Protein 9BVP (pdb70)

InterPro domains:
  IPR007782 Vitamin K-dependent gamma-carboxylase [PTHR12639] (6-714)
  IPR011020 HTTM-like [SM00752] (56-315)
  IPR011051 RmlC-like cupin domain superfamily [SSF51182] (526-607)
  IPR014710 RmlC-like jelly roll fold [G3DSA:2.60.120.10] (540-606)
  IPR053934 HTTM domain [PF05090] (56-315)
  IPR053935 Vitamin K-dependent gamma-carboxylase, lumenal domain [PF22777] (361-506)

GO terms:
  GO:0005789 endoplasmic reticulum membrane (C, IDA)
  GO:0042373 vitamin K metabolic process (P, IDA)
  GO:0008488 gamma-glutamyl carboxylase activity (F, IDA)
  GO:0046929 negative regulation of neurotransmitter secretion (P, IDA)
  GO:0036211 protein modification process (P, TAS)
  GO:0016020 membrane (C, TAS)
  GO:0008488 gamma-glutamyl carboxylase activity (F, TAS)
  GO:0007596 blood coagulation (P, TAS)
  GO:0005789 endoplasmic reticulum membrane (C, TAS)
  GO:0017187 peptidyl-glutamic acid carboxylation (P, TAS)

Solvent-accessible surface area: 38958 Å² total; per-residue (Å²): 176,64,202,72,7,157,94,62,42,53,58,164,82,24,84,77,58,120,133,123,31,1,17,21,22,2,98,47,20,27,2,0,1,1,0,24,4,2,58,66,2,1,89,23,1,18,53,2,0,8,42,26,37,14,14,10,19,1,26,140,62,15,89,83,88,87,26,13,5,67,5,11,60,93,115,79,53,175,37,85,70,27,20,125,1,3,52,24,3,26,55,0,70,100,1,1,60,10,2,27,79,0,71,72,5,102,115,9,1,60,69,1,21,105,18,5,61,54,21,17,51,3,18,12,16,55,16,11,0,0,0,22,0,0,0,12,0,1,68,0,0,16,92,0,6,2,11,5,7,120,15,49,28,2,129,126,51,77,149,82,100,11,0,32,0,4,38,19,0,1,30,0,1,53,17,0,4,66,9,5,10,75,6,7,0,54,44,15,111,55,53,7,6,54,99,11,68,1,20,79,115,33,2,170,60,185,32,10,57,72,65,78,151,150,55,58,86,133,80,0,13,52,68,38,12,0,110,27,11,20,121,27,7,50,38,2,2,104,47,0,90,71,102,133,31,47,76,98,0,52,139,99,1,40,108,49,8,64,25,38,26,121,29,35,63,10,34,27,18,3,102,2,6,50,13,1,4,42,3,14,28,52,35,86,53,13,22,95,91,15,46,173,43,86,158,205,85,33,143,153,73,31,80,86,65,86,24,74,101,26,119,7,1,5,58,157,246,90,76,170,14,40,126,116,10,71,108,5,0,36,45,4,78,122,17,41,126,75,2,87,98,46,3,100,12,15,128,94,38,54,0,29,35,24,37,21,82,1,14,23,2,36,3,1,23,24,20,4,53,8,4,32,43,43,35,13,45,1,15,23,86,15,54,184,91,46,115,89,14,30,3,42,47,33,0,6,27,84,34,133,23,3,34,0,4,1,3,3,0,40,36,0,0,72,10,0,32,169,22,0,74,118,24,138,12,34,151,12,69,0,43,2,16,0,2,0,7,9,9,83,25,8,20,6,5,0,1,23,30,158,45,25,1,27,145,18,82,82,42,47,138,126,189,14,109,11,32,25,85,42,36,110,126,24,20,99,50,22,71,117,7,106,122,46,99,83,90,52,104,155,85,34,45,16,16,19,0,2,1,18,59,61,10,83,10,50,1,36,2,32,144,72,8,14,98,2,15,1,59,2,37,67,20,67,1,18,0,28,17,47,64,92,131,118,96,88,79,7,146,125,62,74,149,30,106,10,36,51,23,68,64,2,47,2,60,6,73,14,142,56,35,0,1,1,6,0,29,6,19,29,67,76,74,58,49,70,76,111,66,11,58,137,21,77,86,36,28,84,83,41,117,110,51,52,108,136,38,130,52,72,98,93,8,75,24,15,84,118,40,98,74,152,95,47,117,154,23,52,106,56,6,72,42,11,44,147,130,71,129,165,112,104,117,63,101,198,195,184,116,32,61,143,123,74,138,116,134,151,91,83,51,106,62,101,38,22,64,56,12,4,136,41,20,16,52,25,5,46,56,20,52,136,142,34,152,41,80,144,133,81,28,58,113,39,60,92,126,1,63,106,98,37,195,73,101,104,91,146,90,0,49,58,21,71,46,99,8,6,39,4,8,53,39,134,155,160,90,65,28,35,21,1,42,79,136,167,94,49

Nearest PDB structures (foldseek):
  3ht1-assembly1_A-2  TM=7.987E-01  e=7.157E-04  Streptomyces resistomycificus
  5hk2-assembly1_B  TM=6.242E-01  e=1.320E-02  Homo sapiens
  7w2g-assembly4_K  TM=6.462E-01  e=1.598E-02  Xenopus laevis
  7w2b-assembly4_J  TM=5.846E-01  e=4.157E-02  Xenopus laevis
  4mlo-assembly1_A  TM=3.627E-01  e=3.148E-03  Vibrio cholerae

Secondary structure (DSSP, 8-state):
--HHHHHHSS-GGGGSSHHHHHHHHT-EE--HHHHHHHHHHHHHHHHHIIIII-STTGGGTS-TT-------SSTT--PPPHHHHHHHHHHHHHHHHHHHHTSSHHHHHHHHHHHHHHHHHH-GGG--HHHHHHHHHHHHHTTS-TTSSS-HHHHH-GGGSSB-EETHHHHHHHHHHHHHHHHHHHHT-SHHHHTT-TTTTGGGSGGGTGGGGTS-HHHIIIIIIIIHHHHHHHHHHHHTTSSTTHHHHHHHHHHHHHHHHHHS---SHHHHHHHHGGGGS-TTHHHHHHHSS-HHHHTTSPP-SPPBP-SSS---------SHHHHHHHHHHHHHHHHHHGGG-TTT--TT--SSSSSTTSS--TT---EEEEEEEEEEE-TTT--EEEE-TTTT-S-S-TTS-HHHHHHHHHHHHHHGGGGT--S-EEEEEEEEEESS--BEESB-TTS-SSS----TTS--SSBPPP-GGGSTHHHHHHHHHTSS-SS-EEEEEEE-SS-EEEEE--SS--S-EEEEEES-EEEEETTTTEEEEE-TT-EEE--SSSEEEEEE-SSS-EEEEEEE--HHHHHHHHHHHHHHHHHHHHHTT---SPPPGGGHHHHH-S--SSPPPPHHHHHHHHHHHHHHHHHHHHS--HHHHHHHHHHHHHHHHHHHHHHHHHHHHHHHH----HHHHHHHHHHHT----/--TTTSS-B-HHHHS---------SB-S-S-----

Foldseek 3Di:
DDPCCVFVVHDPVCPPDPQSLLQQQFAWAFQALLLLLLQLLLVQVLLVLLPQLQLLPLCPPQPPPDQFFADAPDPVDDDDHSLVLLVLSVLLNQLSVCSNQVPPPLVSLVSNQPSLVSSPRRHLQSFAQLSVLSNVVSVLSNLWLNQLDRHPVCVVPVQSHRATTGNLSLVLLLLSLLLLLQLQLVLLPDPCQQVQLQPVPLLPDCVVVVVCVPDPSNVCSHVCVRVVSNVLSNCLSPQCQGPVRNVVNLVSLLVVLVVVVVSDPPGCSSVSVNSSSCSSPGSCVVLVVLVPDDPVSVVPDIDNDHGDYHDSGADVVHDRDDPNSSVSSVCSVVVSVCLNCVLVPQLQQQLFCFLHTHRHHSNSNPRRKDKDWDDKWKWKAAPPPGDIDTDDRAPSHDHDPCLTTLVSVLSVLVSCQVPCVVVVGHRMFMFMWIWMDISQFAIETQFDRPDRSPPADGDRGDHGPGGDHDPCVRVVCSVVVVVVVVPDDPFKDKHKHKYFAPDKDKDFAAQQWAFKKKAWADAKKWKAFPVVGDIDIDDHGDMDGDDHGGMMMMHGHGNGITMMMMMIGGNVVVVLVVVLVVLVVVVVCVVVPHPVDDDDPLNVCVVVVDPDPDDDHDPSSVVNSVVVVVVVVVVVVVPDDDVVVVVVVVQVSVLSVQLSVLVSVQSVCCVPVNDDDPVVVVVSNVVSNDRPD/DDPVPVVDDDVVVVPPPDDDDCVPDDDVPDDDDDD

Structure (mmCIF, N/CA/C/O backbone):
data_9BVP
#
_entry.id   9BVP
#
_cell.length_a   1.00
_cell.length_b   1.00
_cell.length_c   1.00
_cell.angle_alpha   90.00
_cell.angle_beta   90.00
_cell.angle_gamma   90.00
#
_symmetry.space_group_name_H-M   'P 1'
#
loop_
_entity.id
_entity.type
_entity.pdbx_description
1 polymer 'Vitamin K-dependent gamma-carboxylase'
2 polymer 'Transmembrane gamma-carboxyglutamic acid protein 2'
3 branched 2-acetamido-2-deoxy-beta-D-glucopyranose-(1-4)-2-acetamido-2-deoxy-beta-D-glucopyranose
4 non-polymer 'vitamin K1 hydroquinone'
5 non-polymer '(4S,7R)-4-HYDROXY-N,N,N-TRIMETHYL-9-OXO-7-[(PALMITOYLOXY)METHYL]-3,5,8-TRIOXA-4-PHOSPHAHEXACOSAN-1-AMINIUM 4-OXIDE'
6 non-polymer 2-acetamido-2-deoxy-beta-D-glucopyranose
#
loop_
_atom_site.group_PDB
_atom_site.id
_atom_site.type_symbol
_atom_site.label_atom_id
_atom_site.label_alt_id
_atom_site.label_comp_id
_atom_site.label_asym_id
_atom_site.label_entity_id
_atom_site.label_seq_id
_atom_site.pdbx_PDB_ins_code
_atom_site.Cartn_x
_atom_site.Cartn_y
_atom_site.Cartn_z
_atom_site.occupancy
_atom_site.B_iso_or_equiv
_atom_site.auth_seq_id
_atom_site.auth_comp_id
_atom_site.auth_asym_id
_atom_site.auth_atom_id
_atom_site.pdbx_PDB_model_num
ATOM 1 N N . ASP A 1 6 ? 146.212 171.695 157.807 1.00 112.50 31 ASP A N 1
ATOM 2 C CA . ASP A 1 6 ? 145.783 173.023 157.389 1.00 118.91 31 ASP A CA 1
ATOM 3 C C . ASP A 1 6 ? 146.141 173.271 155.928 1.00 111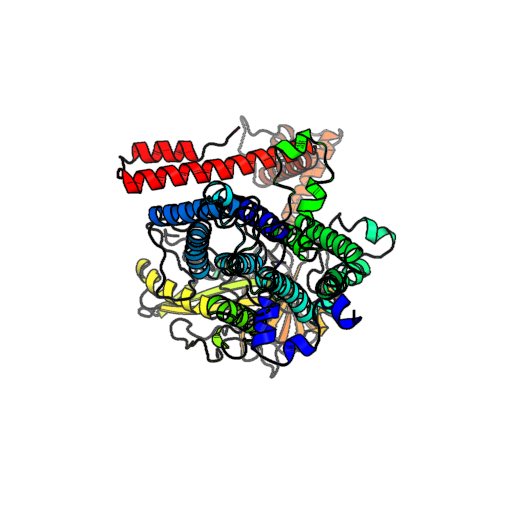.80 31 ASP A C 1
ATOM 4 O O . ASP A 1 6 ? 145.340 173.813 155.168 1.00 111.85 31 ASP A O 1
ATOM 9 N N . SER A 1 7 ? 147.351 172.875 155.545 1.00 108.87 32 SER A N 1
ATOM 10 C CA . SER A 1 7 ? 147.783 173.024 154.163 1.00 105.86 32 SER A CA 1
ATOM 11 C C . SER A 1 7 ? 146.911 172.180 153.242 1.00 102.33 32 SER A C 1
ATOM 12 O O . SER A 1 7 ? 146.449 171.096 153.607 1.00 104.25 32 SER A O 1
ATOM 15 N N . ARG A 1 8 ? 146.677 172.698 152.034 1.00 102.27 33 ARG A N 1
ATOM 16 C CA . ARG A 1 8 ? 145.825 171.993 151.082 1.00 105.73 33 ARG A CA 1
ATOM 17 C C . ARG A 1 8 ? 146.424 170.648 150.694 1.00 103.73 33 ARG A C 1
ATOM 18 O O . ARG A 1 8 ? 145.696 169.660 150.532 1.00 102.64 33 ARG A O 1
ATOM 26 N N . ILE A 1 9 ? 147.747 170.589 150.532 1.00 102.45 34 ILE A N 1
ATOM 27 C CA . ILE A 1 9 ? 148.397 169.317 150.230 1.00 99.39 34 ILE A CA 1
ATOM 28 C C . ILE A 1 9 ? 148.194 168.344 151.382 1.00 94.24 34 ILE A C 1
ATOM 29 O O . ILE A 1 9 ? 147.963 167.148 151.170 1.00 95.43 34 ILE A O 1
ATOM 34 N N . GLY A 1 10 ? 148.291 168.835 152.616 1.00 91.01 35 GLY A N 1
ATOM 35 C CA . GLY A 1 10 ? 148.048 167.976 153.762 1.00 92.88 35 GLY A CA 1
ATOM 36 C C . GLY A 1 10 ? 146.638 167.422 153.787 1.00 90.79 35 GLY A C 1
ATOM 37 O O . GLY A 1 10 ? 146.429 166.242 154.078 1.00 92.41 35 GLY A O 1
ATOM 38 N N . LYS A 1 11 ? 145.650 168.266 153.489 1.00 88.21 36 LYS A N 1
ATOM 39 C CA . LYS A 1 11 ? 144.268 167.804 153.474 1.00 86.36 36 LYS A CA 1
ATOM 40 C C . LYS A 1 11 ? 144.037 166.786 152.365 1.00 89.02 36 LYS A C 1
ATOM 41 O O . LYS A 1 11 ? 143.394 165.753 152.588 1.00 90.91 36 LYS A O 1
ATOM 47 N N . LEU A 1 12 ? 144.545 167.059 151.162 1.00 89.67 37 LEU A N 1
ATOM 48 C CA . LEU A 1 12 ? 144.304 166.156 150.041 1.00 87.97 37 LEU A CA 1
ATOM 49 C C . LEU A 1 12 ? 145.020 164.825 150.234 1.00 82.37 37 LEU A C 1
ATOM 50 O O . LEU A 1 12 ? 144.407 163.759 150.110 1.00 84.00 37 LEU A O 1
ATOM 55 N N . LEU A 1 13 ? 146.315 164.863 150.532 1.00 76.75 38 LEU A N 1
ATOM 56 C CA . LEU A 1 13 ? 147.117 163.654 150.646 1.00 78.33 38 LEU A CA 1
ATOM 57 C C . LEU A 1 13 ? 147.098 163.043 152.041 1.00 80.94 38 LEU A C 1
ATOM 58 O O . LEU A 1 13 ? 147.526 161.895 152.200 1.00 84.22 38 LEU A O 1
ATOM 63 N N . GLY A 1 14 ? 146.624 163.769 153.050 1.00 81.93 39 GLY A N 1
ATOM 64 C CA . GLY A 1 14 ? 146.543 163.247 154.396 1.00 78.43 39 GLY A CA 1
ATOM 65 C C . GLY A 1 14 ? 147.813 163.338 155.213 1.00 77.41 39 GLY A C 1
ATOM 66 O O . GLY A 1 14 ? 147.803 162.919 156.377 1.00 80.22 39 GLY A O 1
ATOM 67 N N . PHE A 1 15 ? 148.904 163.857 154.653 1.00 79.51 40 PHE A N 1
ATOM 68 C CA . PHE A 1 15 ? 150.142 164.023 155.401 1.00 82.54 40 PHE A CA 1
ATOM 69 C C . PHE A 1 15 ? 150.851 165.280 154.924 1.00 91.63 40 PHE A C 1
ATOM 70 O O . PHE A 1 15 ? 150.676 165.723 153.785 1.00 93.96 40 PHE A O 1
ATOM 78 N N . GLU A 1 16 ? 151.669 165.840 155.807 1.00 91.79 41 GLU A N 1
ATOM 79 C CA . GLU A 1 16 ? 152.451 167.027 155.501 1.00 92.14 41 GLU A CA 1
ATOM 80 C C . GLU A 1 16 ? 153.815 166.632 154.944 1.00 94.21 41 GLU A C 1
ATOM 81 O O . GLU A 1 16 ? 154.297 165.515 155.143 1.00 96.61 41 GLU A O 1
ATOM 87 N N . TRP A 1 17 ? 154.435 167.573 154.229 1.00 94.15 42 TRP A N 1
ATOM 88 C CA . TRP A 1 17 ? 155.760 167.322 153.671 1.00 95.27 42 TRP A CA 1
ATOM 89 C C . TRP A 1 17 ? 156.787 167.096 154.770 1.00 95.19 42 TRP A C 1
ATOM 90 O O . TRP A 1 17 ? 157.636 166.202 154.664 1.00 98.85 42 TRP A O 1
ATOM 101 N N . THR A 1 18 ? 156.713 167.885 155.845 1.00 92.18 43 THR A N 1
ATOM 102 C CA . THR A 1 18 ? 157.677 167.763 156.934 1.00 97.74 43 THR A CA 1
ATOM 103 C C . THR A 1 18 ? 157.643 166.390 157.592 1.00 97.01 43 THR A C 1
ATOM 104 O O . THR A 1 18 ? 158.623 166.002 158.237 1.00 96.46 43 THR A O 1
ATOM 108 N N . ASP A 1 19 ? 156.544 165.647 157.450 1.00 94.40 44 ASP A N 1
ATOM 109 C CA . ASP A 1 19 ? 156.486 164.294 157.987 1.00 91.07 44 ASP A CA 1
ATOM 110 C C . ASP A 1 19 ? 157.491 163.360 157.326 1.00 91.78 44 ASP A C 1
ATOM 111 O O . ASP A 1 19 ? 157.848 162.340 157.925 1.00 94.32 44 ASP A O 1
ATOM 116 N N . LEU A 1 20 ? 157.959 163.681 156.118 1.00 91.26 45 LEU A N 1
ATOM 117 C CA . LEU A 1 20 ? 158.910 162.847 155.395 1.00 89.13 45 LEU A CA 1
ATOM 118 C C . LEU A 1 20 ? 160.344 163.357 155.490 1.00 89.35 45 LEU A C 1
ATOM 119 O O . LEU A 1 20 ? 161.212 162.861 154.766 1.00 90.26 45 LEU A O 1
ATOM 124 N N . SER A 1 21 ? 160.615 164.334 156.359 1.00 91.19 46 SER A N 1
ATOM 125 C CA . SER A 1 21 ? 161.967 164.877 156.452 1.00 91.18 46 SER A CA 1
ATOM 126 C C . SER A 1 21 ? 162.952 163.839 156.976 1.00 89.23 46 SER A C 1
ATOM 127 O O . SER A 1 21 ? 164.084 163.752 156.487 1.00 92.04 46 SER A O 1
ATOM 130 N N . SER A 1 22 ? 162.544 163.048 157.968 1.00 87.72 47 SER A N 1
ATOM 131 C CA . SER A 1 22 ? 163.419 162.088 158.627 1.00 88.41 47 SER A CA 1
ATOM 132 C C . SER A 1 22 ? 162.725 160.738 158.743 1.00 90.35 47 SER A C 1
ATOM 133 O O . SER A 1 22 ? 161.508 160.619 158.580 1.00 93.18 47 SER A O 1
ATOM 136 N N . TRP A 1 23 ? 163.533 159.713 159.026 1.00 84.41 48 TRP A N 1
ATOM 137 C CA . TRP A 1 23 ? 163.020 158.349 159.103 1.00 83.30 48 TRP A CA 1
ATOM 138 C C . TRP A 1 23 ? 162.046 158.179 160.262 1.00 87.66 48 TRP A C 1
ATOM 139 O O . TRP A 1 23 ? 161.023 157.495 160.127 1.00 89.52 48 TRP A O 1
ATOM 150 N N . ARG A 1 24 ? 162.356 158.778 161.413 1.00 85.85 49 ARG A N 1
ATOM 151 C CA . ARG A 1 24 ? 161.505 158.618 162.587 1.00 83.04 49 ARG A CA 1
ATOM 152 C C . ARG A 1 24 ? 160.116 159.189 162.337 1.00 83.37 49 ARG A C 1
ATOM 153 O O . ARG A 1 24 ? 159.105 158.589 162.726 1.00 87.50 49 ARG A O 1
ATOM 161 N N . ARG A 1 25 ? 160.047 160.345 161.679 1.00 79.83 50 ARG A N 1
ATOM 162 C CA . ARG A 1 25 ? 158.752 160.929 161.356 1.00 82.73 50 ARG A CA 1
ATOM 163 C C . ARG A 1 25 ? 157.988 160.056 160.370 1.00 82.21 50 ARG A C 1
ATOM 164 O O . ARG A 1 25 ? 156.760 159.956 160.447 1.00 86.93 50 ARG A O 1
ATOM 172 N N . LEU A 1 26 ? 158.695 159.408 159.441 1.00 77.48 51 LEU A N 1
ATOM 173 C CA . LEU A 1 26 ? 158.027 158.496 158.518 1.00 76.71 51 LEU A CA 1
ATOM 174 C C . LEU A 1 26 ? 157.443 157.299 159.255 1.00 77.29 51 LEU A C 1
ATOM 175 O O . LEU A 1 26 ? 156.320 156.867 158.962 1.00 81.31 51 LEU A O 1
ATOM 180 N N . VAL A 1 27 ? 158.192 156.741 160.209 1.00 74.53 52 VAL A N 1
ATOM 181 C CA . VAL A 1 27 ? 157.674 155.623 160.994 1.00 73.73 52 VAL A CA 1
ATOM 182 C C . VAL A 1 27 ? 156.451 156.059 161.789 1.00 78.59 52 VAL A C 1
ATOM 183 O O . VAL A 1 27 ? 155.446 155.338 161.864 1.00 81.49 52 VAL A O 1
ATOM 187 N N . THR A 1 28 ? 156.513 157.251 162.389 1.00 78.07 53 THR A N 1
ATOM 188 C CA . THR A 1 28 ? 155.372 157.758 163.145 1.00 72.63 53 THR A CA 1
ATOM 189 C C . THR A 1 28 ? 154.156 157.955 162.248 1.00 69.42 53 THR A C 1
ATOM 190 O O . THR A 1 28 ? 153.027 157.647 162.645 1.00 76.66 53 THR A O 1
ATOM 194 N N . LEU A 1 29 ? 154.364 158.473 161.037 1.00 67.82 54 LEU A N 1
ATOM 195 C CA . LEU A 1 29 ? 153.258 158.641 160.101 1.00 69.48 54 LEU A CA 1
ATOM 196 C C . LEU A 1 29 ? 152.651 157.300 159.716 1.00 71.88 54 LEU A C 1
ATOM 197 O O . LEU A 1 29 ? 151.424 157.152 159.687 1.00 73.84 54 LEU A O 1
ATOM 202 N N . LEU A 1 30 ? 153.488 156.308 159.418 1.00 70.10 55 LEU A N 1
ATOM 203 C CA . LEU A 1 30 ? 152.981 155.013 158.987 1.00 67.44 55 LEU A CA 1
ATOM 204 C C . LEU A 1 30 ? 152.440 154.167 160.132 1.00 70.65 55 LEU A C 1
ATOM 205 O O . LEU A 1 30 ? 151.837 153.122 159.861 1.00 76.48 55 LEU A O 1
ATOM 210 N N . ASN A 1 31 ? 152.642 154.577 161.389 1.00 68.14 56 ASN A N 1
ATOM 211 C CA . ASN A 1 31 ? 152.100 153.869 162.545 1.00 65.51 56 ASN A CA 1
ATOM 212 C C . ASN A 1 31 ? 151.150 154.734 163.371 1.00 70.08 56 ASN A C 1
ATOM 213 O O . ASN A 1 31 ? 150.947 154.464 164.558 1.00 76.94 56 ASN A O 1
ATOM 218 N N . ARG A 1 32 ? 150.556 155.762 162.772 1.00 66.09 57 ARG A N 1
ATOM 219 C CA . ARG A 1 32 ? 149.616 156.600 163.498 1.00 61.53 57 ARG A CA 1
ATOM 220 C C . ARG A 1 32 ? 148.308 155.843 163.749 1.00 63.06 57 ARG A C 1
ATOM 221 O O . ARG A 1 32 ? 147.997 154.882 163.041 1.00 67.64 57 ARG A O 1
ATOM 229 N N . PRO A 1 33 ? 147.527 156.246 164.755 1.00 57.70 58 PRO A N 1
ATOM 230 C CA . PRO A 1 33 ? 146.247 155.569 164.997 1.00 60.00 58 PRO A CA 1
ATOM 231 C C . PRO A 1 33 ? 145.262 155.757 163.854 1.00 65.88 58 PRO A C 1
ATOM 232 O O . PRO A 1 33 ? 145.269 156.772 163.153 1.00 73.40 58 PRO A O 1
ATOM 236 N N . THR A 1 34 ? 144.403 154.756 163.676 1.00 60.98 59 THR A N 1
ATOM 237 C CA . THR A 1 34 ? 143.323 154.811 162.700 1.00 58.00 59 THR A CA 1
ATOM 238 C C . THR A 1 34 ? 142.227 153.856 163.156 1.00 62.56 59 THR A C 1
ATOM 239 O O . THR A 1 34 ? 142.482 152.912 163.908 1.00 68.57 59 THR A O 1
ATOM 243 N N . ASP A 1 35 ? 141.004 154.110 162.697 1.00 61.72 60 ASP A N 1
ATOM 244 C CA . ASP A 1 35 ? 139.889 153.256 163.073 1.00 62.25 60 ASP A CA 1
ATOM 245 C C . ASP A 1 35 ? 140.009 151.891 162.388 1.00 64.45 60 ASP A C 1
ATOM 246 O O . ASP A 1 35 ? 140.506 151.801 161.262 1.00 69.50 60 ASP A O 1
ATOM 251 N N . PRO A 1 36 ? 139.562 150.812 163.037 1.00 58.21 61 PRO A N 1
ATOM 252 C CA . PRO A 1 36 ? 139.726 149.464 162.462 1.00 59.14 61 PRO A CA 1
ATOM 253 C C . PRO A 1 36 ? 138.540 148.918 161.670 1.00 61.06 61 PRO A C 1
ATOM 254 O O . PRO A 1 36 ? 138.620 147.772 161.218 1.00 68.01 61 PRO A O 1
ATOM 258 N N . ALA A 1 37 ? 137.462 149.682 161.494 1.00 60.76 62 ALA A N 1
ATOM 259 C CA . ALA A 1 37 ? 136.192 149.086 161.086 1.00 62.28 62 ALA A CA 1
ATOM 260 C C . ALA A 1 37 ? 136.217 148.600 159.638 1.00 65.33 62 ALA A C 1
ATOM 261 O O . ALA A 1 37 ? 135.802 147.468 159.345 1.00 72.24 62 ALA A O 1
ATOM 263 N N . SER A 1 38 ? 136.682 149.446 158.715 1.00 59.99 63 SER A N 1
ATOM 264 C CA . SER A 1 38 ? 136.675 149.079 157.301 1.00 64.83 63 SER A CA 1
ATOM 265 C C . SER A 1 38 ? 137.542 147.854 157.046 1.00 65.95 63 SER A C 1
ATOM 266 O O . SER A 1 38 ? 137.187 146.981 156.240 1.00 70.23 63 SER A O 1
ATOM 269 N N . LEU A 1 39 ? 138.685 147.774 157.728 1.00 62.02 64 LEU A N 1
ATOM 270 C CA . LEU A 1 39 ? 139.549 146.609 157.605 1.00 61.07 64 LEU A CA 1
ATOM 271 C C . LEU A 1 39 ? 138.826 145.348 158.056 1.00 61.13 64 LEU A C 1
ATOM 272 O O . LEU A 1 39 ? 138.948 144.292 157.424 1.00 66.53 64 LEU A O 1
ATOM 277 N N . ALA A 1 40 ? 138.054 145.441 159.140 1.00 60.12 65 ALA A N 1
ATOM 278 C CA . ALA A 1 40 ? 137.307 144.284 159.621 1.00 62.70 65 ALA A CA 1
ATOM 279 C C . ALA A 1 40 ? 136.250 143.848 158.615 1.00 59.49 65 ALA A C 1
ATOM 280 O O . ALA A 1 40 ? 136.063 142.645 158.380 1.00 65.20 65 ALA A O 1
ATOM 282 N N . VAL A 1 41 ? 135.536 144.806 158.024 1.00 52.41 66 VAL A N 1
ATOM 283 C CA . VAL A 1 41 ? 134.515 144.452 157.040 1.00 54.71 66 VAL A CA 1
ATOM 284 C C . VAL A 1 41 ? 135.152 143.771 155.835 1.00 62.39 66 VAL A C 1
ATOM 285 O O . VAL A 1 41 ? 134.629 142.771 155.318 1.00 66.44 66 VAL A O 1
ATOM 289 N N . PHE A 1 42 ? 136.285 144.299 155.364 1.00 63.16 67 PHE A N 1
ATOM 290 C CA . PHE A 1 42 ? 136.958 143.672 154.231 1.00 59.22 67 PHE A CA 1
ATOM 291 C C . PHE A 1 42 ? 137.449 142.276 154.586 1.00 61.55 67 PHE A C 1
ATOM 292 O O . PHE A 1 42 ? 137.390 141.364 153.754 1.00 67.43 67 PHE A O 1
ATOM 300 N N . ARG A 1 43 ? 137.954 142.096 155.810 1.00 59.42 68 ARG A N 1
ATOM 301 C CA . ARG A 1 43 ? 138.343 140.768 156.271 1.00 57.76 68 ARG A CA 1
ATOM 302 C C . ARG A 1 43 ? 137.173 139.801 156.185 1.00 58.20 68 ARG A C 1
ATOM 303 O O . ARG A 1 43 ? 137.315 138.686 155.665 1.00 64.71 68 ARG A O 1
ATOM 311 N N . PHE A 1 44 ? 136.014 140.209 156.703 1.00 56.22 69 PHE A N 1
ATOM 312 C CA . PHE A 1 44 ? 134.851 139.329 156.704 1.00 56.28 69 PHE A CA 1
ATOM 313 C C . PHE A 1 44 ? 134.449 138.955 155.285 1.00 61.47 69 PHE A C 1
ATOM 314 O O . PHE A 1 44 ? 134.207 137.778 154.982 1.00 65.35 69 PHE A O 1
ATOM 322 N N . LEU A 1 45 ? 134.380 139.945 154.393 1.00 62.84 70 LEU A N 1
ATOM 323 C CA . LEU A 1 45 ? 133.940 139.658 153.031 1.00 58.94 70 LEU A CA 1
ATOM 324 C C . LEU A 1 45 ? 134.946 138.784 152.292 1.00 61.43 70 LEU A C 1
ATOM 325 O O . LEU A 1 45 ? 134.554 137.858 151.572 1.00 69.05 70 LEU A O 1
ATOM 330 N N . PHE A 1 46 ? 136.244 139.048 152.461 1.00 58.99 71 PHE A N 1
ATOM 331 C CA . PHE A 1 46 ? 137.256 138.224 151.810 1.00 58.23 71 PHE A CA 1
ATOM 332 C C . PHE A 1 46 ? 137.195 136.788 152.307 1.00 59.77 71 PHE A C 1
ATOM 333 O O . PHE A 1 46 ? 137.272 135.843 151.510 1.00 67.44 71 PHE A O 1
ATOM 341 N N . GLY A 1 47 ? 137.046 136.601 153.619 1.00 57.20 72 GLY A N 1
ATOM 342 C CA . GLY A 1 47 ? 136.925 135.256 154.150 1.00 59.32 72 GLY A CA 1
ATOM 343 C C . GLY A 1 47 ? 135.711 134.526 153.612 1.00 59.56 72 GLY A C 1
ATOM 344 O O . GLY A 1 47 ? 135.802 133.362 153.216 1.00 64.59 72 GLY A O 1
ATOM 345 N N . PHE A 1 48 ? 134.562 135.204 153.577 1.00 59.45 73 PHE A N 1
ATOM 346 C CA . PHE A 1 48 ? 133.347 134.573 153.073 1.00 62.30 73 PHE A CA 1
ATOM 347 C C . PHE A 1 48 ? 133.494 134.190 151.606 1.00 62.34 73 PHE A C 1
ATOM 348 O O . PHE A 1 48 ? 133.101 133.087 151.195 1.00 66.83 73 PHE A O 1
ATOM 356 N N . LEU A 1 49 ? 134.079 135.079 150.803 1.00 60.54 74 LEU A N 1
ATOM 357 C CA . LEU A 1 49 ? 134.231 134.793 149.383 1.00 60.25 74 LEU A CA 1
ATOM 358 C C . LEU A 1 49 ? 135.192 133.635 149.150 1.00 62.67 74 LEU A C 1
ATOM 359 O O . LEU A 1 49 ? 134.937 132.781 148.296 1.00 67.56 74 LEU A O 1
ATOM 364 N N . MET A 1 50 ? 136.299 133.574 149.894 1.00 61.57 75 MET A N 1
ATOM 365 C CA . MET A 1 50 ? 137.212 132.447 149.722 1.00 59.96 75 MET A CA 1
ATOM 366 C C . MET A 1 50 ? 136.585 131.143 150.204 1.00 60.86 75 MET A C 1
ATOM 367 O O . MET A 1 50 ? 136.840 130.077 149.625 1.00 67.74 75 MET A O 1
ATOM 372 N N . VAL A 1 51 ? 135.767 131.200 151.259 1.00 59.82 76 VAL A N 1
ATOM 373 C CA . VAL A 1 51 ? 135.038 130.013 151.696 1.00 58.31 76 VAL A CA 1
ATOM 374 C C . VAL A 1 51 ? 134.143 129.504 150.576 1.00 60.76 76 VAL A C 1
ATOM 375 O O . VAL A 1 51 ? 134.092 128.300 150.301 1.00 63.45 76 VAL A O 1
ATOM 379 N N . LEU A 1 52 ? 133.421 130.408 149.914 1.00 64.11 77 LEU A N 1
ATOM 380 C CA . LEU A 1 52 ? 132.589 129.975 148.795 1.00 62.10 77 LEU A CA 1
ATOM 381 C C . LEU A 1 52 ? 133.429 129.526 147.604 1.00 63.11 77 LEU A C 1
ATOM 382 O O . LEU A 1 52 ? 132.976 128.698 146.808 1.00 66.37 77 LEU A O 1
ATOM 387 N N . ASP A 1 53 ? 134.644 130.054 147.464 1.00 63.96 78 ASP A N 1
ATOM 388 C CA . ASP A 1 53 ? 135.443 129.789 146.275 1.00 64.78 78 ASP A CA 1
ATOM 389 C C . ASP A 1 53 ? 136.194 128.468 146.348 1.00 63.09 78 ASP A C 1
ATOM 390 O O . ASP A 1 53 ? 136.490 127.879 145.303 1.00 68.12 78 ASP A O 1
ATOM 395 N N . ILE A 1 54 ? 136.527 127.993 147.552 1.00 64.44 79 ILE A N 1
ATOM 396 C CA . ILE A 1 54 ? 137.314 126.761 147.666 1.00 59.39 79 ILE A CA 1
ATOM 397 C C . ILE A 1 54 ? 136.597 125.560 147.054 1.00 61.04 79 ILE A C 1
ATOM 398 O O . ILE A 1 54 ? 137.238 124.809 146.301 1.00 68.02 79 ILE A O 1
ATOM 403 N N . PRO A 1 55 ? 135.310 125.313 147.317 1.00 59.35 80 PRO A N 1
ATOM 404 C CA . PRO A 1 55 ? 134.659 124.142 146.715 1.00 62.39 80 PRO A CA 1
ATOM 405 C C . PRO A 1 55 ? 134.272 124.297 145.252 1.00 64.46 80 PRO A C 1
ATOM 406 O O . PRO A 1 55 ? 133.745 123.338 144.679 1.00 66.12 80 PRO A O 1
ATOM 410 N N . GLN A 1 56 ? 134.516 125.450 144.625 1.00 65.12 81 GLN A N 1
ATOM 411 C CA . GLN A 1 56 ? 134.035 125.728 143.276 1.00 61.94 81 GLN A CA 1
ATOM 412 C C . GLN A 1 56 ? 135.163 125.823 142.259 1.00 65.36 81 GLN A C 1
ATOM 413 O O . GLN A 1 56 ? 135.147 125.102 141.258 1.00 72.35 81 GLN A O 1
ATOM 419 N N . GLU A 1 57 ? 136.149 126.691 142.490 1.00 64.31 82 GLU A N 1
ATOM 420 C CA . GLU A 1 57 ? 137.211 126.940 141.523 1.00 68.84 82 GLU A CA 1
ATOM 421 C C . GLU A 1 57 ? 138.522 126.263 141.880 1.00 71.26 82 GLU A C 1
ATOM 422 O O . GLU A 1 57 ? 139.233 125.807 140.980 1.00 75.58 82 GLU A O 1
ATOM 428 N N . ARG A 1 58 ? 138.868 126.196 143.166 1.00 63.71 83 ARG A N 1
ATOM 429 C CA . ARG A 1 58 ? 140.125 125.571 143.558 1.00 63.36 83 ARG A CA 1
ATOM 430 C C . ARG A 1 58 ? 140.147 124.093 143.200 1.00 69.38 83 ARG A C 1
ATOM 431 O O . ARG A 1 58 ? 141.221 123.531 142.962 1.00 70.80 83 ARG A O 1
ATOM 439 N N . GLY A 1 59 ? 138.983 123.448 143.170 1.00 71.39 84 GLY A N 1
ATOM 440 C CA . GLY A 1 59 ? 138.864 122.103 142.643 1.00 67.03 84 GLY A CA 1
ATOM 441 C C . GLY A 1 59 ? 138.712 121.029 143.696 1.00 61.39 84 GLY A C 1
ATOM 442 O O . GLY A 1 59 ? 139.261 119.935 143.546 1.00 66.62 84 GLY A O 1
ATOM 443 N N . LEU A 1 60 ? 137.972 121.320 144.765 1.00 57.35 85 LEU A N 1
ATOM 444 C CA . LEU A 1 60 ? 137.733 120.308 145.785 1.00 61.61 85 LEU A CA 1
ATOM 445 C C . LEU A 1 60 ? 136.724 119.267 145.322 1.00 64.64 85 LEU A C 1
ATOM 446 O O . LEU A 1 60 ? 136.845 118.091 145.682 1.00 65.62 85 LEU A O 1
ATOM 451 N N . SER A 1 61 ? 135.728 119.673 144.533 1.00 60.74 86 SER A N 1
ATOM 452 C CA . SER A 1 61 ? 134.762 118.713 144.015 1.00 59.29 86 SER A CA 1
ATOM 453 C C . SER A 1 61 ? 135.386 117.802 142.968 1.00 62.55 86 SER A C 1
ATOM 454 O O . SER A 1 61 ? 135.027 116.623 142.883 1.00 69.72 86 SER A O 1
ATOM 457 N N . SER A 1 62 ? 136.311 118.325 142.170 1.00 61.99 87 SER A N 1
ATOM 458 C CA . SER A 1 62 ? 136.970 117.571 141.114 1.00 62.97 87 SER A CA 1
ATOM 459 C C . SER A 1 62 ? 138.275 116.926 141.562 1.00 64.54 87 SER A C 1
ATOM 460 O O . SER A 1 62 ? 138.974 116.342 140.728 1.00 71.60 87 SER A O 1
ATOM 463 N N . LEU A 1 63 ? 138.623 117.013 142.846 1.00 64.19 88 LEU A N 1
ATOM 464 C CA . LEU A 1 63 ? 139.919 116.526 143.301 1.00 63.06 88 LEU A CA 1
ATOM 465 C C . LEU A 1 63 ? 140.036 115.011 143.231 1.00 65.73 88 LEU A C 1
ATOM 466 O O . LEU A 1 63 ? 141.156 114.493 143.229 1.00 69.50 88 LEU A O 1
ATOM 471 N N . ASP A 1 64 ? 138.919 114.290 143.171 1.00 70.64 89 ASP A N 1
ATOM 472 C CA . ASP A 1 64 ? 138.957 112.837 143.084 1.00 72.60 89 ASP A CA 1
ATOM 473 C C . ASP A 1 64 ? 139.218 112.332 141.672 1.00 71.66 89 ASP A C 1
ATOM 474 O O . ASP A 1 64 ? 139.368 111.119 141.492 1.00 73.42 89 ASP A O 1
ATOM 479 N N . ARG A 1 65 ? 139.270 113.222 140.675 1.00 71.73 90 ARG A N 1
ATOM 480 C CA . ARG A 1 65 ? 139.584 112.854 139.301 1.00 71.23 90 ARG A CA 1
ATOM 481 C C . ARG A 1 65 ? 140.715 113.693 138.718 1.00 68.77 90 ARG A C 1
ATOM 482 O O . ARG A 1 65 ? 140.879 113.716 137.493 1.00 72.99 90 ARG A O 1
ATOM 490 N N . LYS A 1 66 ? 141.494 114.376 139.555 1.00 67.14 91 LYS A N 1
ATOM 491 C CA . LYS A 1 66 ? 142.654 115.157 139.141 1.00 63.51 91 LYS A CA 1
ATOM 492 C C . LYS A 1 66 ? 143.955 114.641 139.730 1.00 66.61 91 LYS A C 1
ATOM 493 O O . LYS A 1 66 ? 144.975 114.630 139.036 1.00 72.85 91 LYS A O 1
ATOM 499 N N . TYR A 1 67 ? 143.945 114.216 140.992 1.00 64.58 92 TYR A N 1
ATOM 500 C CA . TYR A 1 67 ? 145.104 113.649 141.673 1.00 64.64 92 TYR A CA 1
ATOM 501 C C . TYR A 1 67 ? 144.864 112.185 142.028 1.00 67.87 92 TYR A C 1
ATOM 502 O O . TYR A 1 67 ? 145.303 111.700 143.071 1.00 73.26 92 TYR A O 1
ATOM 511 N N . LEU A 1 68 ? 144.157 111.472 141.156 1.00 65.34 93 LEU A N 1
ATOM 512 C CA . LEU A 1 68 ? 143.813 110.083 141.419 1.00 68.47 93 LEU A CA 1
ATOM 513 C C . LEU A 1 68 ? 145.065 109.222 141.513 1.00 71.76 93 LEU A C 1
ATOM 514 O O . LEU A 1 68 ? 145.998 109.362 140.719 1.00 75.63 93 LEU A O 1
ATOM 519 N N . ASP A 1 69 ? 145.080 108.326 142.496 1.00 73.35 94 ASP A N 1
ATOM 520 C CA . ASP A 1 69 ? 146.208 107.425 142.667 1.00 75.83 94 ASP A CA 1
ATOM 521 C C . ASP A 1 69 ? 146.239 106.393 141.548 1.00 77.45 94 ASP A C 1
ATOM 522 O O . ASP A 1 69 ? 145.199 105.892 141.114 1.00 78.49 94 ASP A O 1
ATOM 527 N N . GLY A 1 70 ? 147.445 106.079 141.079 1.00 77.18 95 GLY A N 1
ATOM 528 C CA . GLY A 1 70 ? 147.646 105.066 140.069 1.00 76.48 95 GLY A CA 1
ATOM 529 C C . GLY A 1 70 ? 147.573 105.554 138.639 1.00 77.75 95 GLY A C 1
ATOM 530 O O . GLY A 1 70 ? 148.005 104.831 137.734 1.00 77.00 95 GLY A O 1
ATOM 531 N N . LEU A 1 71 ? 147.046 106.752 138.403 1.00 77.95 96 LEU A N 1
ATOM 532 C CA . LEU A 1 71 ? 146.938 107.278 137.051 1.00 74.03 96 LEU A CA 1
ATOM 533 C C . LEU A 1 71 ? 148.254 107.910 136.626 1.00 81.86 96 LEU A C 1
ATOM 534 O O . LEU A 1 71 ? 148.909 108.606 137.408 1.00 85.97 96 LEU A O 1
ATOM 539 N N . ASP A 1 72 ? 148.635 107.666 135.374 1.00 82.60 97 ASP A N 1
ATOM 540 C CA . ASP A 1 72 ? 149.864 108.215 134.805 1.00 77.56 97 ASP A CA 1
ATOM 541 C C . ASP A 1 72 ? 149.516 109.489 134.045 1.00 77.29 97 ASP A C 1
ATOM 542 O O . ASP A 1 72 ? 148.881 109.438 132.987 1.00 78.75 97 ASP A O 1
ATOM 547 N N . VAL A 1 73 ? 149.919 110.635 134.596 1.00 70.68 98 VAL A N 1
ATOM 548 C CA . VAL A 1 73 ? 149.661 111.940 134.004 1.00 69.15 98 VAL A CA 1
ATOM 549 C C . VAL A 1 73 ? 150.956 112.739 134.041 1.00 69.91 98 VAL A C 1
ATOM 550 O O . VAL A 1 73 ? 151.863 112.459 134.827 1.00 74.44 98 VAL A O 1
ATOM 554 N N . CYS A 1 74 ? 151.034 113.742 133.169 1.00 68.77 99 CYS A N 1
ATOM 555 C CA . CYS A 1 74 ? 152.169 114.652 133.105 1.00 67.62 99 CYS A CA 1
ATOM 556 C C . CYS A 1 74 ? 151.817 115.933 133.848 1.00 72.26 99 CYS A C 1
ATOM 557 O O . CYS A 1 74 ? 150.869 116.632 133.473 1.00 73.59 99 CYS A O 1
ATOM 560 N N . ARG A 1 75 ? 152.576 116.236 134.894 1.00 72.24 100 ARG A N 1
ATOM 561 C CA . ARG A 1 75 ? 152.359 117.425 135.700 1.00 69.56 100 ARG A CA 1
ATOM 562 C C . ARG A 1 75 ? 153.179 118.588 135.158 1.00 66.25 100 ARG A C 1
ATOM 563 O O . ARG A 1 75 ? 154.161 118.404 134.437 1.00 66.84 100 ARG A O 1
ATOM 571 N N . PHE A 1 76 ? 152.760 119.799 135.522 1.00 64.53 101 PHE A N 1
ATOM 572 C CA . PHE A 1 76 ? 153.452 121.034 135.153 1.00 62.67 101 PHE A CA 1
ATOM 573 C C . PHE A 1 76 ? 153.656 121.896 136.393 1.00 63.27 101 PHE A C 1
ATOM 574 O O . PHE A 1 76 ? 153.035 122.957 136.535 1.00 66.72 101 PHE A O 1
ATOM 582 N N . PRO A 1 77 ? 154.520 121.474 137.313 1.00 60.19 102 PRO A N 1
ATOM 583 C CA . PRO A 1 77 ? 154.832 122.303 138.477 1.00 59.65 102 PRO A CA 1
ATOM 584 C C . PRO A 1 77 ? 155.947 123.297 138.185 1.00 66.04 102 PRO A C 1
ATOM 585 O O . PRO A 1 77 ? 156.759 123.120 137.274 1.00 70.97 102 PRO A O 1
ATOM 589 N N . LEU A 1 78 ? 155.969 124.365 138.985 1.00 65.77 103 LEU A N 1
ATOM 590 C CA . LEU A 1 78 ? 156.994 125.390 138.814 1.00 66.34 103 LEU A CA 1
ATOM 591 C C . LEU A 1 78 ? 158.382 124.820 139.071 1.00 72.15 103 LEU A C 1
ATOM 592 O O . LEU A 1 78 ? 159.325 125.102 138.323 1.00 78.05 103 LEU A O 1
ATOM 597 N N . LEU A 1 79 ? 158.522 124.016 140.120 1.00 78.84 104 LEU A N 1
ATOM 598 C CA . LEU A 1 79 ? 159.762 123.326 140.451 1.00 81.76 104 LEU A CA 1
ATOM 599 C C . LEU A 1 79 ? 159.545 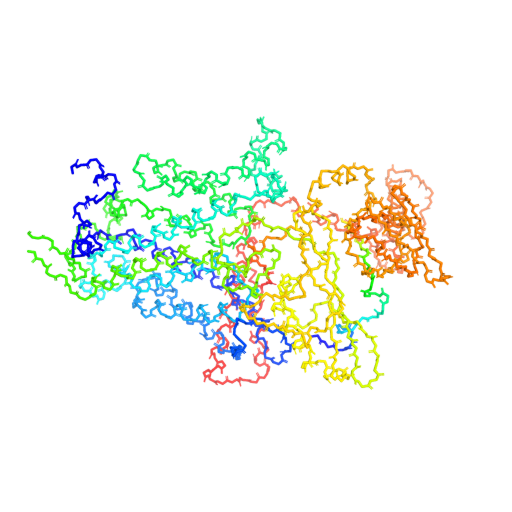121.831 140.277 1.00 83.19 104 LEU A C 1
ATOM 600 O O . LEU A 1 79 ? 158.537 121.289 140.740 1.00 87.34 104 LEU A O 1
ATOM 605 N N . ASP A 1 80 ? 160.491 121.168 139.611 1.00 83.42 105 ASP A N 1
ATOM 606 C CA . ASP A 1 80 ? 160.364 119.735 139.377 1.00 90.08 105 ASP A CA 1
ATOM 607 C C . ASP A 1 80 ? 160.398 118.931 140.669 1.00 88.53 105 ASP A C 1
ATOM 608 O O . ASP A 1 80 ? 159.927 117.789 140.685 1.00 87.04 105 ASP A O 1
ATOM 613 N N . ALA A 1 81 ? 160.947 119.491 141.748 1.00 89.52 106 ALA A N 1
ATOM 614 C CA . ALA A 1 81 ? 161.012 118.756 143.006 1.00 90.94 106 ALA A CA 1
ATOM 615 C C . ALA A 1 81 ? 159.622 118.513 143.582 1.00 89.45 106 ALA A C 1
ATOM 616 O O . ALA A 1 81 ? 159.345 117.425 144.101 1.00 89.19 106 ALA A O 1
ATOM 618 N N . LEU A 1 82 ? 158.741 119.509 143.511 1.00 84.54 107 LEU A N 1
ATOM 619 C CA . LEU A 1 82 ? 157.396 119.354 144.049 1.00 81.11 107 LEU A CA 1
ATOM 620 C C . LEU A 1 82 ? 156.640 118.272 143.291 1.00 79.85 107 LEU A C 1
ATOM 621 O O . LEU A 1 82 ? 156.701 118.199 142.061 1.00 81.64 107 LEU A O 1
ATOM 626 N N . ARG A 1 83 ? 155.932 117.429 144.035 1.00 73.47 108 ARG A N 1
ATOM 627 C CA . ARG A 1 83 ? 155.068 116.400 143.485 1.00 71.43 108 ARG A CA 1
ATOM 628 C C . ARG A 1 83 ? 153.794 116.343 144.316 1.00 68.68 108 ARG A C 1
ATOM 629 O O . ARG A 1 83 ? 153.832 116.645 145.514 1.00 70.01 108 ARG A O 1
ATOM 637 N N . PRO A 1 84 ? 152.657 115.971 143.723 1.00 68.63 109 PRO A N 1
ATOM 638 C CA . PRO A 1 84 ? 151.442 115.831 144.530 1.00 63.03 109 PRO A CA 1
ATOM 639 C C . PRO A 1 84 ? 151.564 114.716 145.555 1.00 69.73 109 PRO A C 1
ATOM 640 O O . PRO A 1 84 ? 152.246 113.711 145.341 1.00 77.63 109 PRO A O 1
ATOM 644 N N . LEU A 1 85 ? 150.889 114.910 146.681 1.00 70.75 110 LEU A N 1
ATOM 645 C CA . LEU A 1 85 ? 150.734 113.870 147.684 1.00 68.44 110 LEU A CA 1
ATOM 646 C C . LEU A 1 85 ? 149.607 112.935 147.265 1.00 67.65 110 LEU A C 1
ATOM 647 O O . LEU A 1 85 ? 148.911 113.189 146.281 1.00 73.82 110 LEU A O 1
ATOM 652 N N . PRO A 1 86 ? 149.405 111.829 147.981 1.00 58.05 111 PRO A N 1
ATOM 653 C CA . PRO A 1 86 ? 148.231 110.993 147.712 1.00 61.37 111 PRO A CA 1
ATOM 654 C C . PRO A 1 86 ? 146.933 111.767 147.898 1.00 71.52 111 PRO A C 1
ATOM 655 O O . PRO A 1 86 ? 146.898 112.881 148.424 1.00 77.51 111 PRO A O 1
ATOM 659 N N . LEU A 1 87 ? 145.843 111.143 147.448 1.00 70.79 112 LEU A N 1
ATOM 660 C CA . LEU A 1 87 ? 144.560 111.836 147.368 1.00 69.71 112 LEU A CA 1
ATOM 661 C C . LEU A 1 87 ? 144.059 112.259 148.743 1.00 73.23 112 LEU A C 1
ATOM 662 O O . LEU A 1 87 ? 143.565 113.383 148.919 1.00 76.49 112 LEU A O 1
ATOM 667 N N . ASP A 1 88 ? 144.174 111.371 149.730 1.00 67.93 113 ASP A N 1
ATOM 668 C CA . ASP A 1 88 ? 143.609 111.653 151.043 1.00 68.75 113 ASP A CA 1
ATOM 669 C C . ASP A 1 88 ? 144.318 112.823 151.714 1.00 67.55 113 ASP A C 1
ATOM 670 O O . ASP A 1 88 ? 143.675 113.680 152.335 1.00 70.50 113 ASP A O 1
ATOM 675 N N . TRP A 1 89 ? 145.644 112.880 151.599 1.00 59.28 114 TRP A N 1
ATOM 676 C CA . TRP A 1 89 ? 146.367 114.000 152.182 1.00 65.53 114 TRP A CA 1
ATOM 677 C C . TRP A 1 89 ? 146.036 115.302 151.466 1.00 66.85 114 TRP A C 1
ATOM 678 O O . TRP A 1 89 ? 146.023 116.367 152.092 1.00 73.89 114 TRP A O 1
ATOM 689 N N . MET A 1 90 ? 145.744 115.240 150.166 1.00 61.51 115 MET A N 1
ATOM 690 C CA . MET A 1 90 ? 145.294 116.435 149.460 1.00 64.70 115 MET A CA 1
ATOM 691 C C . MET A 1 90 ? 143.945 116.909 149.988 1.00 66.09 115 MET A C 1
ATOM 692 O O . MET A 1 90 ? 143.721 118.118 150.149 1.00 68.77 115 MET A O 1
ATOM 697 N N . TYR A 1 91 ? 143.032 115.975 150.261 1.00 63.12 116 TYR A N 1
ATOM 698 C CA . TYR A 1 91 ? 141.759 116.364 150.860 1.00 60.11 116 TYR A CA 1
ATOM 699 C C . TYR A 1 91 ? 141.971 116.977 152.239 1.00 63.31 116 TYR A C 1
ATOM 700 O O . TYR A 1 91 ? 141.277 117.927 152.618 1.00 70.63 116 TYR A O 1
ATOM 709 N N . LEU A 1 92 ? 142.928 116.449 153.002 1.00 60.58 117 LEU A N 1
ATOM 710 C CA . LEU A 1 92 ? 143.256 117.051 154.293 1.00 59.88 117 LEU A CA 1
ATOM 711 C C . LEU A 1 92 ? 143.778 118.474 154.121 1.00 62.69 117 LEU A C 1
ATOM 712 O O . LEU A 1 92 ? 143.444 119.371 154.909 1.00 69.79 117 LEU A O 1
ATOM 717 N N . VAL A 1 93 ? 144.612 118.693 153.104 1.00 59.80 118 VAL A N 1
ATOM 718 C CA . VAL A 1 93 ? 145.144 120.027 152.838 1.00 56.30 118 VAL A CA 1
ATOM 719 C C . VAL A 1 93 ? 144.008 120.996 152.529 1.00 60.76 118 VAL A C 1
ATOM 720 O O . VAL A 1 93 ? 143.970 122.124 153.043 1.00 68.49 118 VAL A O 1
ATOM 724 N N . TYR A 1 94 ? 143.060 120.572 151.693 1.00 57.47 119 TYR A N 1
ATOM 725 C CA . TYR A 1 94 ? 141.926 121.440 151.386 1.00 57.73 119 TYR A CA 1
ATOM 726 C C . TYR A 1 94 ? 141.036 121.665 152.606 1.00 61.25 119 TYR A C 1
ATOM 727 O O . TYR A 1 94 ? 140.448 122.745 152.755 1.00 68.47 119 TYR A O 1
ATOM 736 N N . THR A 1 95 ? 140.924 120.671 153.488 1.00 60.78 120 THR A N 1
ATOM 737 C CA . THR A 1 95 ? 140.190 120.877 154.733 1.00 61.43 120 THR A CA 1
ATOM 738 C C . THR A 1 95 ? 140.851 121.955 155.583 1.00 65.72 120 THR A C 1
ATOM 739 O O . THR A 1 95 ? 140.167 122.800 156.177 1.00 70.44 120 THR A O 1
ATOM 743 N N . ILE A 1 96 ? 142.182 121.929 155.666 1.00 62.65 121 ILE A N 1
ATOM 744 C CA . ILE A 1 96 ? 142.894 122.965 156.412 1.00 57.69 121 ILE A CA 1
ATOM 745 C C . ILE A 1 96 ? 142.675 124.328 155.766 1.00 63.17 121 ILE A C 1
ATOM 746 O O . ILE A 1 96 ? 142.549 125.345 156.461 1.00 66.91 121 ILE A O 1
ATOM 751 N N . MET A 1 97 ? 142.629 124.375 154.431 1.00 60.96 122 MET A N 1
ATOM 752 C CA . MET A 1 97 ? 142.310 125.632 153.752 1.00 61.53 122 MET A CA 1
ATOM 753 C C . MET A 1 97 ? 140.941 126.151 154.168 1.00 65.93 122 MET A C 1
ATOM 754 O O . MET A 1 97 ? 140.777 127.345 154.454 1.00 70.13 122 MET A O 1
ATOM 759 N N . PHE A 1 98 ? 139.943 125.268 154.193 1.00 64.98 123 PHE A N 1
ATOM 760 C CA . PHE A 1 98 ? 138.593 125.682 154.563 1.00 64.66 123 PHE A CA 1
ATOM 761 C C . PHE A 1 98 ? 138.548 126.190 155.999 1.00 67.02 123 PHE A C 1
ATOM 762 O O . PHE A 1 98 ? 137.906 127.211 156.290 1.00 70.75 123 PHE A O 1
ATOM 770 N N . LEU A 1 99 ? 139.227 125.491 156.912 1.00 65.60 124 LEU A N 1
ATOM 771 C CA . LEU A 1 99 ? 139.257 125.933 158.304 1.00 63.57 124 LEU A CA 1
ATOM 772 C C . LEU A 1 99 ? 139.933 127.291 158.438 1.00 61.34 124 LEU A C 1
ATOM 773 O O . LEU A 1 99 ? 139.467 128.153 159.193 1.00 65.73 124 LEU A O 1
ATOM 778 N N . GLY A 1 100 ? 141.032 127.503 157.713 1.00 61.13 125 GLY A N 1
ATOM 779 C CA . GLY A 1 100 ? 141.693 128.797 157.758 1.00 63.52 125 GLY A CA 1
ATOM 780 C C . GLY A 1 100 ? 140.816 129.914 157.231 1.00 61.83 125 GLY A C 1
ATOM 781 O O . GLY A 1 100 ? 140.793 131.016 157.786 1.00 64.67 125 GLY A O 1
ATOM 782 N N . ALA A 1 101 ? 140.087 129.647 156.147 1.00 60.83 126 ALA A N 1
ATOM 783 C CA . ALA A 1 101 ? 139.186 130.655 155.603 1.00 62.57 126 ALA A CA 1
ATOM 784 C C . ALA A 1 101 ? 138.085 131.001 156.597 1.00 65.67 126 ALA A C 1
ATOM 785 O O . ALA A 1 101 ? 137.748 132.179 156.777 1.00 69.21 126 ALA A O 1
ATOM 787 N N . LEU A 1 102 ? 137.510 129.989 157.255 1.00 67.95 127 LEU A N 1
ATOM 788 C CA . LEU A 1 102 ? 136.500 130.263 158.277 1.00 63.26 127 LEU A CA 1
ATOM 789 C C . LEU A 1 102 ? 137.081 131.087 159.419 1.00 61.76 127 LEU A C 1
ATOM 790 O O . LEU A 1 102 ? 136.435 132.022 159.913 1.00 65.33 127 LEU A O 1
ATOM 795 N N . GLY A 1 103 ? 138.292 130.747 159.862 1.00 61.76 128 GLY A N 1
ATOM 796 C CA . GLY A 1 103 ? 138.920 131.510 160.928 1.00 61.90 128 GLY A CA 1
ATOM 797 C C . GLY A 1 103 ? 139.146 132.960 160.550 1.00 63.55 128 GLY A C 1
ATOM 798 O O . GLY A 1 103 ? 138.938 133.863 161.363 1.00 70.56 128 GLY A O 1
ATOM 799 N N . MET A 1 104 ? 139.579 133.203 159.312 1.00 63.30 129 MET A N 1
ATOM 800 C CA . MET A 1 104 ? 139.726 134.578 158.844 1.00 63.36 129 MET A CA 1
ATOM 801 C C . MET A 1 104 ? 138.382 135.290 158.807 1.00 65.08 129 MET A C 1
ATOM 802 O O . MET A 1 104 ? 138.292 136.478 159.134 1.00 70.42 129 MET A O 1
ATOM 807 N N . MET A 1 105 ? 137.328 134.582 158.398 1.00 65.23 130 MET A N 1
ATOM 808 C CA . MET A 1 105 ? 136.005 135.196 158.329 1.00 60.48 130 MET A CA 1
ATOM 809 C C . MET A 1 105 ? 135.531 135.631 159.709 1.00 61.29 130 MET A C 1
ATOM 810 O O . MET A 1 105 ? 135.087 136.769 159.894 1.00 63.92 130 MET A O 1
ATOM 815 N N . LEU A 1 106 ? 135.623 134.740 160.694 1.00 61.27 131 LEU A N 1
ATOM 816 C CA . LEU A 1 106 ? 135.136 135.034 162.035 1.00 60.75 131 LEU A CA 1
ATOM 817 C C . LEU A 1 106 ? 136.176 135.703 162.922 1.00 64.32 131 LEU A C 1
ATOM 818 O O . LEU A 1 106 ? 135.835 136.125 164.032 1.00 70.96 131 LEU A O 1
ATOM 823 N N . GLY A 1 107 ? 137.421 135.814 162.474 1.00 65.50 132 GLY A N 1
ATOM 824 C CA . GLY A 1 107 ? 138.447 136.445 163.282 1.00 63.30 132 GLY A CA 1
ATOM 825 C C . GLY A 1 107 ? 138.767 135.698 164.557 1.00 67.20 132 GLY A C 1
ATOM 826 O O . GLY A 1 107 ? 138.993 136.330 165.596 1.00 76.68 132 GLY A O 1
ATOM 827 N N . LEU A 1 108 ? 138.797 134.368 164.502 1.00 65.47 133 LEU A N 1
ATOM 828 C CA . LEU A 1 108 ? 139.087 133.514 165.650 1.00 68.60 133 LEU A CA 1
ATOM 829 C C . LEU A 1 108 ? 140.467 132.901 165.445 1.00 67.96 133 LEU A C 1
ATOM 830 O O . LEU A 1 108 ? 140.669 132.122 164.509 1.00 69.25 133 LEU A O 1
ATOM 835 N N . CYS A 1 109 ? 141.411 133.253 166.320 1.00 63.49 134 CYS A N 1
ATOM 836 C CA . CYS A 1 109 ? 142.807 132.841 166.184 1.00 63.11 134 CYS A CA 1
ATOM 837 C C . CYS A 1 109 ? 143.357 133.301 164.832 1.00 65.88 134 CYS A C 1
ATOM 838 O O . CYS A 1 109 ? 143.714 132.501 163.964 1.00 71.41 134 CYS A O 1
ATOM 841 N N . TYR A 1 110 ? 143.401 134.626 164.672 1.00 61.21 135 TYR A N 1
ATOM 842 C CA . TYR A 1 110 ? 143.531 135.228 163.349 1.00 61.82 135 TYR A CA 1
ATOM 843 C C . TYR A 1 110 ? 144.846 134.854 162.675 1.00 67.73 135 TYR A C 1
ATOM 844 O O . TYR A 1 110 ? 144.865 134.490 161.495 1.00 76.08 135 TYR A O 1
ATOM 853 N N . ARG A 1 111 ? 145.962 134.951 163.400 1.00 60.57 136 ARG A N 1
ATOM 854 C CA . ARG A 1 111 ? 147.257 134.695 162.773 1.00 62.72 136 ARG A CA 1
ATOM 855 C C . ARG A 1 111 ? 147.397 133.233 162.366 1.00 66.80 136 ARG A C 1
ATOM 856 O O . ARG A 1 111 ? 147.885 132.927 161.268 1.00 69.10 136 ARG A O 1
ATOM 864 N N . ILE A 1 112 ? 146.965 132.314 163.232 1.00 61.96 137 ILE A N 1
ATOM 865 C CA . ILE A 1 112 ? 147.048 130.894 162.907 1.00 61.35 137 ILE A CA 1
ATOM 866 C C . ILE A 1 112 ? 146.159 130.572 161.713 1.00 61.08 137 ILE A C 1
ATOM 867 O O . ILE A 1 112 ? 146.555 129.822 160.813 1.00 65.40 137 ILE A O 1
ATOM 872 N N . SER A 1 113 ? 144.947 131.128 161.686 1.00 57.07 138 SER A N 1
ATOM 873 C CA . SER A 1 113 ? 144.050 130.890 160.559 1.00 58.17 138 SER A CA 1
ATOM 874 C C . SER A 1 113 ? 144.632 131.445 159.266 1.00 62.70 138 SER A C 1
ATOM 875 O O . SER A 1 113 ? 144.538 130.808 158.208 1.00 67.79 138 SER A O 1
ATOM 878 N N . CYS A 1 114 ? 145.240 132.631 159.330 1.00 60.92 139 CYS A N 1
ATOM 879 C CA . CYS A 1 114 ? 145.849 133.216 158.143 1.00 62.14 139 CYS A CA 1
ATOM 880 C C . CYS A 1 114 ? 146.987 132.349 157.621 1.00 65.08 139 CYS A C 1
ATOM 881 O O . CYS A 1 114 ? 147.110 132.143 156.410 1.00 70.62 139 CYS A O 1
ATOM 884 N N . VAL A 1 115 ? 147.829 131.831 158.517 1.00 61.53 140 VAL A N 1
ATOM 885 C CA . VAL A 1 115 ? 148.923 130.960 158.085 1.00 57.41 140 VAL A CA 1
ATOM 886 C C . VAL A 1 115 ? 148.376 129.670 157.482 1.00 58.17 140 VAL A C 1
ATOM 887 O O . VAL A 1 115 ? 148.870 129.183 156.451 1.00 62.09 140 VAL A O 1
ATOM 891 N N . LEU A 1 116 ? 147.357 129.088 158.123 1.00 56.33 141 LEU A N 1
ATOM 892 C CA . LEU A 1 116 ? 146.777 127.842 157.634 1.00 59.63 141 LEU A CA 1
ATOM 893 C C . LEU A 1 116 ? 146.107 128.026 156.282 1.00 62.03 141 LEU A C 1
ATOM 894 O O . LEU A 1 116 ? 145.997 127.066 155.513 1.00 68.09 141 LEU A O 1
ATOM 899 N N . PHE A 1 117 ? 145.606 129.225 155.993 1.00 58.04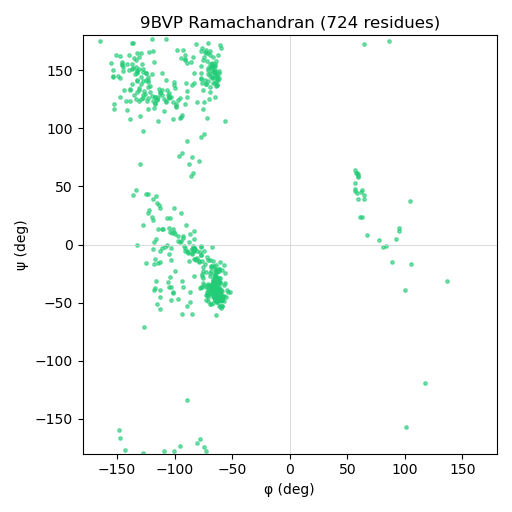 142 PHE A N 1
ATOM 900 C CA . PHE A 1 117 ? 145.113 129.501 154.650 1.00 58.91 142 PHE A CA 1
ATOM 901 C C . PHE A 1 117 ? 146.246 129.765 153.668 1.00 58.93 142 PHE A C 1
ATOM 902 O O . PHE A 1 117 ? 146.160 129.357 152.506 1.00 65.95 142 PHE A O 1
ATOM 910 N N . LEU A 1 118 ? 147.304 130.443 154.111 1.00 55.41 143 LEU A N 1
ATOM 911 C CA . LEU A 1 118 ? 148.326 130.916 153.187 1.00 53.28 143 LEU A CA 1
ATOM 912 C C . LEU A 1 118 ? 149.183 129.772 152.664 1.00 56.56 143 LEU A C 1
ATOM 913 O O . LEU A 1 118 ? 149.419 129.668 151.455 1.00 62.31 143 LEU A O 1
ATOM 918 N N . LEU A 1 119 ? 149.667 128.902 153.560 1.00 55.33 144 LEU A N 1
ATOM 919 C CA . LEU A 1 119 ? 150.664 127.919 153.131 1.00 52.15 144 LEU A CA 1
ATOM 920 C C . LEU A 1 119 ? 150.063 126.873 152.196 1.00 58.20 144 LEU A C 1
ATOM 921 O O . LEU A 1 119 ? 150.629 126.634 151.112 1.00 63.00 144 LEU A O 1
ATOM 926 N N . PRO A 1 120 ? 148.950 126.217 152.535 1.00 54.25 145 PRO A N 1
ATOM 927 C CA . PRO A 1 120 ? 148.283 125.338 151.564 1.00 51.88 145 PRO A CA 1
ATOM 928 C C . PRO A 1 120 ? 147.925 125.997 150.245 1.00 56.69 145 PRO A C 1
ATOM 929 O O . PRO A 1 120 ? 148.037 125.348 149.194 1.00 64.18 145 PRO A O 1
ATOM 933 N N . TYR A 1 121 ? 147.472 127.252 150.266 1.00 53.75 146 TYR A N 1
ATOM 934 C CA . TYR A 1 121 ? 147.069 127.908 149.028 1.00 53.04 146 TYR A CA 1
ATOM 935 C C . TYR A 1 121 ? 148.241 128.009 148.066 1.00 57.95 146 TYR A C 1
ATOM 936 O O . TYR A 1 121 ? 148.109 127.706 146.876 1.00 63.83 146 TYR A O 1
ATOM 945 N N . TRP A 1 122 ? 149.408 128.411 148.568 1.00 55.09 147 TRP A N 1
ATOM 946 C CA . TRP A 1 122 ? 150.564 128.536 147.692 1.00 56.49 147 TRP A CA 1
ATOM 947 C C . TRP A 1 122 ? 151.144 127.178 147.326 1.00 57.22 147 TRP A C 1
ATOM 948 O O . TRP A 1 122 ? 151.711 127.029 146.238 1.00 61.15 147 TRP A O 1
ATOM 959 N N . TYR A 1 123 ? 151.006 126.175 148.198 1.00 53.40 148 TYR A N 1
ATOM 960 C CA . TYR A 1 123 ? 151.388 124.821 147.805 1.00 56.07 148 TYR A CA 1
ATOM 961 C C . TYR A 1 123 ? 150.583 124.365 146.595 1.00 61.00 148 TYR A C 1
ATOM 962 O O . TYR A 1 123 ? 151.140 123.839 145.625 1.00 65.54 148 TYR A O 1
ATOM 971 N N . VAL A 1 124 ? 149.264 124.556 146.638 1.00 60.51 149 VAL A N 1
ATOM 972 C CA . VAL A 1 124 ? 148.423 124.180 145.504 1.00 56.23 149 VAL A CA 1
ATOM 973 C C . VAL A 1 124 ? 148.746 125.041 144.289 1.00 55.55 149 VAL A C 1
ATOM 974 O O . VAL A 1 124 ? 148.784 124.550 143.154 1.00 62.39 149 VAL A O 1
ATOM 978 N N . PHE A 1 125 ? 148.970 126.339 144.504 1.00 52.21 150 PHE A N 1
ATOM 979 C CA . PHE A 1 125 ? 149.205 127.261 143.397 1.00 54.25 150 PHE A CA 1
ATOM 980 C C . PHE A 1 125 ? 150.477 126.911 142.634 1.00 56.38 150 PHE A C 1
ATOM 981 O O . PHE A 1 125 ? 150.490 126.928 141.399 1.00 59.28 150 PHE A O 1
ATOM 989 N N . LEU A 1 126 ? 151.555 126.588 143.348 1.00 59.11 151 LEU A N 1
ATOM 990 C CA . LEU A 1 126 ? 152.808 126.250 142.685 1.00 58.02 151 LEU A CA 1
ATOM 991 C C . LEU A 1 126 ? 152.805 124.847 142.092 1.00 59.60 151 LEU A C 1
ATOM 992 O O . LEU A 1 126 ? 153.685 124.531 141.286 1.00 66.48 151 LEU A O 1
ATOM 997 N N . LEU A 1 127 ? 151.846 124.000 142.468 1.00 59.63 152 LEU A N 1
ATOM 998 C CA . LEU A 1 127 ? 151.849 122.619 142.000 1.00 55.34 152 LEU A CA 1
ATOM 999 C C . LEU A 1 127 ? 151.446 122.487 140.537 1.00 62.34 152 LEU A C 1
ATOM 1000 O O . LEU A 1 127 ? 151.700 121.439 139.936 1.00 72.83 152 LEU A O 1
ATOM 1005 N N . ASP A 1 128 ? 150.825 123.509 139.951 1.00 60.15 153 ASP A N 1
ATOM 1006 C CA . ASP A 1 128 ? 150.374 123.434 138.567 1.00 61.47 153 ASP A CA 1
ATOM 1007 C C . ASP A 1 128 ? 150.338 124.830 137.968 1.00 62.68 153 ASP A C 1
ATOM 1008 O O . ASP A 1 128 ? 149.631 125.705 138.475 1.00 62.94 153 ASP A O 1
ATOM 1013 N N . LYS A 1 129 ? 151.091 125.030 136.887 1.00 62.61 154 LYS A N 1
ATOM 1014 C CA . LYS A 1 129 ? 151.142 126.315 136.204 1.00 60.54 154 LYS A CA 1
ATOM 1015 C C . LYS A 1 129 ? 149.982 126.532 135.244 1.00 62.15 154 LYS A C 1
ATOM 1016 O O . LYS A 1 129 ? 149.786 127.662 134.786 1.00 65.11 154 LYS A O 1
ATOM 1022 N N . THR A 1 130 ? 149.213 125.491 134.923 1.00 61.46 155 THR A N 1
ATOM 1023 C CA . THR A 1 130 ? 148.098 125.629 133.998 1.00 60.41 155 THR A CA 1
ATOM 1024 C C . THR A 1 130 ? 146.849 126.198 134.653 1.00 65.09 155 THR A C 1
ATOM 1025 O O . THR A 1 130 ? 145.913 126.567 133.935 1.00 75.14 155 THR A O 1
ATOM 1029 N N . SER A 1 131 ? 146.811 126.281 135.983 1.00 65.08 156 SER A N 1
ATOM 1030 C CA . SER A 1 131 ? 145.689 126.851 136.716 1.00 63.99 156 SER A CA 1
ATOM 1031 C C . SER A 1 131 ? 146.004 128.244 137.244 1.00 66.13 156 SER A C 1
ATOM 1032 O O . SER A 1 131 ? 145.374 128.693 138.206 1.00 69.96 156 SER A O 1
ATOM 1035 N N . TRP A 1 132 ? 146.964 128.934 136.634 1.00 61.86 157 TRP A N 1
ATOM 1036 C CA . TRP A 1 132 ? 147.353 130.266 137.064 1.00 59.98 157 TRP A CA 1
ATOM 1037 C C . TRP A 1 132 ? 146.507 131.305 136.347 1.00 64.78 157 TRP A C 1
ATOM 1038 O O . TRP A 1 132 ? 146.335 131.246 135.126 1.00 68.44 157 TRP A O 1
ATOM 1049 N N . ASN A 1 133 ? 145.981 132.251 137.116 1.00 61.47 158 ASN A N 1
ATOM 1050 C CA . ASN A 1 133 ? 145.271 133.396 136.577 1.00 54.94 158 ASN A CA 1
ATOM 1051 C C . ASN A 1 133 ? 145.457 134.548 137.548 1.00 61.66 158 ASN A C 1
ATOM 1052 O O . ASN A 1 133 ? 145.858 134.355 138.698 1.00 68.24 158 ASN A O 1
ATOM 1057 N N . ASN A 1 134 ? 145.178 135.758 137.065 1.00 59.70 159 ASN A N 1
ATOM 1058 C CA . ASN A 1 134 ? 145.450 136.950 137.861 1.00 59.43 159 ASN A CA 1
ATOM 1059 C C . ASN A 1 134 ? 144.620 136.973 139.137 1.00 59.73 159 ASN A C 1
ATOM 1060 O O . ASN A 1 134 ? 145.111 137.382 140.198 1.00 64.87 159 ASN A O 1
ATOM 1065 N N . HIS A 1 135 ? 143.361 136.544 139.062 1.00 53.86 160 HIS A N 1
ATOM 1066 C CA . HIS A 1 135 ? 142.509 136.609 140.239 1.00 58.23 160 HIS A CA 1
ATOM 1067 C C . HIS A 1 135 ? 142.895 135.601 141.311 1.00 63.03 160 HIS A C 1
ATOM 1068 O O . HIS A 1 135 ? 142.426 135.736 142.444 1.00 69.71 160 HIS A O 1
ATOM 1075 N N . SER A 1 136 ? 143.732 134.611 140.999 1.00 55.56 161 SER A N 1
ATOM 1076 C CA . SER A 1 136 ? 144.254 133.707 142.017 1.00 52.60 161 SER A CA 1
ATOM 1077 C C . SER A 1 136 ? 145.508 134.269 142.671 1.00 52.89 161 SER A C 1
ATOM 1078 O O . SER A 1 136 ? 145.676 134.176 143.896 1.00 62.82 161 SER A O 1
ATOM 1081 N N . TYR A 1 137 ? 146.386 134.863 141.864 1.00 47.33 162 TYR A N 1
ATOM 1082 C CA . TYR A 1 137 ? 147.556 135.539 142.405 1.00 50.11 162 TYR A CA 1
ATOM 1083 C C . TYR A 1 137 ? 147.143 136.682 143.320 1.00 58.21 162 TYR A C 1
ATOM 1084 O O . TYR A 1 137 ? 147.772 136.913 144.359 1.00 63.57 162 TYR A O 1
ATOM 1093 N N . LEU A 1 138 ? 146.079 137.404 142.958 1.00 56.75 163 LEU A N 1
ATOM 1094 C CA . LEU A 1 138 ? 145.608 138.489 143.812 1.00 54.94 163 LEU A CA 1
ATOM 1095 C C . LEU A 1 138 ? 145.114 137.962 145.152 1.00 57.77 163 LEU A C 1
ATOM 1096 O O . LEU A 1 138 ? 145.379 138.566 146.198 1.00 62.59 163 LEU A O 1
ATOM 1101 N N . TYR A 1 139 ? 144.384 136.844 145.143 1.00 56.39 164 TYR A N 1
ATOM 1102 C CA . TYR A 1 139 ? 143.920 136.267 146.400 1.00 52.48 164 TYR A CA 1
ATOM 1103 C C . TYR A 1 139 ? 145.097 135.838 147.261 1.00 52.49 164 TYR A C 1
ATOM 1104 O O . TYR A 1 139 ? 145.102 136.060 148.478 1.00 59.94 164 TYR A O 1
ATOM 1113 N N . GLY A 1 140 ? 146.101 135.214 146.645 1.00 49.45 165 GLY A N 1
ATOM 1114 C CA . GLY A 1 140 ? 147.283 134.826 147.396 1.00 51.48 165 GLY A CA 1
ATOM 1115 C C . GLY A 1 140 ? 147.996 136.017 148.007 1.00 56.06 165 GLY A C 1
ATOM 1116 O O . GLY A 1 140 ? 148.411 135.977 149.167 1.00 61.85 165 GLY A O 1
ATOM 1117 N N . LEU A 1 141 ? 148.136 137.099 147.239 1.00 55.18 166 LEU A N 1
ATOM 1118 C CA . LEU A 1 141 ? 148.795 138.292 147.759 1.00 56.27 166 LEU A CA 1
ATOM 1119 C C . LEU A 1 141 ? 148.000 138.916 148.898 1.00 61.39 166 LEU A C 1
ATOM 1120 O O . LEU A 1 141 ? 148.581 139.373 149.888 1.00 64.71 166 LEU A O 1
ATOM 1125 N N . LEU A 1 142 ? 146.673 138.967 148.769 1.00 61.73 167 LEU A N 1
ATOM 1126 C CA . LEU A 1 142 ? 145.862 139.534 149.841 1.00 58.18 167 LEU A CA 1
ATOM 1127 C C . LEU A 1 142 ? 145.960 138.692 151.106 1.00 56.70 167 LEU A C 1
ATOM 1128 O O . LEU A 1 142 ? 146.045 139.235 152.213 1.00 66.43 167 LEU A O 1
ATOM 1133 N N . ALA A 1 143 ? 145.953 137.365 150.964 1.00 54.90 168 ALA A N 1
ATOM 1134 C CA . ALA A 1 143 ? 146.129 136.502 152.127 1.00 55.64 168 ALA A CA 1
ATOM 1135 C C . ALA A 1 143 ? 147.499 136.710 152.758 1.00 55.01 168 ALA A C 1
ATOM 1136 O O . ALA A 1 143 ? 147.635 136.693 153.985 1.00 60.64 168 ALA A O 1
ATOM 1138 N N . PHE A 1 144 ? 148.529 136.898 151.931 1.00 55.89 169 PHE A N 1
ATOM 1139 C CA . PHE A 1 144 ? 149.862 137.173 152.456 1.00 54.08 169 PHE A CA 1
ATOM 1140 C C . PHE A 1 144 ? 149.893 138.483 153.230 1.00 58.37 169 PHE A C 1
ATOM 1141 O O . PHE A 1 144 ? 150.501 138.566 154.303 1.00 62.69 169 PHE A O 1
ATOM 1149 N N . GLN A 1 145 ? 149.248 139.519 152.697 1.00 60.23 170 GLN A N 1
ATOM 1150 C CA . GLN A 1 145 ? 149.231 140.816 153.365 1.00 59.77 170 GLN A CA 1
ATOM 1151 C C . GLN A 1 145 ? 148.486 140.744 154.690 1.00 64.61 170 GLN A C 1
ATOM 1152 O O . GLN A 1 145 ? 148.974 141.225 155.719 1.00 71.16 170 GLN A O 1
ATOM 1158 N N . LEU A 1 146 ? 147.294 140.144 154.685 1.00 65.47 171 LEU A N 1
ATOM 1159 C CA . LEU A 1 146 ? 146.443 140.143 155.871 1.00 63.28 171 LEU A CA 1
ATOM 1160 C C . LEU A 1 146 ? 147.022 139.337 157.025 1.00 64.50 171 LEU A C 1
ATOM 1161 O O . LEU A 1 146 ? 146.529 139.470 158.149 1.00 68.97 171 LEU A O 1
ATOM 1166 N N . THR A 1 147 ? 148.042 138.509 156.787 1.00 59.98 172 THR A N 1
ATOM 1167 C CA . THR A 1 147 ? 148.652 137.761 157.880 1.00 64.12 172 THR A CA 1
ATOM 1168 C C . THR A 1 147 ? 149.290 138.684 158.910 1.00 69.40 172 THR A C 1
ATOM 1169 O O . THR A 1 147 ? 149.348 138.338 160.096 1.00 73.88 172 THR A O 1
ATOM 1173 N N . PHE A 1 148 ? 149.758 139.859 158.488 1.00 69.47 173 PHE A N 1
ATOM 1174 C CA . PHE A 1 148 ? 150.482 140.771 159.364 1.00 66.57 173 PHE A CA 1
ATOM 1175 C C . PHE A 1 148 ? 149.622 141.904 159.901 1.00 69.97 173 PHE A C 1
ATOM 1176 O O . PHE A 1 148 ? 149.962 142.478 160.941 1.00 74.61 173 PHE A O 1
ATOM 1184 N N . MET A 1 149 ? 148.532 142.242 159.224 1.00 68.30 174 MET A N 1
ATOM 1185 C CA . MET A 1 149 ? 147.694 143.357 159.630 1.00 70.26 174 MET A CA 1
ATOM 1186 C C . MET A 1 149 ? 146.817 142.970 160.811 1.00 71.52 174 MET A C 1
ATOM 1187 O O . MET A 1 149 ? 146.331 141.839 160.899 1.00 77.46 174 MET A O 1
ATOM 1192 N N . ASP A 1 150 ? 146.616 143.921 161.723 1.00 69.51 175 ASP A N 1
ATOM 1193 C CA . ASP A 1 150 ? 145.783 143.705 162.905 1.00 72.43 175 ASP A CA 1
ATOM 1194 C C . ASP A 1 150 ? 144.332 143.977 162.525 1.00 70.73 175 ASP A C 1
ATOM 1195 O O . ASP A 1 150 ? 143.740 144.999 162.875 1.00 74.36 175 ASP A O 1
ATOM 1200 N N . ALA A 1 151 ? 143.750 143.027 161.799 1.00 68.28 176 ALA A N 1
ATOM 1201 C CA . ALA A 1 151 ? 142.399 143.157 161.272 1.00 64.10 176 ALA A CA 1
ATOM 1202 C C . ALA A 1 151 ? 141.336 142.538 162.169 1.00 66.51 176 ALA A C 1
ATOM 1203 O O . ALA A 1 151 ? 140.161 142.540 161.790 1.00 69.38 176 ALA A O 1
ATOM 1205 N N . ASN A 1 152 ? 141.707 142.011 163.336 1.00 67.84 177 ASN A N 1
ATOM 1206 C CA . ASN A 1 152 ? 140.769 141.391 164.263 1.00 68.53 177 ASN A CA 1
ATOM 1207 C C . ASN A 1 152 ? 140.398 142.301 165.426 1.00 73.10 177 ASN A C 1
ATOM 1208 O O . ASN A 1 152 ? 139.824 141.826 166.409 1.00 76.31 177 ASN A O 1
ATOM 1213 N N . HIS A 1 153 ? 140.710 143.593 165.341 1.00 71.35 178 HIS A N 1
ATOM 1214 C CA . HIS A 1 153 ? 140.480 144.502 166.453 1.00 69.68 178 HIS A CA 1
ATOM 1215 C C . HIS A 1 153 ? 139.030 144.949 166.585 1.00 71.79 178 HIS A C 1
ATOM 1216 O O . HIS A 1 153 ? 138.671 145.496 167.633 1.00 78.23 178 HIS A O 1
ATOM 1223 N N . TYR A 1 154 ? 138.195 144.745 165.567 1.00 65.22 179 TYR A N 1
ATOM 1224 C CA . TYR A 1 154 ? 136.810 145.196 165.601 1.00 64.65 179 TYR A CA 1
ATOM 1225 C C . TYR A 1 154 ? 135.924 144.189 164.889 1.00 70.14 179 TYR A C 1
ATOM 1226 O O . TYR A 1 154 ? 136.245 143.750 163.781 1.00 73.60 179 TYR A O 1
ATOM 1235 N N . TRP A 1 155 ? 134.811 143.834 165.528 1.00 67.59 180 TRP A N 1
ATOM 1236 C CA . TRP A 1 155 ? 133.867 142.850 165.002 1.00 63.92 180 TRP A CA 1
ATOM 1237 C C . TRP A 1 155 ? 134.570 141.518 164.743 1.00 63.48 180 TRP A C 1
ATOM 1238 O O . TRP A 1 155 ? 134.643 141.026 163.617 1.00 71.16 180 TRP A O 1
ATOM 1249 N N . SER A 1 156 ? 135.101 140.946 165.820 1.00 57.77 181 SER A N 1
ATOM 1250 C CA . SER A 1 156 ? 135.804 139.677 165.749 1.00 65.04 181 SER A CA 1
ATOM 1251 C C . SER A 1 156 ? 135.536 138.885 167.017 1.00 69.56 181 SER A C 1
ATOM 1252 O O . SER A 1 156 ? 135.337 139.456 168.092 1.00 76.22 181 SER A O 1
ATOM 1255 N N . VAL A 1 157 ? 135.532 137.558 166.879 1.00 69.05 182 VAL A N 1
ATOM 1256 C CA . VAL A 1 157 ? 135.372 136.692 168.040 1.00 68.83 182 VAL A CA 1
ATOM 1257 C C . VAL A 1 157 ? 136.579 136.800 168.957 1.00 74.37 182 VAL A C 1
ATOM 1258 O O . VAL A 1 157 ? 136.444 136.708 170.182 1.00 83.10 182 VAL A O 1
ATOM 1262 N N . ASP A 1 158 ? 137.775 136.984 168.390 1.00 72.08 183 ASP A N 1
ATOM 1263 C CA . ASP A 1 158 ? 138.970 137.133 169.214 1.00 79.76 183 ASP A CA 1
ATOM 1264 C C . ASP A 1 158 ? 138.871 138.351 170.123 1.00 83.03 183 ASP A C 1
ATOM 1265 O O . ASP A 1 158 ? 139.454 138.360 171.213 1.00 87.32 183 ASP A O 1
ATOM 1270 N N . GLY A 1 159 ? 138.138 139.380 169.700 1.00 82.48 184 GLY A N 1
ATOM 1271 C CA . GLY A 1 159 ? 137.907 140.515 170.576 1.00 83.64 184 GLY A CA 1
ATOM 1272 C C . GLY A 1 159 ? 137.137 140.133 171.824 1.00 84.65 184 GLY A C 1
ATOM 1273 O O . GLY A 1 159 ? 137.457 140.586 172.925 1.00 88.51 184 GLY A O 1
ATOM 1274 N N . LEU A 1 160 ? 136.107 139.299 171.671 1.00 81.14 185 LEU A N 1
ATOM 1275 C CA . LEU A 1 160 ? 135.332 138.868 172.828 1.00 81.46 185 LEU A CA 1
ATOM 1276 C C . LEU A 1 160 ? 136.167 138.024 173.782 1.00 84.25 185 LEU A C 1
ATOM 1277 O O . LEU A 1 160 ? 135.960 138.082 174.999 1.00 85.31 185 LEU A O 1
ATOM 1282 N N . LEU A 1 161 ? 137.107 137.243 173.259 1.00 84.62 186 LEU A N 1
ATOM 1283 C CA . LEU A 1 161 ? 137.959 136.390 174.076 1.00 86.09 186 LEU A CA 1
ATOM 1284 C C . LEU A 1 161 ? 139.180 137.113 174.630 1.00 87.13 186 LEU A C 1
ATOM 1285 O O . LEU A 1 161 ? 139.941 136.508 175.392 1.00 90.25 186 LEU A O 1
ATOM 1290 N N . ASN A 1 162 ? 139.391 138.380 174.278 1.00 86.04 187 ASN A N 1
ATOM 1291 C CA . ASN A 1 162 ? 140.535 139.134 174.779 1.00 89.62 187 ASN A CA 1
ATOM 1292 C C . ASN A 1 162 ? 140.171 140.609 174.790 1.00 88.96 187 ASN A C 1
ATOM 1293 O O . ASN A 1 162 ? 139.936 141.199 173.731 1.00 88.69 187 ASN A O 1
ATOM 1298 N N . ALA A 1 163 ? 140.136 141.202 175.985 1.00 87.06 188 ALA A N 1
ATOM 1299 C CA . ALA A 1 163 ? 139.706 142.590 176.116 1.00 86.25 188 ALA A CA 1
ATOM 1300 C C . ALA A 1 163 ? 140.671 143.542 175.421 1.00 85.15 188 ALA A C 1
ATOM 1301 O O . ALA A 1 163 ? 140.251 144.571 174.879 1.00 84.46 188 ALA A O 1
ATOM 1303 N N . HIS A 1 164 ? 141.966 143.224 175.433 1.00 86.84 189 HIS A N 1
ATOM 1304 C CA . HIS A 1 164 ? 142.966 144.125 174.871 1.00 85.19 189 HIS A CA 1
ATOM 1305 C C . HIS A 1 164 ? 142.792 144.345 173.373 1.00 87.12 189 HIS A C 1
ATOM 1306 O O . HIS A 1 164 ? 143.250 145.370 172.858 1.00 85.75 189 HIS A O 1
ATOM 1313 N N . ARG A 1 165 ? 142.146 143.415 172.666 1.00 88.16 190 ARG A N 1
ATOM 1314 C CA . ARG A 1 165 ? 141.984 143.476 171.218 1.00 83.83 190 ARG A CA 1
ATOM 1315 C C . ARG A 1 165 ? 140.526 143.669 170.810 1.00 82.69 190 ARG A C 1
ATOM 1316 O O . ARG A 1 165 ? 140.098 143.162 169.770 1.00 83.52 190 ARG A O 1
ATOM 1324 N N . ARG A 1 166 ? 139.756 144.403 171.614 1.00 81.17 191 ARG A N 1
ATOM 1325 C CA . ARG A 1 166 ? 138.338 144.647 171.366 1.00 76.36 191 ARG A CA 1
ATOM 1326 C C . ARG A 1 166 ? 138.150 146.134 171.090 1.00 73.55 191 ARG A C 1
ATOM 1327 O O . ARG A 1 166 ? 138.222 146.957 172.008 1.00 75.78 191 ARG A O 1
ATOM 1335 N N . ASN A 1 167 ? 137.909 146.472 169.823 1.00 71.16 192 ASN A N 1
ATOM 1336 C CA . ASN A 1 167 ? 137.668 147.848 169.396 1.00 65.74 192 ASN A CA 1
ATOM 1337 C C . ASN A 1 167 ? 138.863 148.741 169.735 1.00 65.81 192 ASN A C 1
ATOM 1338 O O . ASN A 1 167 ? 138.758 149.715 170.484 1.00 69.60 192 ASN A O 1
ATOM 1343 N N . ALA A 1 168 ? 140.009 148.388 169.160 1.00 62.56 193 ALA A N 1
ATOM 1344 C CA . ALA A 1 168 ? 141.276 149.062 169.403 1.00 65.03 193 ALA A CA 1
ATOM 1345 C C . ALA A 1 168 ? 141.806 149.662 168.108 1.00 65.87 193 ALA A C 1
ATOM 1346 O O . ALA A 1 168 ? 141.331 149.359 167.011 1.00 70.86 193 ALA A O 1
ATOM 1348 N N . HIS A 1 169 ? 142.807 150.526 168.250 1.00 63.82 194 HIS A N 1
ATOM 1349 C CA . HIS A 1 169 ? 143.398 151.200 167.106 1.00 63.71 194 HIS A CA 1
ATOM 1350 C C . HIS A 1 169 ? 144.276 150.244 166.307 1.00 63.82 194 HIS A C 1
ATOM 1351 O O . HIS A 1 169 ? 144.692 149.187 166.789 1.00 66.48 194 HIS A O 1
ATOM 1358 N N . VAL A 1 170 ? 144.539 150.629 165.059 1.00 62.45 195 VAL A N 1
ATOM 1359 C CA . VAL A 1 170 ? 145.455 149.894 164.183 1.00 62.81 195 VAL A CA 1
ATOM 1360 C C . VAL A 1 170 ? 146.358 150.882 163.467 1.00 66.25 195 VAL A C 1
ATOM 1361 O O . VAL A 1 170 ? 145.980 152.037 163.230 1.00 71.88 195 VAL A O 1
ATOM 1365 N N . PRO A 1 171 ? 147.573 150.456 163.107 1.00 60.31 196 PRO A N 1
ATOM 1366 C CA . PRO A 1 171 ? 148.462 151.360 162.373 1.00 57.73 196 PRO A CA 1
ATOM 1367 C C . PRO A 1 171 ? 147.941 151.651 160.976 1.00 64.57 196 PRO A C 1
ATOM 1368 O O . PRO A 1 171 ? 147.183 150.873 160.393 1.00 71.56 196 PRO A O 1
ATOM 1372 N N . LEU A 1 172 ? 148.361 152.798 160.438 1.00 61.58 197 LEU A N 1
ATOM 1373 C CA . LEU A 1 172 ? 147.846 153.247 159.150 1.00 59.99 197 LEU A CA 1
ATOM 1374 C C . LEU A 1 172 ? 148.386 152.440 157.978 1.00 65.47 197 LEU A C 1
ATOM 1375 O O . LEU A 1 172 ? 147.733 152.400 156.930 1.00 70.22 197 LEU A O 1
ATOM 1380 N N . TRP A 1 173 ? 149.550 151.800 158.111 1.00 63.87 198 TRP A N 1
ATOM 1381 C CA . TRP A 1 173 ? 150.109 151.105 156.958 1.00 61.38 198 TRP A CA 1
ATOM 1382 C C . TRP A 1 173 ? 149.271 149.901 156.548 1.00 65.44 198 TRP A C 1
ATOM 1383 O O . TRP A 1 173 ? 149.393 149.443 155.404 1.00 70.97 198 TRP A O 1
ATOM 1394 N N . ASN A 1 174 ? 148.412 149.397 157.439 1.00 63.39 199 ASN A N 1
ATOM 1395 C CA . ASN A 1 174 ? 147.485 148.338 157.061 1.00 64.73 199 ASN A CA 1
ATOM 1396 C C . ASN A 1 174 ? 146.586 148.784 155.916 1.00 66.20 199 ASN A C 1
ATOM 1397 O O . ASN A 1 174 ? 146.402 148.055 154.934 1.00 71.37 199 ASN A O 1
ATOM 1402 N N . TYR A 1 175 ? 146.017 149.985 156.021 1.00 59.09 200 TYR A N 1
ATOM 1403 C CA . TYR A 1 175 ? 145.194 150.505 154.936 1.00 58.48 200 TYR A CA 1
ATOM 1404 C C . TYR A 1 175 ? 146.044 150.877 153.729 1.00 62.85 200 TYR A C 1
ATOM 1405 O O . TYR A 1 175 ? 145.615 150.698 152.582 1.00 69.56 200 TYR A O 1
ATOM 1414 N N . ALA A 1 176 ? 147.243 151.411 153.971 1.00 61.08 201 ALA A N 1
ATOM 1415 C CA . ALA A 1 176 ? 148.079 151.888 152.877 1.00 60.92 201 ALA A CA 1
ATOM 1416 C C . ALA A 1 176 ? 148.489 150.751 151.953 1.00 64.84 201 ALA A C 1
ATOM 1417 O O . ALA A 1 176 ? 148.486 150.912 150.728 1.00 69.36 201 ALA A O 1
ATOM 1419 N N . VAL A 1 177 ? 148.839 149.594 152.516 1.00 64.94 202 VAL A N 1
ATOM 1420 C CA . VAL A 1 177 ? 149.283 148.475 151.687 1.00 63.57 202 VAL A CA 1
ATOM 1421 C C . VAL A 1 177 ? 148.148 147.993 150.789 1.00 64.88 202 VAL A C 1
ATOM 1422 O O . VAL A 1 177 ? 148.343 147.749 149.593 1.00 70.54 202 VAL A O 1
ATOM 1426 N N . LEU A 1 178 ? 146.946 147.849 151.350 1.00 60.05 203 LEU A N 1
ATOM 1427 C CA . LEU A 1 178 ? 145.812 147.388 150.553 1.00 61.81 203 LEU A CA 1
ATOM 1428 C C . LEU A 1 178 ? 145.439 148.397 149.474 1.00 64.38 203 LEU A C 1
ATOM 1429 O O . LEU A 1 178 ? 145.163 148.019 148.323 1.00 68.83 203 LEU A O 1
ATOM 1434 N N . ARG A 1 179 ? 145.419 149.685 149.827 1.00 61.03 204 ARG A N 1
ATOM 1435 C CA . ARG A 1 179 ? 145.116 150.713 148.840 1.00 60.78 204 ARG A CA 1
ATOM 1436 C C . ARG A 1 179 ? 146.144 150.707 147.718 1.00 63.78 204 ARG A C 1
ATOM 1437 O O . ARG A 1 179 ? 145.789 150.803 146.536 1.00 68.45 204 ARG A O 1
ATOM 1445 N N . GLY A 1 180 ? 147.424 150.579 148.068 1.00 63.63 205 GLY A N 1
ATOM 1446 C CA . GLY A 1 180 ? 148.456 150.506 147.052 1.00 62.07 205 GLY A CA 1
ATOM 1447 C C . GLY A 1 180 ? 148.321 149.281 146.173 1.00 62.97 205 GLY A C 1
ATOM 1448 O O . GLY A 1 180 ? 148.577 149.343 144.972 1.00 69.01 205 GLY A O 1
ATOM 1449 N N . GLN A 1 181 ? 147.918 148.150 146.756 1.00 59.46 206 GLN A N 1
ATOM 1450 C CA . GLN A 1 181 ? 147.735 146.941 145.960 1.00 58.85 206 GLN A CA 1
ATOM 1451 C C . GLN A 1 181 ? 146.632 147.129 144.926 1.00 60.71 206 GLN A C 1
ATOM 1452 O O . GLN A 1 181 ? 146.808 146.803 143.744 1.00 65.31 206 GLN A O 1
ATOM 1458 N N . ILE A 1 182 ? 145.484 147.661 145.352 1.00 57.34 207 ILE A N 1
ATOM 1459 C CA . ILE A 1 182 ? 144.383 147.850 144.409 1.00 57.96 207 ILE A CA 1
ATOM 1460 C C . ILE A 1 182 ? 144.759 148.883 143.350 1.00 61.18 207 ILE A C 1
ATOM 1461 O O . ILE A 1 182 ? 144.441 148.724 142.160 1.00 64.72 207 ILE A O 1
ATOM 1466 N N . PHE A 1 183 ? 145.452 149.949 143.760 1.00 59.51 208 PHE A N 1
ATOM 1467 C CA . PHE A 1 183 ? 145.893 150.958 142.805 1.00 57.84 208 PHE A CA 1
ATOM 1468 C C . PHE A 1 183 ? 146.867 150.373 141.793 1.00 60.63 208 PHE A C 1
ATOM 1469 O O . PHE A 1 183 ? 146.795 150.689 140.601 1.00 64.91 208 PHE A O 1
ATOM 1477 N N . ILE A 1 184 ? 147.793 149.528 142.250 1.00 61.86 209 ILE A N 1
ATOM 1478 C CA . ILE A 1 184 ? 148.744 148.899 141.340 1.00 58.67 209 ILE A CA 1
ATOM 1479 C C . ILE A 1 184 ? 148.012 148.002 140.358 1.00 59.27 209 ILE A C 1
ATOM 1480 O O . ILE A 1 184 ? 148.336 147.979 139.167 1.00 66.24 209 ILE A O 1
ATOM 1485 N N . VAL A 1 185 ? 147.011 147.261 140.837 1.00 58.97 210 VAL A N 1
ATOM 1486 C CA . VAL A 1 185 ? 146.240 146.393 139.948 1.00 59.41 210 VAL A CA 1
ATOM 1487 C C . VAL A 1 185 ? 145.598 147.216 138.839 1.00 62.23 210 VAL A C 1
ATOM 1488 O O . VAL A 1 185 ? 145.800 146.946 137.645 1.00 64.04 210 VAL A O 1
ATOM 1492 N N . TYR A 1 186 ? 144.873 148.274 139.214 1.00 62.68 211 TYR A N 1
ATOM 1493 C CA . TYR A 1 186 ? 144.182 149.084 138.212 1.00 58.57 211 TYR A CA 1
ATOM 1494 C C . TYR A 1 186 ? 145.166 149.751 137.256 1.00 60.82 211 TYR A C 1
ATOM 1495 O O . TYR A 1 186 ? 144.990 149.705 136.033 1.00 66.50 211 TYR A O 1
ATOM 1504 N N . PHE A 1 187 ? 146.220 150.367 137.794 1.00 57.46 212 PHE A N 1
ATOM 1505 C CA . PHE A 1 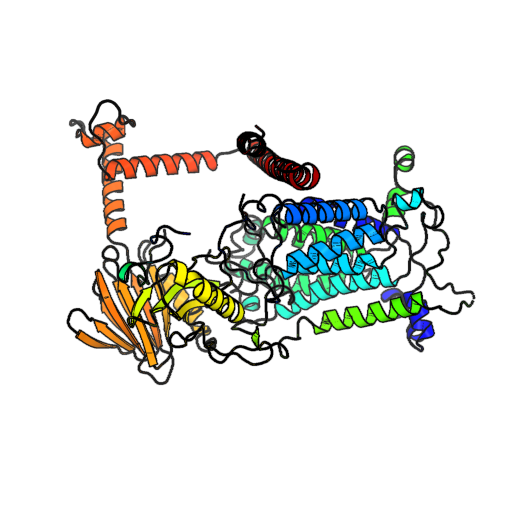187 ? 147.123 151.147 136.957 1.00 57.82 212 PHE A CA 1
ATOM 1506 C C . PHE A 1 187 ? 147.938 150.259 136.024 1.00 61.00 212 PHE A C 1
ATOM 1507 O O . PHE A 1 187 ? 148.140 150.607 134.854 1.00 65.85 212 PHE A O 1
ATOM 1515 N N . ILE A 1 188 ? 148.434 149.123 136.517 1.00 59.04 213 ILE A N 1
ATOM 1516 C CA . ILE A 1 188 ? 149.217 148.243 135.661 1.00 53.69 213 ILE A CA 1
ATOM 1517 C C . ILE A 1 188 ? 148.323 147.595 134.613 1.00 53.92 213 ILE A C 1
ATOM 1518 O O . ILE A 1 188 ? 148.751 147.367 133.476 1.00 60.27 213 ILE A O 1
ATOM 1523 N N . ALA A 1 189 ? 147.074 147.278 134.968 1.00 55.37 214 ALA A N 1
ATOM 1524 C CA . ALA A 1 189 ? 146.145 146.792 133.957 1.00 56.17 214 ALA A CA 1
ATOM 1525 C C . ALA A 1 189 ? 145.919 147.845 132.882 1.00 57.65 214 ALA A C 1
ATOM 1526 O O . ALA A 1 189 ? 145.854 147.525 131.691 1.00 63.91 214 ALA A O 1
ATOM 1528 N N . GLY A 1 190 ? 145.797 149.110 133.285 1.00 57.32 215 GLY A N 1
ATOM 1529 C CA . GLY A 1 190 ? 145.608 150.167 132.306 1.00 61.03 215 GLY A CA 1
ATOM 1530 C C . GLY A 1 190 ? 146.802 150.343 131.387 1.00 60.26 215 GLY A C 1
ATOM 1531 O O . GLY A 1 190 ? 146.648 150.431 130.169 1.00 63.97 215 GLY A O 1
ATOM 1532 N N . VAL A 1 191 ? 148.008 150.386 131.954 1.00 55.74 216 VAL A N 1
ATOM 1533 C CA . VAL A 1 191 ? 149.189 150.643 131.134 1.00 52.97 216 VAL A CA 1
ATOM 1534 C C . VAL A 1 191 ? 149.502 149.441 130.249 1.00 59.78 216 VAL A C 1
ATOM 1535 O O . VAL A 1 191 ? 149.979 149.598 129.119 1.00 66.71 216 VAL A O 1
ATOM 1539 N N . LYS A 1 192 ? 149.250 148.225 130.742 1.00 61.36 217 LYS A N 1
ATOM 1540 C CA . LYS A 1 192 ? 149.439 147.042 129.909 1.00 57.38 217 LYS A CA 1
ATOM 1541 C C . LYS A 1 192 ? 148.499 147.042 128.712 1.00 61.37 217 LYS A C 1
ATOM 1542 O O . LYS A 1 192 ? 148.830 146.469 127.669 1.00 68.12 217 LYS A O 1
ATOM 1548 N N . LYS A 1 193 ? 147.333 147.669 128.840 1.00 59.67 218 LYS A N 1
ATOM 1549 C CA . LYS A 1 193 ? 146.353 147.726 127.765 1.00 58.01 218 LYS A CA 1
ATOM 1550 C C . LYS A 1 193 ? 146.628 148.839 126.761 1.00 60.19 218 LYS A C 1
ATOM 1551 O O . LYS A 1 193 ? 145.813 149.043 125.856 1.00 67.88 218 LYS A O 1
ATOM 1557 N N . LEU A 1 194 ? 147.742 149.560 126.887 1.00 60.52 219 LEU A N 1
ATOM 1558 C CA . LEU A 1 194 ? 148.187 150.496 125.853 1.00 60.35 219 LEU A CA 1
ATOM 1559 C C . LEU A 1 194 ? 149.003 149.754 124.793 1.00 63.78 219 LEU A C 1
ATOM 1560 O O . LEU A 1 194 ? 150.170 150.047 124.538 1.00 70.67 219 LEU A O 1
ATOM 1565 N N . ASP A 1 195 ? 148.353 148.771 124.178 1.00 66.34 220 ASP A N 1
ATOM 1566 C CA . ASP A 1 195 ? 148.936 147.931 123.146 1.00 67.48 220 ASP A CA 1
ATOM 1567 C C . ASP A 1 195 ? 148.162 148.134 121.852 1.00 69.13 220 ASP A C 1
ATOM 1568 O O . ASP A 1 195 ? 147.005 148.562 121.857 1.00 70.28 220 ASP A O 1
ATOM 1573 N N . ALA A 1 196 ? 148.818 147.830 120.733 1.00 68.98 221 ALA A N 1
ATOM 1574 C CA . ALA A 1 196 ? 148.200 148.047 119.433 1.00 70.03 221 ALA A CA 1
ATOM 1575 C C . ALA A 1 196 ? 146.969 147.178 119.213 1.00 72.08 221 ALA A C 1
ATOM 1576 O O . ALA A 1 196 ? 146.113 147.541 118.401 1.00 78.10 221 ALA A O 1
ATOM 1578 N N . ASP A 1 197 ? 146.855 146.050 119.911 1.00 67.57 222 ASP A N 1
ATOM 1579 C CA . ASP A 1 197 ? 145.743 145.129 119.724 1.00 67.38 222 ASP A CA 1
ATOM 1580 C C . ASP A 1 197 ? 144.562 145.411 120.643 1.00 70.21 222 ASP A C 1
ATOM 1581 O O . ASP A 1 197 ? 143.526 144.754 120.502 1.00 74.74 222 ASP A O 1
ATOM 1586 N N . TRP A 1 198 ? 144.685 146.359 121.572 1.00 70.69 223 TRP A N 1
ATOM 1587 C CA . TRP A 1 198 ? 143.575 146.805 122.408 1.00 68.00 223 TRP A CA 1
ATOM 1588 C C . TRP A 1 198 ? 143.028 148.158 121.993 1.00 69.89 223 TRP A C 1
ATOM 1589 O O . TRP A 1 198 ? 141.819 148.376 122.066 1.00 73.68 223 TRP A O 1
ATOM 1600 N N . VAL A 1 199 ? 143.892 149.079 121.563 1.00 67.77 224 VAL A N 1
ATOM 1601 C CA . VAL A 1 199 ? 143.433 150.391 121.116 1.00 66.88 224 VAL A CA 1
ATOM 1602 C C . VAL A 1 199 ? 142.869 150.374 119.705 1.00 71.99 224 VAL A C 1
ATOM 1603 O O . VAL A 1 199 ? 142.212 151.343 119.306 1.00 77.55 224 VAL A O 1
ATOM 1607 N N . GLU A 1 200 ? 143.098 149.302 118.942 1.00 69.26 225 GLU A N 1
ATOM 1608 C CA . GLU A 1 200 ? 142.608 149.184 117.575 1.00 67.05 225 GLU A CA 1
ATOM 1609 C C . GLU A 1 200 ? 141.392 148.277 117.440 1.00 70.88 225 GLU A C 1
ATOM 1610 O O . GLU A 1 200 ? 140.870 148.140 116.329 1.00 78.02 225 GLU A O 1
ATOM 1616 N N . GLY A 1 201 ? 140.936 147.651 118.523 1.00 69.40 226 GLY A N 1
ATOM 1617 C CA . GLY A 1 201 ? 139.679 146.929 118.505 1.00 71.59 226 GLY A CA 1
ATOM 1618 C C . GLY A 1 201 ? 139.765 145.448 118.224 1.00 75.08 226 GLY A C 1
ATOM 1619 O O . GLY A 1 201 ? 138.731 144.836 117.932 1.00 80.58 226 GLY A O 1
ATOM 1620 N N . TYR A 1 202 ? 140.954 144.844 118.304 1.00 68.82 227 TYR A N 1
ATOM 1621 C CA . TYR A 1 202 ? 141.097 143.441 117.929 1.00 65.47 227 TYR A CA 1
ATOM 1622 C C . TYR A 1 202 ? 140.797 142.508 119.097 1.00 66.77 227 TYR A C 1
ATOM 1623 O O . TYR A 1 202 ? 140.035 141.548 118.950 1.00 72.64 227 TYR A O 1
ATOM 1632 N N . SER A 1 203 ? 141.388 142.761 120.259 1.00 64.03 228 SER A N 1
ATOM 1633 C CA . SER A 1 203 ? 141.093 141.942 121.425 1.00 63.63 228 SER A CA 1
ATOM 1634 C C . SER A 1 203 ? 139.668 142.195 121.893 1.00 71.00 228 SER A C 1
ATOM 1635 O O . SER A 1 203 ? 139.227 143.342 121.983 1.00 80.93 228 SER A O 1
ATOM 1638 N N . MET A 1 204 ? 138.948 141.116 122.199 1.00 71.12 229 MET A N 1
ATOM 1639 C CA . MET A 1 204 ? 137.537 141.196 122.585 1.00 74.56 229 MET A CA 1
ATOM 1640 C C . MET A 1 204 ? 136.708 141.887 121.504 1.00 76.78 229 MET A C 1
ATOM 1641 O O . MET A 1 204 ? 135.912 142.785 121.783 1.00 77.24 229 MET A O 1
ATOM 1646 N N . GLU A 1 205 ? 136.903 141.473 120.254 1.00 76.73 230 GLU A N 1
ATOM 1647 C CA . GLU A 1 205 ? 136.165 142.065 119.147 1.00 80.90 230 GLU A CA 1
ATOM 1648 C C . GLU A 1 205 ? 134.720 141.594 119.079 1.00 85.95 230 GLU A C 1
ATOM 1649 O O . GLU A 1 205 ? 133.897 142.272 118.455 1.00 87.89 230 GLU A O 1
ATOM 1655 N N . TYR A 1 206 ? 134.389 140.467 119.713 1.00 86.32 231 TYR A N 1
ATOM 1656 C CA . TYR A 1 206 ? 133.067 139.858 119.615 1.00 83.72 231 TYR A CA 1
ATOM 1657 C C . TYR A 1 206 ? 132.267 139.954 120.907 1.00 78.39 231 TYR A C 1
ATOM 1658 O O . TYR A 1 206 ? 131.245 139.273 121.037 1.00 82.73 231 TYR A O 1
ATOM 1667 N N . LEU A 1 207 ? 132.696 140.776 121.863 1.00 73.72 232 LEU A N 1
ATOM 1668 C CA . LEU A 1 207 ? 131.983 140.935 123.124 1.00 69.62 232 LEU A CA 1
ATOM 1669 C C . LEU A 1 207 ? 130.922 142.027 123.073 1.00 72.09 232 LEU A C 1
ATOM 1670 O O . LEU A 1 207 ? 130.170 142.181 124.040 1.00 74.80 232 LEU A O 1
ATOM 1675 N N . SER A 1 208 ? 130.826 142.773 121.975 1.00 76.62 233 SER A N 1
ATOM 1676 C CA . SER A 1 208 ? 129.840 143.839 121.860 1.00 78.21 233 SER A CA 1
ATOM 1677 C C . SER A 1 208 ? 128.465 143.338 121.437 1.00 76.62 233 SER A C 1
ATOM 1678 O O . SER A 1 208 ? 127.533 144.144 121.357 1.00 82.69 233 SER A O 1
ATOM 1681 N N . ARG A 1 209 ? 128.314 142.043 121.165 1.00 72.82 234 ARG A N 1
ATOM 1682 C CA . ARG A 1 209 ? 127.030 141.469 120.794 1.00 75.38 234 ARG A CA 1
ATOM 1683 C C . ARG A 1 209 ? 126.208 141.019 121.994 1.00 71.31 234 ARG A C 1
ATOM 1684 O O . ARG A 1 209 ? 125.051 140.626 121.817 1.00 75.35 234 ARG A O 1
ATOM 1692 N N . HIS A 1 210 ? 126.769 141.063 123.199 1.00 67.36 235 HIS A N 1
ATOM 1693 C CA . HIS A 1 210 ? 126.024 140.688 124.391 1.00 63.81 235 HIS A CA 1
ATOM 1694 C C . HIS A 1 210 ? 124.876 141.662 124.621 1.00 66.15 235 HIS A C 1
ATOM 1695 O O . HIS A 1 210 ? 124.977 142.857 124.333 1.00 73.39 235 HIS A O 1
ATOM 1702 N N . TRP A 1 211 ? 123.766 141.138 125.142 1.00 64.04 236 TRP A N 1
ATOM 1703 C CA . TRP A 1 211 ? 122.576 141.960 125.331 1.00 68.00 236 TRP A CA 1
ATOM 1704 C C . TRP A 1 211 ? 122.774 143.061 126.365 1.00 70.54 236 TRP A C 1
ATOM 1705 O O . TRP A 1 211 ? 121.990 144.016 126.383 1.00 78.66 236 TRP A O 1
ATOM 1716 N N . LEU A 1 212 ? 123.789 142.957 127.227 1.00 68.01 237 LEU A N 1
ATOM 1717 C CA . LEU A 1 212 ? 124.019 144.005 128.216 1.00 67.70 237 LEU A CA 1
ATOM 1718 C C . LEU A 1 212 ? 124.398 145.324 127.559 1.00 70.27 237 LEU A C 1
ATOM 1719 O O . LEU A 1 212 ? 124.148 146.392 128.128 1.00 73.73 237 LEU A O 1
ATOM 1724 N N . PHE A 1 213 ? 124.998 145.277 126.372 1.00 68.15 238 PHE A N 1
ATOM 1725 C CA . PHE A 1 213 ? 125.330 146.472 125.610 1.00 70.99 238 PHE A CA 1
ATOM 1726 C C . PHE A 1 213 ? 124.181 146.948 124.728 1.00 74.83 238 PHE A C 1
ATOM 1727 O O . PHE A 1 213 ? 124.387 147.834 123.892 1.00 80.84 238 PHE A O 1
ATOM 1735 N N . SER A 1 214 ? 122.988 146.371 124.882 1.00 69.92 239 SER A N 1
ATOM 1736 C CA . SER A 1 214 ? 121.852 146.767 124.055 1.00 67.24 239 SER A CA 1
ATOM 1737 C C . SER A 1 214 ? 121.523 148.258 124.097 1.00 71.29 239 SER A C 1
ATOM 1738 O O . SER A 1 214 ? 121.272 148.822 123.018 1.00 79.05 239 SER A O 1
ATOM 1741 N N . PRO A 1 215 ? 121.472 148.946 125.251 1.00 65.96 240 PRO A N 1
ATOM 1742 C CA . PRO A 1 215 ? 121.128 150.380 125.195 1.00 70.20 240 PRO A CA 1
ATOM 1743 C C . PRO A 1 215 ? 122.109 151.218 124.396 1.00 74.67 240 PRO A C 1
ATOM 1744 O O . PRO A 1 215 ? 121.692 152.149 123.694 1.00 82.47 240 PRO A O 1
ATOM 1748 N N . PHE A 1 216 ? 123.404 150.896 124.462 1.00 73.30 241 PHE A N 1
ATOM 1749 C CA . PHE A 1 216 ? 124.399 151.676 123.734 1.00 72.17 241 PHE A CA 1
ATOM 1750 C C . PHE A 1 216 ? 124.149 151.642 122.235 1.00 76.77 241 PHE A C 1
ATOM 1751 O O . PHE A 1 216 ? 124.488 152.598 121.529 1.00 84.28 241 PHE A O 1
ATOM 1759 N N . LYS A 1 217 ? 123.558 150.560 121.730 1.00 75.53 242 LYS A N 1
ATOM 1760 C CA . LYS A 1 217 ? 123.274 150.461 120.307 1.00 80.31 242 LYS A CA 1
ATOM 1761 C C . LYS A 1 217 ? 122.178 151.414 119.850 1.00 82.87 242 LYS A C 1
ATOM 1762 O O . LYS A 1 217 ? 122.016 151.601 118.640 1.00 82.86 242 LYS A O 1
ATOM 1768 N N . LEU A 1 218 ? 121.424 152.021 120.771 1.00 82.72 243 LEU A N 1
ATOM 1769 C CA . LEU A 1 218 ? 120.425 152.996 120.350 1.00 78.68 243 LEU A CA 1
ATOM 1770 C C . LEU A 1 218 ? 121.071 154.240 119.757 1.00 78.23 243 LEU A C 1
ATOM 1771 O O . LEU A 1 218 ? 120.478 154.882 118.883 1.00 81.25 243 LEU A O 1
ATOM 1776 N N . LEU A 1 219 ? 122.281 154.589 120.209 1.00 79.97 244 LEU A N 1
ATOM 1777 C CA . LEU A 1 219 ? 122.970 155.799 119.778 1.00 82.76 244 LEU A CA 1
ATOM 1778 C C . LEU A 1 219 ? 124.225 155.540 118.958 1.00 85.49 244 LEU A C 1
ATOM 1779 O O . LEU A 1 219 ? 124.718 156.473 118.318 1.00 88.57 244 LEU A O 1
ATOM 1784 N N . LEU A 1 220 ? 124.750 154.314 118.959 1.00 84.34 245 LEU A N 1
ATOM 1785 C CA . LEU A 1 220 ? 125.997 153.985 118.284 1.00 83.62 245 LEU A CA 1
ATOM 1786 C C . LEU A 1 220 ? 125.831 152.715 117.464 1.00 85.88 245 LEU A C 1
ATOM 1787 O O . LEU A 1 220 ? 125.044 151.831 117.807 1.00 88.37 245 LEU A O 1
ATOM 1792 N N . SER A 1 221 ? 126.583 152.637 116.369 1.00 84.39 246 SER A N 1
ATOM 1793 C CA . SER A 1 221 ? 126.634 151.423 115.574 1.00 80.63 246 SER A CA 1
ATOM 1794 C C . SER A 1 221 ? 127.449 150.352 116.297 1.00 82.65 246 SER A C 1
ATOM 1795 O O . SER A 1 221 ? 128.168 150.622 117.263 1.00 88.37 246 SER A O 1
ATOM 1798 N N . GLU A 1 222 ? 127.321 149.114 115.817 1.00 85.01 247 GLU A N 1
ATOM 1799 C CA . GLU A 1 222 ? 128.020 147.999 116.449 1.00 89.60 247 GLU A CA 1
ATOM 1800 C C . GLU A 1 222 ? 129.531 148.167 116.356 1.00 87.92 247 GLU A C 1
ATOM 1801 O O . GLU A 1 222 ? 130.254 147.869 117.314 1.00 88.24 247 GLU A O 1
ATOM 1807 N N . GLU A 1 223 ? 130.028 148.628 115.207 1.00 84.14 248 GLU A N 1
ATOM 1808 C CA . GLU A 1 223 ? 131.468 148.805 115.046 1.00 86.03 248 GLU A CA 1
ATOM 1809 C C . GLU A 1 223 ? 132.011 149.851 116.012 1.00 84.61 248 GLU A C 1
ATOM 1810 O O . GLU A 1 223 ? 133.079 149.660 116.605 1.00 84.83 248 GLU A O 1
ATOM 1816 N N . LEU A 1 224 ? 131.295 150.964 116.188 1.00 81.97 249 LEU A N 1
ATOM 1817 C CA . LEU A 1 224 ? 131.739 151.983 117.133 1.00 80.18 249 LEU A CA 1
ATOM 1818 C C . LEU A 1 224 ? 131.499 151.568 118.578 1.00 81.87 249 LEU A C 1
ATOM 1819 O O . LEU A 1 224 ? 132.285 151.934 119.458 1.00 84.72 249 LEU A O 1
ATOM 1824 N N . THR A 1 225 ? 130.427 150.819 118.844 1.00 79.60 250 THR A N 1
ATOM 1825 C CA . THR A 1 225 ? 130.162 150.374 120.207 1.00 76.27 250 THR A CA 1
ATOM 1826 C C . THR A 1 225 ? 131.241 149.424 120.705 1.00 78.08 250 THR A C 1
ATOM 1827 O O . THR A 1 225 ? 131.510 149.372 121.910 1.00 80.14 250 THR A O 1
ATOM 1831 N N . SER A 1 226 ? 131.872 148.676 119.804 1.00 77.84 251 SER A N 1
ATOM 1832 C CA . SER A 1 226 ? 132.925 147.744 120.178 1.00 76.96 251 SER A CA 1
ATOM 1833 C C . SER A 1 226 ? 134.285 148.407 120.335 1.00 76.20 251 SER A C 1
ATOM 1834 O O . SER A 1 226 ? 135.237 147.721 120.717 1.00 80.99 251 SER A O 1
ATOM 1837 N N . LEU A 1 227 ? 134.402 149.705 120.055 1.00 73.30 252 LEU A N 1
ATOM 1838 C CA . LEU A 1 227 ? 135.662 150.430 120.147 1.00 71.46 252 LEU A CA 1
ATOM 1839 C C . LEU A 1 227 ? 135.633 151.501 121.223 1.00 74.83 252 LEU A C 1
ATOM 1840 O O . LEU A 1 227 ? 136.531 151.543 122.073 1.00 79.15 252 LEU A O 1
ATOM 1845 N N . LEU A 1 228 ? 134.625 152.374 121.214 1.00 75.42 253 LEU A N 1
ATOM 1846 C CA . LEU A 1 228 ? 134.573 153.445 122.202 1.00 76.05 253 LEU A CA 1
ATOM 1847 C C . LEU A 1 228 ? 134.239 152.909 123.587 1.00 78.76 253 LEU A C 1
ATOM 1848 O O . LEU A 1 228 ? 134.853 153.316 124.580 1.00 81.45 253 LEU A O 1
ATOM 1853 N N . VAL A 1 229 ? 133.275 151.998 123.675 1.00 73.79 254 VAL A N 1
ATOM 1854 C CA . VAL A 1 229 ? 132.756 151.550 124.963 1.00 73.50 254 VAL A CA 1
ATOM 1855 C C . VAL A 1 229 ? 133.540 150.361 125.498 1.00 75.79 254 VAL A C 1
ATOM 1856 O O . VAL A 1 229 ? 134.014 150.378 126.637 1.00 78.49 254 VAL A O 1
ATOM 1860 N N . VAL A 1 230 ? 133.686 149.310 124.693 1.00 69.43 255 VAL A N 1
ATOM 1861 C CA . VAL A 1 230 ? 134.286 148.076 125.187 1.00 64.31 255 VAL A CA 1
ATOM 1862 C C . VAL A 1 230 ? 135.778 148.261 125.429 1.00 67.04 255 VAL A C 1
ATOM 1863 O O . VAL A 1 230 ? 136.308 147.843 126.465 1.00 73.80 255 VAL A O 1
ATOM 1867 N N . HIS A 1 231 ? 136.477 148.891 124.486 1.00 64.84 256 HIS A N 1
ATOM 1868 C CA . HIS A 1 231 ? 137.936 148.951 124.529 1.00 63.96 256 HIS A CA 1
ATOM 1869 C C . HIS A 1 231 ? 138.454 150.210 125.219 1.00 66.34 256 HIS A C 1
ATOM 1870 O O . HIS A 1 231 ? 139.161 150.124 126.228 1.00 69.14 256 HIS A O 1
ATOM 1877 N N . TRP A 1 232 ? 138.112 151.385 124.686 1.00 64.27 257 TRP A N 1
ATOM 1878 C CA . TRP A 1 232 ? 138.607 152.629 125.267 1.00 65.04 257 TRP A CA 1
ATOM 1879 C C . TRP A 1 232 ? 138.026 152.860 126.654 1.00 69.19 257 TRP A C 1
ATOM 1880 O O . TRP A 1 232 ? 138.714 153.373 127.549 1.00 74.63 257 TRP A O 1
ATOM 1891 N N . GLY A 1 233 ? 136.758 152.495 126.846 1.00 65.42 258 GLY A N 1
ATOM 1892 C CA . GLY A 1 233 ? 136.148 152.638 128.154 1.00 67.28 258 GLY A CA 1
ATOM 1893 C C . GLY A 1 233 ? 136.875 151.846 129.222 1.00 66.53 258 GLY A C 1
ATOM 1894 O O . GLY A 1 233 ? 137.049 152.320 130.344 1.00 72.35 258 GLY A O 1
ATOM 1895 N N . GLY A 1 234 ? 137.326 150.638 128.882 1.00 62.04 259 GLY A N 1
ATOM 1896 C CA . GLY A 1 234 ? 138.062 149.838 129.848 1.00 63.98 259 GLY A CA 1
ATOM 1897 C C . GLY A 1 234 ? 139.366 150.488 130.267 1.00 64.99 259 GLY A C 1
ATOM 1898 O O . GLY A 1 234 ? 139.695 150.539 131.453 1.00 74.02 259 GLY A O 1
ATOM 1899 N N . LEU A 1 235 ? 140.121 151.004 129.297 1.00 58.31 260 LEU A N 1
ATOM 1900 C CA . LEU A 1 235 ? 141.391 151.657 129.599 1.00 60.15 260 LEU A CA 1
ATOM 1901 C C . LEU A 1 235 ? 141.179 152.892 130.469 1.00 66.48 260 LEU A C 1
ATOM 1902 O O . LEU A 1 235 ? 141.855 153.077 131.499 1.00 72.13 260 LEU A O 1
ATOM 1907 N N . LEU A 1 236 ? 140.236 153.749 130.067 1.00 64.82 261 LEU A N 1
ATOM 1908 C CA . LEU A 1 236 ? 139.972 154.959 130.834 1.00 62.14 261 LEU A CA 1
ATOM 1909 C C . LEU A 1 236 ? 139.482 154.621 132.230 1.00 63.48 261 LEU A C 1
ATOM 1910 O O . LEU A 1 236 ? 139.888 155.261 133.205 1.00 73.68 261 LEU A O 1
ATOM 1915 N N . LEU A 1 237 ? 138.619 153.613 132.354 1.00 61.22 262 LEU A N 1
ATOM 1916 C CA . LEU A 1 237 ? 138.115 153.248 133.668 1.00 62.49 262 LEU A CA 1
ATOM 1917 C C . LEU A 1 237 ? 139.218 152.677 134.538 1.00 67.82 262 LEU A C 1
ATOM 1918 O O . LEU A 1 237 ? 139.258 152.953 135.736 1.00 71.53 262 LEU A O 1
ATOM 1923 N N . ASP A 1 238 ? 140.133 151.896 133.960 1.00 67.60 263 ASP A N 1
ATOM 1924 C CA . ASP A 1 238 ? 141.234 151.358 134.750 1.00 67.13 263 ASP A CA 1
ATOM 1925 C C . ASP A 1 238 ? 142.079 152.481 135.336 1.00 68.50 263 ASP A C 1
ATOM 1926 O O . ASP A 1 238 ? 142.271 152.559 136.558 1.00 76.09 263 ASP A O 1
ATOM 1931 N N . LEU A 1 239 ? 142.541 153.399 134.484 1.00 59.53 264 LEU A N 1
ATOM 1932 C CA . LEU A 1 239 ? 143.396 154.474 134.988 1.00 63.83 264 LEU A CA 1
ATOM 1933 C C . LEU A 1 239 ? 142.639 155.392 135.951 1.00 69.17 264 LEU A C 1
ATOM 1934 O O . LEU A 1 239 ? 143.136 155.714 137.045 1.00 68.40 264 LEU A O 1
ATOM 1939 N N . SER A 1 240 ? 141.420 155.793 135.586 1.00 66.53 265 SER A N 1
ATOM 1940 C CA . SER A 1 240 ? 140.673 156.721 136.423 1.00 65.30 265 SER A CA 1
ATOM 1941 C C . SER A 1 240 ? 140.284 156.081 137.750 1.00 68.05 265 SER A C 1
ATOM 1942 O O . SER A 1 240 ? 140.412 156.713 138.801 1.00 73.40 265 SER A O 1
ATOM 1945 N N . ALA A 1 241 ? 139.837 154.823 137.737 1.00 66.68 266 ALA A N 1
ATOM 1946 C CA . ALA A 1 241 ? 139.525 154.136 138.980 1.00 67.54 266 ALA A CA 1
ATOM 1947 C C . ALA A 1 241 ? 140.769 153.954 139.827 1.00 64.12 266 ALA A C 1
ATOM 1948 O O . ALA A 1 241 ? 140.673 153.859 141.054 1.00 61.14 266 ALA A O 1
ATOM 1950 N N . GLY A 1 242 ? 141.941 153.898 139.195 1.00 68.60 267 GLY A N 1
ATOM 1951 C CA . GLY A 1 242 ? 143.163 154.038 139.962 1.00 73.98 267 GLY A CA 1
ATOM 1952 C C . GLY A 1 242 ? 143.209 155.360 140.703 1.00 70.59 267 GLY A C 1
ATOM 1953 O O . GLY A 1 242 ? 143.470 155.400 141.907 1.00 62.79 267 GLY A O 1
ATOM 1954 N N . PHE A 1 243 ? 142.900 156.457 140.005 1.00 72.01 268 PHE A N 1
ATOM 1955 C CA . PHE A 1 243 ? 143.099 157.783 140.597 1.00 65.36 268 PHE A CA 1
ATOM 1956 C C . PHE A 1 243 ? 141.868 158.349 141.308 1.00 62.35 268 PHE A C 1
ATOM 1957 O O . PHE A 1 243 ? 142.014 159.022 142.332 1.00 65.49 268 PHE A O 1
ATOM 1965 N N . LEU A 1 244 ? 140.662 158.102 140.792 1.00 66.85 269 LEU A N 1
ATOM 1966 C CA . LEU A 1 244 ? 139.478 158.823 141.259 1.00 65.85 269 LEU A CA 1
ATOM 1967 C C . LEU A 1 244 ? 139.148 158.507 142.713 1.00 69.91 269 LEU A C 1
ATOM 1968 O O . LEU A 1 244 ? 138.805 159.409 143.486 1.00 72.68 269 LEU A O 1
ATOM 1973 N N . LEU A 1 245 ? 139.230 157.233 143.101 1.00 66.13 270 LEU A N 1
ATOM 1974 C CA . LEU A 1 245 ? 138.743 156.826 144.416 1.00 61.21 270 LEU A CA 1
ATOM 1975 C C . LEU A 1 245 ? 139.543 157.456 145.548 1.00 65.59 270 LEU A C 1
ATOM 1976 O O . LEU A 1 245 ? 139.019 157.625 146.655 1.00 69.81 270 LEU A O 1
ATOM 1981 N N . PHE A 1 246 ? 140.806 157.803 145.303 1.00 63.67 271 PHE A N 1
ATOM 1982 C CA . PHE A 1 246 ? 141.655 158.310 146.377 1.00 62.34 271 PHE A CA 1
ATOM 1983 C C . PHE A 1 246 ? 141.175 159.667 146.876 1.00 65.21 271 PHE A C 1
ATOM 1984 O O . PHE A 1 246 ? 141.103 159.901 148.088 1.00 71.22 271 PHE A O 1
ATOM 1992 N N . PHE A 1 247 ? 140.841 160.571 145.962 1.00 64.23 272 PHE A N 1
ATOM 1993 C CA . PHE A 1 247 ? 140.458 161.924 146.335 1.00 67.58 272 PHE A CA 1
ATOM 1994 C C . PHE A 1 247 ? 138.986 161.997 146.722 1.00 72.45 272 PHE A C 1
ATOM 1995 O O . PHE A 1 247 ? 138.141 161.271 146.191 1.00 71.69 272 PHE A O 1
ATOM 2003 N N . ASP A 1 248 ? 138.686 162.896 147.662 1.00 70.86 273 ASP A N 1
ATOM 2004 C CA . ASP A 1 248 ? 137.329 163.010 148.184 1.00 66.45 273 ASP A CA 1
ATOM 2005 C C . ASP A 1 248 ? 136.353 163.516 147.133 1.00 64.80 273 ASP A C 1
ATOM 2006 O O . ASP A 1 248 ? 135.177 163.138 147.151 1.00 68.60 273 ASP A O 1
ATOM 2011 N N . VAL A 1 249 ? 136.813 164.375 146.224 1.00 65.50 274 VAL A N 1
ATOM 2012 C CA . VAL A 1 249 ? 135.911 164.985 145.252 1.00 65.50 274 VAL A CA 1
ATOM 2013 C C . VAL A 1 249 ? 135.345 163.928 144.311 1.00 69.20 274 VAL A C 1
ATOM 2014 O O . VAL A 1 249 ? 134.155 163.948 143.976 1.00 69.22 274 VAL A O 1
ATOM 2018 N N . SER A 1 250 ? 136.182 162.987 143.880 1.00 66.52 275 SER A N 1
ATOM 2019 C CA . SER A 1 250 ? 135.852 162.066 142.803 1.00 65.43 275 SER A CA 1
ATOM 2020 C C . SER A 1 250 ? 135.404 160.690 143.285 1.00 67.14 275 SER A C 1
ATOM 2021 O O . SER A 1 250 ? 135.258 159.782 142.461 1.00 75.00 275 SER A O 1
ATOM 2024 N N . ARG A 1 251 ? 135.177 160.505 144.586 1.00 65.18 276 ARG A N 1
ATOM 2025 C CA . ARG A 1 251 ? 134.954 159.151 145.086 1.00 65.79 276 ARG A CA 1
ATOM 2026 C C . ARG A 1 251 ? 133.584 158.615 144.685 1.00 65.67 276 ARG A C 1
ATOM 2027 O O . ARG A 1 251 ? 133.445 157.420 144.409 1.00 71.53 276 ARG A O 1
ATOM 2035 N N . SER A 1 252 ? 132.557 159.467 144.655 1.00 57.19 277 SER A N 1
ATOM 2036 C CA . SER A 1 252 ? 131.214 158.980 144.343 1.00 64.50 277 SER A CA 1
ATOM 2037 C C . SER A 1 252 ? 131.119 158.491 142.901 1.00 69.59 277 SER A C 1
ATOM 2038 O O . SER A 1 252 ? 130.642 157.376 142.638 1.00 72.17 277 SER A O 1
ATOM 2041 N N . ILE A 1 253 ? 131.564 159.317 141.953 1.00 66.13 278 ILE A N 1
ATOM 2042 C CA . ILE A 1 253 ? 131.520 158.934 140.545 1.00 66.69 278 ILE A CA 1
ATOM 2043 C C . ILE A 1 253 ? 132.401 157.719 140.306 1.00 69.40 278 ILE A C 1
ATOM 2044 O O . ILE A 1 253 ? 132.051 156.813 139.533 1.00 75.15 278 ILE A O 1
ATOM 2049 N N . GLY A 1 254 ? 133.570 157.693 140.946 1.00 65.36 279 GLY A N 1
ATOM 2050 C CA . GLY A 1 254 ? 134.442 156.539 140.830 1.00 66.18 279 GLY A CA 1
ATOM 2051 C C . GLY A 1 254 ? 133.784 155.266 141.319 1.00 64.87 279 GLY A C 1
ATOM 2052 O O . GLY A 1 254 ? 133.874 154.226 140.666 1.00 72.11 279 GLY A O 1
ATOM 2053 N N . LEU A 1 255 ? 133.114 155.329 142.472 1.00 59.52 280 LEU A N 1
ATOM 2054 C CA . LEU A 1 255 ? 132.430 154.150 142.988 1.00 60.43 280 LEU A CA 1
ATOM 2055 C C . LEU A 1 255 ? 131.344 153.687 142.032 1.00 63.21 280 LEU A C 1
ATOM 2056 O O . LEU A 1 255 ? 131.209 152.485 141.774 1.00 69.35 280 LEU A O 1
ATOM 2061 N N . PHE A 1 256 ? 130.569 154.625 141.483 1.00 62.90 281 PHE A N 1
ATOM 2062 C CA . PHE A 1 256 ? 129.504 154.246 140.557 1.00 62.82 281 PHE A CA 1
ATOM 2063 C C . PHE A 1 256 ? 130.066 153.542 139.325 1.00 66.08 281 PHE A C 1
ATOM 2064 O O . PHE A 1 256 ? 129.626 152.438 138.968 1.00 71.23 281 PHE A O 1
ATOM 2072 N N . PHE A 1 257 ? 131.044 154.168 138.663 1.00 62.01 282 PHE A N 1
ATOM 2073 C CA . PHE A 1 257 ? 131.604 153.575 137.452 1.00 60.55 282 PHE A CA 1
ATOM 2074 C C . PHE A 1 257 ? 132.284 152.246 137.745 1.00 67.23 282 PHE A C 1
ATOM 2075 O O . PHE A 1 257 ? 132.141 151.289 136.976 1.00 73.78 282 PHE A O 1
ATOM 2083 N N . VAL A 1 258 ? 133.028 152.160 138.849 1.00 61.03 283 VAL A N 1
ATOM 2084 C CA . VAL A 1 258 ? 133.737 150.927 139.169 1.00 58.36 283 VAL A CA 1
ATOM 2085 C C . VAL A 1 258 ? 132.754 149.802 139.466 1.00 63.81 283 VAL A C 1
ATOM 2086 O O . VAL A 1 258 ? 132.961 148.656 139.048 1.00 70.70 283 VAL A O 1
ATOM 2090 N N . SER A 1 259 ? 131.675 150.099 140.195 1.00 61.90 284 SER A N 1
ATOM 2091 C CA . SER A 1 259 ? 130.687 149.069 140.489 1.00 63.09 284 SER A CA 1
ATOM 2092 C C . SER A 1 259 ? 129.999 148.587 139.220 1.00 65.55 284 SER A C 1
ATOM 2093 O O . SER A 1 259 ? 129.782 147.381 139.043 1.00 72.65 284 SER A O 1
ATOM 2096 N N . TYR A 1 260 ? 129.637 149.514 138.328 1.00 61.78 285 TYR A N 1
ATOM 2097 C CA . TYR A 1 260 ? 129.028 149.109 137.064 1.00 62.62 285 TYR A CA 1
ATOM 2098 C C . TYR A 1 260 ? 129.985 148.249 136.248 1.00 63.79 285 TYR A C 1
ATOM 2099 O O . TYR A 1 260 ? 129.587 147.225 135.675 1.00 70.44 285 TYR A O 1
ATOM 2108 N N . PHE A 1 261 ? 131.259 148.644 136.210 1.00 62.17 286 PHE A N 1
ATOM 2109 C CA . PHE A 1 261 ? 132.286 147.886 135.506 1.00 64.48 286 PHE A CA 1
ATOM 2110 C C . PHE A 1 261 ? 132.394 146.469 136.051 1.00 65.69 286 PHE A C 1
ATOM 2111 O O . PHE A 1 261 ? 132.423 145.495 135.289 1.00 69.14 286 PHE A O 1
ATOM 2119 N N . HIS A 1 262 ? 132.428 146.334 137.376 1.00 63.69 287 HIS A N 1
ATOM 2120 C CA . HIS A 1 262 ? 132.611 145.020 137.977 1.00 60.82 287 HIS A CA 1
ATOM 2121 C C . HIS A 1 262 ? 131.381 144.141 137.790 1.00 64.62 287 HIS A C 1
ATOM 2122 O O . HIS A 1 262 ? 131.511 142.937 137.547 1.00 70.58 287 HIS A O 1
ATOM 2129 N N . CYS A 1 263 ? 130.179 144.712 137.897 1.00 66.20 288 CYS A N 1
ATOM 2130 C CA . CYS A 1 263 ? 128.973 143.923 137.651 1.00 65.69 288 CYS A CA 1
ATOM 2131 C C . CYS A 1 263 ? 128.912 143.436 136.207 1.00 64.85 288 CYS A C 1
ATOM 2132 O O . CYS A 1 263 ? 128.575 142.270 135.945 1.00 68.02 288 CYS A O 1
ATOM 2135 N N . MET A 1 264 ? 129.238 144.311 135.252 1.00 61.71 289 MET A N 1
ATOM 2136 C CA . MET A 1 264 ? 129.228 143.891 133.856 1.00 62.60 289 MET A CA 1
ATOM 2137 C C . MET A 1 264 ? 130.280 142.822 133.600 1.00 66.15 289 MET A C 1
ATOM 2138 O O . MET A 1 264 ? 130.036 141.874 132.847 1.00 72.32 289 MET A O 1
ATOM 2143 N N . ASN A 1 265 ? 131.455 142.949 134.220 1.00 65.96 290 ASN A N 1
ATOM 2144 C CA . ASN A 1 265 ? 132.470 141.911 134.071 1.00 62.92 290 ASN A CA 1
ATOM 2145 C C . ASN A 1 265 ? 132.003 140.597 134.678 1.00 62.66 290 ASN A C 1
ATOM 2146 O O . ASN A 1 265 ? 132.296 139.520 134.146 1.00 67.69 290 ASN A O 1
ATOM 2151 N N . SER A 1 266 ? 131.283 140.664 135.797 1.00 60.40 291 SER A N 1
ATOM 2152 C CA . SER A 1 266 ? 130.768 139.450 136.417 1.00 62.64 291 SER A CA 1
ATOM 2153 C C . SER A 1 266 ? 129.793 138.739 135.496 1.00 63.97 291 SER A C 1
ATOM 2154 O O . SER A 1 266 ? 129.829 137.510 135.370 1.00 67.11 291 SER A O 1
ATOM 2157 N N . GLN A 1 267 ? 128.913 139.494 134.840 1.00 68.49 292 GLN A N 1
ATOM 2158 C CA . GLN A 1 267 ? 127.921 138.855 133.980 1.00 62.83 292 GLN A CA 1
ATOM 2159 C C . GLN A 1 267 ? 128.524 138.384 132.661 1.00 58.85 292 GLN A C 1
ATOM 2160 O O . GLN A 1 267 ? 128.135 137.333 132.143 1.00 59.29 292 GLN A O 1
ATOM 2166 N N . LEU A 1 268 ? 129.468 139.139 132.098 1.00 61.05 293 LEU A N 1
ATOM 2167 C CA . LEU A 1 268 ? 129.967 138.820 130.763 1.00 59.55 293 LEU A CA 1
ATOM 2168 C C . LEU A 1 268 ? 130.860 137.586 130.771 1.00 62.20 293 LEU A C 1
ATOM 2169 O O . LEU A 1 268 ? 130.739 136.726 129.891 1.00 67.05 293 LEU A O 1
ATOM 2174 N N . PHE A 1 269 ? 131.759 137.480 131.744 1.00 61.90 294 PHE A N 1
ATOM 2175 C CA . PHE A 1 269 ? 132.780 136.442 131.791 1.00 58.32 294 PHE A CA 1
ATOM 2176 C C . PHE A 1 269 ? 132.447 135.416 132.869 1.00 65.60 294 PHE A C 1
ATOM 2177 O O . PHE A 1 269 ? 131.464 135.542 133.604 1.00 72.66 294 PHE A O 1
ATOM 2185 N N . SER A 1 270 ? 133.289 134.387 132.951 1.00 59.28 295 SER A N 1
ATOM 2186 C CA . SER A 1 270 ? 133.211 133.338 133.959 1.00 61.25 295 SER A CA 1
ATOM 2187 C C . SER A 1 270 ? 134.453 133.357 134.839 1.00 65.39 295 SER A C 1
ATOM 2188 O O . SER A 1 270 ? 135.010 132.315 135.185 1.00 67.85 295 SER A O 1
ATOM 2191 N N . ILE A 1 271 ? 134.898 134.561 135.205 1.00 65.39 296 ILE A N 1
ATOM 2192 C CA . ILE A 1 271 ? 136.123 134.704 135.986 1.00 63.82 296 ILE A CA 1
ATOM 2193 C C . ILE A 1 271 ? 135.964 134.072 137.364 1.00 69.73 296 ILE A C 1
ATOM 2194 O O . ILE A 1 271 ? 136.909 133.479 137.896 1.00 72.12 296 ILE A O 1
ATOM 2199 N N . GLY A 1 272 ? 134.777 134.186 137.959 1.00 68.73 297 GLY A N 1
ATOM 2200 C CA . GLY A 1 272 ? 134.490 133.596 139.255 1.00 64.51 297 GLY A CA 1
ATOM 2201 C C . GLY A 1 272 ? 134.158 134.623 140.315 1.00 71.19 297 GLY A C 1
ATOM 2202 O O . GLY A 1 272 ? 133.186 135.371 140.176 1.00 77.38 297 GLY A O 1
ATOM 2203 N N . MET A 1 273 ? 134.959 134.670 141.378 1.00 67.52 298 MET A N 1
ATOM 2204 C CA . MET A 1 273 ? 134.736 135.571 142.501 1.00 66.82 298 MET A CA 1
ATOM 2205 C C . MET A 1 273 ? 135.562 136.850 142.409 1.00 68.13 298 MET A C 1
ATOM 2206 O O . MET A 1 273 ? 135.568 137.636 143.361 1.00 74.00 298 MET A O 1
ATOM 2211 N N . PHE A 1 274 ? 136.257 137.076 141.292 1.00 62.24 299 PHE A N 1
ATOM 2212 C CA . PHE A 1 274 ? 137.143 138.230 141.178 1.00 59.30 299 PHE A CA 1
ATOM 2213 C C . PHE A 1 274 ? 136.362 139.534 141.272 1.00 63.40 299 PHE A C 1
ATOM 2214 O O . PHE A 1 274 ? 136.764 140.466 141.983 1.00 70.93 299 PHE A O 1
ATOM 2222 N N . SER A 1 275 ? 135.235 139.614 140.565 1.00 60.67 300 SER A N 1
ATOM 2223 C CA . SER A 1 275 ? 134.451 140.843 140.551 1.00 62.95 300 SER A CA 1
ATOM 2224 C C . SER A 1 275 ? 133.921 141.173 141.938 1.00 66.92 300 SER A C 1
ATOM 2225 O O . SER A 1 275 ? 133.924 142.338 142.353 1.00 68.47 300 SER A O 1
ATOM 2228 N N . TYR A 1 276 ? 133.469 140.159 142.674 1.00 64.77 301 TYR A N 1
ATOM 2229 C CA . TYR A 1 276 ? 132.924 140.401 144.003 1.00 60.59 301 TYR A CA 1
ATOM 2230 C C . TYR A 1 276 ? 134.015 140.837 144.973 1.00 62.78 301 TYR A C 1
ATOM 2231 O O . TYR A 1 276 ? 133.787 141.710 145.819 1.00 69.52 301 TYR A O 1
ATOM 2240 N N . VAL A 1 277 ? 135.208 140.250 144.865 1.00 60.60 302 VAL A N 1
ATOM 2241 C CA . VAL A 1 277 ? 136.319 140.677 145.712 1.00 59.34 302 VAL A CA 1
ATOM 2242 C C . VAL A 1 277 ? 136.692 142.120 145.409 1.00 62.07 302 VAL A C 1
ATOM 2243 O O . VAL A 1 277 ? 136.976 142.905 146.321 1.00 66.36 302 VAL A O 1
ATOM 2247 N N . MET A 1 278 ? 136.708 142.497 144.128 1.00 59.10 303 MET A N 1
ATOM 2248 C CA . MET A 1 278 ? 137.014 143.884 143.789 1.00 61.79 303 MET A CA 1
ATOM 2249 C C . MET A 1 278 ? 135.938 144.833 144.309 1.00 63.82 303 MET A C 1
ATOM 2250 O O . MET A 1 278 ? 136.245 145.938 144.777 1.00 65.49 303 MET A O 1
ATOM 2255 N N . LEU A 1 279 ? 134.669 144.426 144.227 1.00 62.88 304 LEU A N 1
ATOM 2256 C CA . LEU A 1 279 ? 133.599 145.246 144.785 1.00 60.06 304 LEU A CA 1
ATOM 2257 C C . LEU A 1 279 ? 133.770 145.421 146.287 1.00 62.46 304 LEU A C 1
ATOM 2258 O O . LEU A 1 279 ? 133.546 146.511 146.820 1.00 63.88 304 LEU A O 1
ATOM 2263 N N . ALA A 1 280 ? 134.152 144.352 146.987 1.00 64.13 305 ALA A N 1
ATOM 2264 C CA . ALA A 1 280 ? 134.401 144.453 148.421 1.00 61.28 305 ALA A CA 1
ATOM 2265 C C . ALA A 1 280 ? 135.603 145.343 148.715 1.00 59.56 305 ALA A C 1
ATOM 2266 O O . ALA A 1 280 ? 135.651 146.009 149.755 1.00 59.82 305 ALA A O 1
ATOM 2268 N N . SER A 1 281 ? 136.597 145.343 147.826 1.00 60.84 306 SER A N 1
ATOM 2269 C CA . SER A 1 281 ? 137.793 146.151 148.045 1.00 60.35 306 SER A CA 1
ATOM 2270 C C . SER A 1 281 ? 137.548 147.629 147.769 1.00 59.45 306 SER A C 1
ATOM 2271 O O . SER A 1 281 ? 138.255 148.479 148.316 1.00 65.78 306 SER A O 1
ATOM 2274 N N . SER A 1 282 ? 136.592 147.954 146.900 1.00 61.15 307 SER A N 1
ATOM 2275 C CA . SER A 1 282 ? 136.341 149.354 146.551 1.00 60.73 307 SER A CA 1
ATOM 2276 C C . SER A 1 282 ? 136.011 150.240 147.750 1.00 54.65 307 SER A C 1
ATOM 2277 O O . SER A 1 282 ? 136.555 151.352 147.827 1.00 56.97 307 SER A O 1
ATOM 2280 N N . PRO A 1 283 ? 135.158 149.838 148.699 1.00 53.58 308 PRO A N 1
ATOM 2281 C CA . PRO A 1 283 ? 134.908 150.691 149.874 1.00 50.56 308 PRO A CA 1
ATOM 2282 C C . PRO A 1 283 ? 136.129 150.984 150.731 1.00 60.81 308 PRO A C 1
ATOM 2283 O O . PRO A 1 283 ? 136.056 151.892 151.567 1.00 70.10 308 PRO A O 1
ATOM 2287 N N . LEU A 1 284 ? 137.234 150.251 150.571 1.00 63.86 309 LEU A N 1
ATOM 2288 C CA . LEU A 1 284 ? 138.396 150.455 151.434 1.00 59.75 309 LEU A CA 1
ATOM 2289 C C . LEU A 1 284 ? 138.992 151.849 151.292 1.00 60.67 309 LEU A C 1
ATOM 2290 O O . LEU A 1 284 ? 139.680 152.309 152.208 1.00 62.43 309 LEU A O 1
ATOM 2295 N N . PHE A 1 285 ? 138.755 152.528 150.168 1.00 60.77 310 PHE A N 1
ATOM 2296 C CA . PHE A 1 285 ? 139.232 153.890 149.977 1.00 56.81 310 PHE A CA 1
ATOM 2297 C C . PHE A 1 285 ? 138.395 154.932 150.710 1.00 61.56 310 PHE A C 1
ATOM 2298 O O . PHE A 1 285 ? 138.799 156.098 150.757 1.00 66.51 310 PHE A O 1
ATOM 2306 N N . CYS A 1 286 ? 137.251 154.555 151.274 1.00 61.22 311 CYS A N 1
ATOM 2307 C CA . CYS A 1 286 ? 136.426 155.497 152.011 1.00 62.21 311 CYS A CA 1
ATOM 2308 C C . CYS A 1 286 ? 137.086 155.829 153.346 1.00 65.49 311 CYS A C 1
ATOM 2309 O O . CYS A 1 286 ? 138.189 155.372 153.658 1.00 69.95 311 CYS A O 1
ATOM 2312 N N . SER A 1 287 ? 136.410 156.653 154.139 1.00 66.34 312 SER A N 1
ATOM 2313 C CA . SER A 1 287 ? 136.924 156.978 155.458 1.00 65.10 312 SER A CA 1
ATOM 2314 C C . SER A 1 287 ? 136.982 155.707 156.306 1.00 67.68 312 SER A C 1
ATOM 2315 O O . SER A 1 287 ? 136.101 154.849 156.183 1.00 75.09 312 SER A O 1
ATOM 2318 N N . PRO A 1 288 ? 137.987 155.542 157.176 1.00 60.75 313 PRO A N 1
ATOM 2319 C CA . PRO A 1 288 ? 138.111 154.267 157.901 1.00 59.93 313 PRO A CA 1
ATOM 2320 C C . PRO A 1 288 ? 137.004 153.981 158.908 1.00 66.25 313 PRO A C 1
ATOM 2321 O O . PRO A 1 288 ? 137.033 152.905 159.518 1.00 69.85 313 PRO A O 1
ATOM 2325 N N . GLU A 1 289 ? 136.036 154.881 159.108 1.00 66.97 314 GLU A N 1
ATOM 2326 C CA . GLU A 1 289 ? 135.019 154.736 160.145 1.00 66.88 314 GLU A CA 1
ATOM 2327 C C . GLU A 1 289 ? 133.603 154.666 159.583 1.00 71.68 314 GLU A C 1
ATOM 2328 O O . GLU A 1 289 ? 132.646 154.947 160.311 1.00 78.25 314 GLU A O 1
ATOM 2334 N N . TRP A 1 290 ? 133.437 154.309 158.310 1.00 69.50 315 TRP A N 1
ATOM 2335 C CA . TRP A 1 290 ? 132.087 154.254 157.752 1.00 70.65 315 TRP A CA 1
ATOM 2336 C C . TRP A 1 290 ? 131.184 153.214 158.417 1.00 73.12 315 TRP A C 1
ATOM 2337 O O . TRP A 1 290 ? 130.000 153.533 158.638 1.00 80.52 315 TRP A O 1
ATOM 2348 N N . PRO A 1 291 ? 131.626 151.990 158.751 1.00 68.73 316 PRO A N 1
ATOM 2349 C CA . PRO A 1 291 ? 130.686 151.068 159.406 1.00 69.07 316 PRO A CA 1
ATOM 2350 C C . PRO A 1 291 ? 130.211 151.562 160.757 1.00 75.19 316 PRO A C 1
ATOM 2351 O O . PRO A 1 291 ? 129.071 151.285 161.141 1.00 85.32 316 PRO A O 1
ATOM 2355 N N . ARG A 1 292 ? 131.051 152.293 161.492 1.00 71.37 317 ARG A N 1
ATOM 2356 C CA . ARG A 1 292 ? 130.645 152.792 162.801 1.00 72.49 317 ARG A CA 1
ATOM 2357 C C . ARG A 1 292 ? 129.505 153.796 162.679 1.00 73.59 317 ARG A C 1
ATOM 2358 O O . ARG A 1 292 ? 128.503 153.703 163.400 1.00 81.34 317 ARG A O 1
ATOM 2366 N N . LYS A 1 293 ? 129.629 154.760 161.764 1.00 72.12 318 LYS A N 1
ATOM 2367 C CA . LYS A 1 293 ? 128.548 155.720 161.581 1.00 77.92 318 LYS A CA 1
ATOM 2368 C C . LYS A 1 293 ? 127.311 155.043 161.008 1.00 78.95 318 LYS A C 1
ATOM 2369 O O . LYS A 1 293 ? 126.182 155.434 161.328 1.00 87.66 318 LYS A O 1
ATOM 2375 N N . LEU A 1 294 ? 127.497 154.035 160.151 1.00 73.62 319 LEU A N 1
ATOM 2376 C CA . LEU A 1 294 ? 126.345 153.281 159.664 1.00 77.20 319 LEU A CA 1
ATOM 2377 C C . LEU A 1 294 ? 125.612 152.594 160.810 1.00 79.20 319 LEU A C 1
ATOM 2378 O O . LEU A 1 294 ? 124.378 152.594 160.855 1.00 86.24 319 LEU A O 1
ATOM 2383 N N . VAL A 1 295 ? 126.356 152.001 161.744 1.00 79.46 320 VAL A N 1
ATOM 2384 C CA . VAL A 1 295 ? 125.732 151.359 162.898 1.00 81.57 320 VAL A CA 1
ATOM 2385 C C . VAL A 1 295 ? 125.035 152.396 163.766 1.00 86.47 320 VAL A C 1
ATOM 2386 O O . VAL A 1 295 ? 123.992 152.121 164.370 1.00 90.96 320 VAL A O 1
ATOM 2390 N N . SER A 1 296 ? 125.607 153.599 163.858 1.00 89.86 321 SER A N 1
ATOM 2391 C CA . SER A 1 296 ? 124.968 154.655 164.637 1.00 88.46 321 SER A CA 1
ATOM 2392 C C . SER A 1 296 ? 123.614 155.034 164.049 1.00 86.42 321 SER A C 1
ATOM 2393 O O . SER A 1 296 ? 122.653 155.269 164.789 1.00 90.69 321 SER A O 1
ATOM 2396 N N . TYR A 1 297 ? 123.515 155.091 162.720 1.00 85.98 322 TYR A N 1
ATOM 2397 C CA . TYR A 1 297 ? 122.276 155.475 162.042 1.00 89.77 322 TYR A CA 1
ATOM 2398 C C . TYR A 1 297 ? 121.340 154.271 161.901 1.00 92.39 322 TYR A C 1
ATOM 2399 O O . TYR A 1 297 ? 120.988 153.844 160.802 1.00 97.50 322 TYR A O 1
ATOM 2408 N N . CYS A 1 298 ? 120.941 153.723 163.043 1.00 91.33 323 CYS A N 1
ATOM 2409 C CA . CYS A 1 298 ? 120.022 152.595 163.083 1.00 99.17 323 CYS A CA 1
ATOM 2410 C C . CYS A 1 298 ? 119.171 152.707 164.338 1.00 106.20 323 CYS A C 1
ATOM 2411 O O . CYS A 1 298 ? 119.531 153.435 165.271 1.00 105.62 323 CYS A O 1
ATOM 2414 N N . PRO A 1 299 ? 118.036 152.008 164.396 1.00 113.21 324 PRO A N 1
ATOM 2415 C CA . PRO A 1 299 ? 117.265 151.977 165.643 1.00 115.53 324 PRO A CA 1
ATOM 2416 C C . PRO A 1 299 ? 118.026 151.257 166.744 1.00 118.02 324 PRO A C 1
ATOM 2417 O O . PRO A 1 299 ? 118.966 150.497 166.500 1.00 118.37 324 PRO A O 1
ATOM 2421 N N . ARG A 1 300 ? 117.602 151.516 167.983 1.00 118.46 325 ARG A N 1
ATOM 2422 C CA . ARG A 1 300 ? 118.278 150.927 169.134 1.00 118.21 325 ARG A CA 1
ATOM 2423 C C . ARG A 1 300 ? 118.176 149.407 169.131 1.00 113.63 325 ARG A C 1
ATOM 2424 O O . ARG A 1 300 ? 119.069 148.728 169.649 1.00 113.45 325 ARG A O 1
ATOM 2432 N N . ARG A 1 301 ? 117.096 148.857 168.571 1.00 114.19 326 ARG A N 1
ATOM 2433 C CA . ARG A 1 301 ? 116.949 147.406 168.521 1.00 118.37 326 ARG A CA 1
ATOM 2434 C C . ARG A 1 301 ? 118.067 146.764 167.709 1.00 117.17 326 ARG A C 1
ATOM 2435 O O . ARG A 1 301 ? 118.620 145.733 168.108 1.00 116.05 326 ARG A O 1
ATOM 2443 N N . LEU A 1 302 ? 118.411 147.354 166.563 1.00 117.99 327 LEU A N 1
ATOM 2444 C CA . LEU A 1 302 ? 119.515 146.824 165.769 1.00 117.69 327 LEU A CA 1
ATOM 2445 C C . LEU A 1 302 ? 120.847 147.001 166.486 1.00 115.96 327 LEU A C 1
ATOM 2446 O O . LEU A 1 302 ? 121.724 146.135 166.396 1.00 114.88 327 LEU A O 1
ATOM 2451 N N . GLN A 1 303 ? 121.020 148.117 167.201 1.00 112.90 328 GLN A N 1
ATOM 2452 C CA . GLN A 1 303 ? 122.283 148.370 167.888 1.00 107.27 328 GLN A CA 1
ATOM 2453 C C . GLN A 1 303 ? 122.580 147.332 168.961 1.00 107.26 328 GLN A C 1
ATOM 2454 O O . GLN A 1 303 ? 123.747 147.153 169.325 1.00 107.24 328 GLN A O 1
ATOM 2460 N N . GLN A 1 304 ? 121.561 146.644 169.475 1.00 110.85 329 GLN A N 1
ATOM 2461 C CA . GLN A 1 304 ? 121.789 145.586 170.450 1.00 109.31 329 GLN A CA 1
ATOM 2462 C C . GLN A 1 304 ? 122.404 144.336 169.835 1.00 106.19 329 GLN A C 1
ATOM 2463 O O . GLN A 1 304 ? 122.829 143.452 170.587 1.00 106.97 329 GLN A O 1
ATOM 2469 N N . LEU A 1 305 ? 122.460 144.238 168.505 1.00 108.90 330 LEU A N 1
ATOM 2470 C CA . LEU A 1 305 ? 123.044 143.098 167.810 1.00 113.47 330 LEU A CA 1
ATOM 2471 C C . LEU A 1 305 ? 124.267 143.449 166.976 1.00 108.55 330 LEU A C 1
ATOM 2472 O O . LEU A 1 305 ? 125.153 142.606 166.827 1.00 107.94 330 LEU A O 1
ATOM 2477 N N . LEU A 1 306 ? 124.340 144.659 166.434 1.00 100.00 331 LEU A N 1
ATOM 2478 C CA . LEU A 1 306 ? 125.457 145.063 165.597 1.00 91.97 331 LEU A CA 1
ATOM 2479 C C . LEU A 1 306 ? 126.672 145.379 166.465 1.00 89.56 331 LEU A C 1
ATOM 2480 O O . LEU A 1 306 ? 126.562 145.489 167.688 1.00 87.93 331 LEU A O 1
ATOM 2485 N N . PRO A 1 307 ? 127.859 145.508 165.866 1.00 86.39 332 PRO A N 1
ATOM 2486 C CA . PRO A 1 307 ? 129.058 145.808 166.660 1.00 87.46 332 PRO A CA 1
ATOM 2487 C C . PRO A 1 307 ? 128.953 147.133 167.404 1.00 90.07 332 PRO A C 1
ATOM 2488 O O . PRO A 1 307 ? 128.026 147.925 167.222 1.00 90.72 332 PRO A O 1
ATOM 2492 N N . LEU A 1 308 ? 129.943 147.363 168.264 1.00 86.00 333 LEU A N 1
ATOM 2493 C CA . LEU A 1 308 ? 129.951 148.535 169.127 1.00 84.58 333 LEU A CA 1
ATOM 2494 C C . LEU A 1 308 ? 130.070 149.820 168.315 1.00 86.12 333 LEU A C 1
ATOM 2495 O O . LEU A 1 308 ? 130.609 149.834 167.206 1.00 87.75 333 LEU A O 1
ATOM 2500 N N . LYS A 1 309 ? 129.555 150.909 168.891 1.00 83.42 334 LYS A N 1
ATOM 2501 C CA . LYS A 1 309 ? 129.611 152.235 168.290 1.00 85.62 334 LYS A CA 1
ATOM 2502 C C . LYS A 1 309 ? 130.505 153.204 169.052 1.00 84.00 334 LYS A C 1
ATOM 2503 O O . LYS A 1 309 ? 130.714 154.327 168.581 1.00 85.28 334 LYS A O 1
ATOM 2509 N N . ALA A 1 310 ? 131.038 152.813 170.205 1.00 78.06 335 ALA A N 1
ATOM 2510 C CA . ALA A 1 310 ? 131.876 153.713 170.978 1.00 73.39 335 ALA A CA 1
ATOM 2511 C C . ALA A 1 310 ? 133.215 153.927 170.280 1.00 72.63 335 ALA A C 1
ATOM 2512 O O . ALA A 1 310 ? 133.603 153.186 169.374 1.00 77.49 335 ALA A O 1
ATOM 2514 N N . ALA A 1 311 ? 133.926 154.963 170.715 1.00 68.06 336 ALA A N 1
ATOM 2515 C CA . ALA A 1 311 ? 135.207 155.281 170.113 1.00 64.77 336 ALA A CA 1
ATOM 2516 C C . ALA A 1 311 ? 136.239 154.207 170.467 1.00 64.40 336 ALA A C 1
ATOM 2517 O O . ALA A 1 311 ? 136.181 153.618 171.549 1.00 67.16 336 ALA A O 1
ATOM 2519 N N . PRO A 1 312 ? 137.193 153.929 169.577 1.00 60.61 337 PRO A N 1
ATOM 2520 C CA . PRO A 1 312 ? 138.177 152.883 169.871 1.00 61.76 337 PRO A CA 1
ATOM 2521 C C . PRO A 1 312 ? 139.122 153.283 170.991 1.00 63.52 337 PRO A C 1
ATOM 2522 O O . PRO A 1 312 ? 139.354 154.467 171.247 1.00 65.76 337 PRO A O 1
ATOM 2526 N N . GLN A 1 313 ? 139.675 152.268 171.661 1.00 59.12 338 GLN A N 1
ATOM 2527 C CA . GLN A 1 313 ? 140.575 152.473 172.783 1.00 60.85 338 GLN A CA 1
ATOM 2528 C C . GLN A 1 313 ? 142.023 152.539 172.312 1.00 66.95 338 GLN A C 1
ATOM 2529 O O . GLN A 1 313 ? 142.339 152.136 171.189 1.00 70.96 338 GLN A O 1
ATOM 2535 N N . PRO A 1 314 ? 142.935 153.052 173.142 1.00 64.31 339 PRO A N 1
ATOM 2536 C CA . PRO A 1 314 ? 144.356 153.006 172.782 1.00 64.06 339 PRO A CA 1
ATOM 2537 C C . PRO A 1 314 ? 144.858 151.579 172.630 1.00 65.49 339 PRO A C 1
ATOM 2538 O O . PRO A 1 314 ? 144.401 150.660 173.313 1.00 67.47 339 PRO A O 1
ATOM 2542 N N . SER A 1 315 ? 145.810 151.406 171.721 1.00 68.09 340 SER A N 1
ATOM 2543 C CA . SER A 1 315 ? 146.461 150.131 171.446 1.00 69.39 340 SER A CA 1
ATOM 2544 C C . SER A 1 315 ? 147.956 150.252 171.721 1.00 73.33 340 SER A C 1
ATOM 2545 O O . SER A 1 315 ? 148.464 151.324 172.059 1.00 75.50 340 SER A O 1
ATOM 2548 N N . VAL A 1 316 ? 148.659 149.126 171.562 1.00 76.81 341 VAL A N 1
ATOM 2549 C CA . VAL A 1 316 ? 150.103 149.065 171.781 1.00 77.17 341 VAL A CA 1
ATOM 2550 C C . VAL A 1 316 ? 150.894 149.011 170.480 1.00 76.83 341 VAL A C 1
ATOM 2551 O O . VAL A 1 316 ? 152.128 149.139 170.518 1.00 77.70 341 VAL A O 1
ATOM 2555 N N . SER A 1 317 ? 150.230 148.856 169.332 1.00 78.28 342 SER A N 1
ATOM 2556 C CA . SER A 1 317 ? 150.888 148.755 168.036 1.00 80.25 342 SER A CA 1
ATOM 2557 C C . SER A 1 317 ? 150.842 150.068 167.261 1.00 81.48 342 SER A C 1
ATOM 2558 O O . SER A 1 317 ? 150.788 150.056 166.026 1.00 79.82 342 SER A O 1
ATOM 2561 N N . CYS A 1 318 ? 150.855 151.201 167.962 1.00 79.83 343 CYS A N 1
ATOM 2562 C CA . CYS A 1 318 ? 150.800 152.515 167.337 1.00 75.43 343 CYS A CA 1
ATOM 2563 C C . CYS A 1 318 ? 151.720 153.471 168.081 1.00 77.94 343 CYS A C 1
ATOM 2564 O O . CYS A 1 318 ? 152.011 153.281 169.265 1.00 81.09 343 CYS A O 1
ATOM 2567 N N . VAL A 1 319 ? 152.173 154.501 167.371 1.00 74.94 344 VAL A N 1
ATOM 2568 C CA . VAL A 1 319 ? 153.016 155.552 167.932 1.00 77.04 344 VAL A CA 1
ATOM 2569 C C . VAL A 1 319 ? 152.134 156.761 168.203 1.00 78.49 344 VAL A C 1
ATOM 2570 O O . VAL A 1 319 ? 151.487 157.282 167.287 1.00 81.08 344 VAL A O 1
ATOM 2574 N N . TYR A 1 320 ? 152.113 157.213 169.454 1.00 78.04 345 TYR A N 1
ATOM 2575 C CA . TYR A 1 320 ? 151.246 158.296 169.897 1.00 80.27 345 TYR A CA 1
ATOM 2576 C C . TYR A 1 320 ? 152.059 159.565 170.100 1.00 90.37 345 TYR A C 1
ATOM 2577 O O . TYR A 1 320 ? 153.081 159.548 170.794 1.00 98.33 345 TYR A O 1
ATOM 2586 N N . LYS A 1 321 ? 151.600 160.659 169.499 1.00 96.82 346 LYS A N 1
ATOM 2587 C CA . LYS A 1 321 ? 152.234 161.958 169.662 1.00 101.10 346 LYS A CA 1
ATOM 2588 C C . LYS A 1 321 ? 151.703 162.638 170.916 1.00 101.51 346 LYS A C 1
ATOM 2589 O O . LYS A 1 321 ? 150.500 162.611 171.188 1.00 98.15 346 LYS A O 1
ATOM 2595 N N . ARG A 1 322 ? 152.613 163.244 171.674 1.00 110.14 347 ARG A N 1
ATOM 2596 C CA . ARG A 1 322 ? 152.270 163.945 172.909 1.00 115.85 347 ARG A CA 1
ATOM 2597 C C . ARG A 1 322 ? 152.807 165.370 172.882 1.00 107.05 347 ARG A C 1
ATOM 2598 O O . ARG A 1 322 ? 153.413 165.796 171.899 1.00 102.16 347 ARG A O 1
ATOM 2606 N N . GLY A 1 328 ? 157.007 162.906 173.393 1.00 116.00 353 GLY A N 1
ATOM 2607 C CA . GLY A 1 328 ? 156.744 161.944 172.339 1.00 112.00 353 GLY A CA 1
ATOM 2608 C C . GLY A 1 328 ? 157.107 160.527 172.737 1.00 108.92 353 GLY A C 1
ATOM 2609 O O . GLY A 1 328 ? 157.680 160.303 173.804 1.00 110.80 353 GLY A O 1
ATOM 2610 N N . GLN A 1 329 ? 156.771 159.574 171.872 1.00 106.78 354 GLN A N 1
ATOM 2611 C CA . GLN A 1 329 ? 157.039 158.159 172.090 1.00 106.18 354 GLN A CA 1
ATOM 2612 C C . GLN A 1 329 ? 158.101 157.695 171.103 1.00 104.29 354 GLN A C 1
ATOM 2613 O O . GLN A 1 329 ? 157.976 157.930 169.896 1.00 104.26 354 GLN A O 1
ATOM 2619 N N . LYS A 1 330 ? 159.137 157.044 171.615 1.00 99.29 355 LYS A N 1
ATOM 2620 C CA . LYS A 1 330 ? 160.190 156.516 170.760 1.00 96.89 355 LYS A CA 1
ATOM 2621 C C . LYS A 1 330 ? 159.674 155.269 170.045 1.00 98.89 355 LYS A C 1
ATOM 2622 O O . LYS A 1 330 ? 159.233 154.330 170.718 1.00 101.70 355 LYS A O 1
ATOM 2628 N N . PRO A 1 331 ? 159.682 155.214 168.707 1.00 92.44 356 PRO A N 1
ATOM 2629 C CA . PRO A 1 331 ? 159.248 153.983 168.037 1.00 86.17 356 PRO A CA 1
ATOM 2630 C C . PRO A 1 331 ? 160.130 152.798 168.402 1.00 90.05 356 PRO A C 1
ATOM 2631 O O . PRO A 1 331 ? 161.346 152.928 168.558 1.00 93.62 356 PRO A O 1
ATOM 2635 N N . GLY A 1 332 ? 159.499 151.635 168.535 1.00 90.76 357 GLY A N 1
ATOM 2636 C CA . GLY A 1 332 ? 160.205 150.411 168.856 1.00 86.84 357 GLY A CA 1
ATOM 2637 C C . GLY A 1 332 ? 160.682 149.676 167.623 1.00 82.15 357 GLY A C 1
ATOM 2638 O O . GLY A 1 332 ? 161.251 150.286 166.713 1.00 86.50 357 GLY A O 1
ATOM 2639 N N . LEU A 1 333 ? 160.451 148.364 167.582 1.00 73.98 358 LEU A N 1
ATOM 2640 C CA . LEU A 1 333 ? 160.886 147.514 166.482 1.00 76.25 358 LEU A CA 1
ATOM 2641 C C . LEU A 1 333 ? 159.765 147.175 165.511 1.00 79.32 358 LEU A C 1
ATOM 2642 O O . LEU A 1 333 ? 159.990 147.163 164.297 1.00 85.16 358 LEU A O 1
ATOM 2647 N N . ARG A 1 334 ? 158.563 146.892 166.015 1.00 75.10 359 ARG A N 1
ATOM 2648 C CA . ARG A 1 334 ? 157.474 146.484 165.134 1.00 74.93 359 ARG A CA 1
ATOM 2649 C C . ARG A 1 334 ? 157.062 147.614 164.198 1.00 76.85 359 ARG A C 1
ATOM 2650 O O . ARG A 1 334 ? 156.668 147.365 163.053 1.00 81.82 359 ARG A O 1
ATOM 2658 N N . HIS A 1 335 ? 157.155 148.862 164.660 1.00 73.50 360 HIS A N 1
ATOM 2659 C CA . HIS A 1 335 ? 156.793 149.995 163.812 1.00 76.12 360 HIS A CA 1
ATOM 2660 C C . HIS A 1 335 ? 157.746 150.111 162.627 1.00 79.19 360 HIS A C 1
ATOM 2661 O O . HIS A 1 335 ? 157.321 150.302 161.477 1.00 84.71 360 HIS A O 1
ATOM 2668 N N . GLN A 1 336 ? 159.047 149.992 162.894 1.00 73.82 361 GLN A N 1
ATOM 2669 C CA . GLN A 1 336 ? 160.036 150.081 161.829 1.00 74.40 361 GLN A CA 1
ATOM 2670 C C . GLN A 1 336 ? 159.883 148.927 160.850 1.00 77.37 361 GLN A C 1
ATOM 2671 O O . GLN A 1 336 ? 160.005 149.113 159.632 1.00 80.34 361 GLN A O 1
ATOM 2677 N N . LEU A 1 337 ? 159.619 147.725 161.367 1.00 76.79 362 LEU A N 1
ATOM 2678 C CA . LEU A 1 337 ? 159.395 146.581 160.493 1.00 75.25 362 LEU A CA 1
ATOM 2679 C C . LEU A 1 337 ? 158.170 146.796 159.621 1.00 76.11 362 LEU A C 1
ATOM 2680 O O . LEU A 1 337 ? 158.177 146.446 158.437 1.00 82.10 362 LEU A O 1
ATOM 2685 N N . GLY A 1 338 ? 157.110 147.381 160.181 1.00 68.19 363 GLY A N 1
ATOM 2686 C CA . GLY A 1 338 ? 155.933 147.667 159.379 1.00 70.69 363 GLY A CA 1
ATOM 2687 C C . GLY A 1 338 ? 156.216 148.651 158.261 1.00 75.98 363 GLY A C 1
ATOM 2688 O O . GLY A 1 338 ? 155.797 148.444 157.117 1.00 80.50 363 GLY A O 1
ATOM 2689 N N . ALA A 1 339 ? 156.936 149.732 158.572 1.00 71.55 364 ALA A N 1
ATOM 2690 C CA . ALA A 1 339 ? 157.253 150.723 157.547 1.00 73.85 364 ALA A CA 1
ATOM 2691 C C . ALA A 1 339 ? 158.120 150.120 156.444 1.00 75.41 364 ALA A C 1
ATOM 2692 O O . ALA A 1 339 ? 157.865 150.324 155.244 1.00 76.03 364 ALA A O 1
ATOM 2694 N N . ALA A 1 340 ? 159.150 149.365 156.837 1.00 73.65 365 ALA A N 1
ATOM 2695 C CA . ALA A 1 340 ? 160.023 148.735 155.855 1.00 70.93 365 ALA A CA 1
ATOM 2696 C C . ALA A 1 340 ? 159.255 147.737 155.002 1.00 69.34 365 ALA A C 1
ATOM 2697 O O . ALA A 1 340 ? 159.450 147.673 153.783 1.00 72.75 365 ALA A O 1
ATOM 2699 N N . PHE A 1 341 ? 158.381 146.945 155.628 1.00 69.24 366 PHE A N 1
ATOM 2700 C CA . PHE A 1 341 ? 157.578 145.988 154.883 1.00 68.58 366 PHE A CA 1
ATOM 2701 C C . PHE A 1 341 ? 156.698 146.690 153.865 1.00 68.30 366 PHE A C 1
ATOM 2702 O O . PHE A 1 341 ? 156.611 146.255 152.715 1.00 69.83 366 PHE A O 1
ATOM 2710 N N . THR A 1 342 ? 156.050 147.787 154.265 1.00 66.96 367 THR A N 1
ATOM 2711 C CA . THR A 1 342 ? 155.196 148.521 153.337 1.00 64.27 367 THR A CA 1
ATOM 2712 C C . THR A 1 342 ? 155.985 149.005 152.128 1.00 66.66 367 THR A C 1
ATOM 2713 O O . THR A 1 342 ? 155.614 148.731 150.976 1.00 70.69 367 THR A O 1
ATOM 2717 N N . LEU A 1 343 ? 157.099 149.703 152.373 1.00 67.30 368 LEU A N 1
ATOM 2718 C CA . LEU A 1 343 ? 157.862 150.271 151.265 1.00 62.91 368 LEU A CA 1
ATOM 2719 C C . LEU A 1 343 ? 158.411 149.179 150.352 1.00 65.30 368 LEU A C 1
ATOM 2720 O O . LEU A 1 343 ? 158.244 149.235 149.125 1.00 71.73 368 LEU A O 1
ATOM 2725 N N . LEU A 1 344 ? 159.054 148.163 150.935 1.00 61.63 369 LEU A N 1
ATOM 2726 C CA . LEU A 1 344 ? 159.658 147.111 150.126 1.00 57.51 369 LEU A CA 1
ATOM 2727 C C . LEU A 1 344 ? 158.607 146.312 149.367 1.00 60.13 369 LEU A C 1
ATOM 2728 O O . LEU A 1 344 ? 158.817 145.965 148.200 1.00 66.24 369 LEU A O 1
ATOM 2733 N N . TYR A 1 345 ? 157.474 146.003 150.002 1.00 56.06 370 TYR A N 1
ATOM 2734 C CA . TYR A 1 345 ? 156.440 145.229 149.329 1.00 56.48 370 TYR A CA 1
ATOM 2735 C C . TYR A 1 345 ? 155.845 145.998 148.160 1.00 61.75 370 TYR A C 1
ATOM 2736 O O . TYR A 1 345 ? 155.632 145.426 147.083 1.00 66.06 370 TYR A O 1
ATOM 2745 N N . LEU A 1 346 ? 155.566 147.291 148.341 1.00 62.03 371 LEU A N 1
ATOM 2746 C CA . LEU A 1 346 ? 155.017 148.063 147.232 1.00 59.76 371 LEU A CA 1
ATOM 2747 C C . LEU A 1 346 ? 156.028 148.187 146.098 1.00 62.13 371 LEU A C 1
ATOM 2748 O O . LEU A 1 346 ? 155.663 148.091 144.917 1.00 68.20 371 LEU A O 1
ATOM 2753 N N . LEU A 1 347 ? 157.307 148.381 146.431 1.00 60.49 372 LEU A N 1
ATOM 2754 C CA . LEU A 1 347 ? 158.326 148.456 145.387 1.00 60.88 372 LEU A CA 1
ATOM 2755 C C . LEU A 1 347 ? 158.435 147.137 144.628 1.00 62.82 372 LEU A C 1
ATOM 2756 O O . LEU A 1 347 ? 158.559 147.125 143.396 1.00 64.03 372 LEU A O 1
ATOM 2761 N N . GLU A 1 348 ? 158.381 146.014 145.348 1.00 60.71 373 GLU A N 1
ATOM 2762 C CA . GLU A 1 348 ? 158.437 144.709 144.698 1.00 58.91 373 GLU A CA 1
ATOM 2763 C C . GLU A 1 348 ? 157.235 144.489 143.793 1.00 60.34 373 GLU A C 1
ATOM 2764 O O . GLU A 1 348 ? 157.367 143.925 142.701 1.00 66.05 373 GLU A O 1
ATOM 2770 N N . GLN A 1 349 ? 156.046 144.895 144.241 1.00 62.71 374 GLN A N 1
ATOM 2771 C CA . GLN A 1 349 ? 154.860 144.736 143.406 1.00 60.60 374 GLN A CA 1
ATOM 2772 C C . GLN A 1 349 ? 154.950 145.596 142.155 1.00 61.33 374 GLN A C 1
ATOM 2773 O O . GLN A 1 349 ? 154.479 145.197 141.085 1.00 64.40 374 GLN A O 1
ATOM 2779 N N . LEU A 1 350 ? 155.532 146.789 142.270 1.00 62.26 375 LEU A N 1
ATOM 2780 C CA . LEU A 1 350 ? 155.753 147.602 141.079 1.00 59.95 375 LEU A CA 1
ATOM 2781 C C . LEU A 1 350 ? 156.739 146.937 140.127 1.00 61.75 375 LEU A C 1
ATOM 2782 O O . LEU A 1 350 ? 156.545 146.962 138.907 1.00 61.44 375 LEU A O 1
ATOM 2787 N N . PHE A 1 351 ? 157.805 146.338 140.662 1.00 62.83 376 PHE A N 1
ATOM 2788 C CA . PHE A 1 351 ? 158.861 145.813 139.800 1.00 56.69 376 PHE A CA 1
ATOM 2789 C C . PHE A 1 351 ? 158.482 144.494 139.135 1.00 61.01 376 PHE A C 1
ATOM 2790 O O . PHE A 1 351 ? 158.857 144.258 137.981 1.00 65.39 376 PHE A O 1
ATOM 2798 N N . LEU A 1 352 ? 157.759 143.621 139.841 1.00 64.35 377 LEU A N 1
ATOM 2799 C CA . LEU A 1 352 ? 157.596 142.245 139.371 1.00 58.80 377 LEU A CA 1
ATOM 2800 C C . LEU A 1 352 ? 156.913 142.122 138.013 1.00 59.68 377 LEU A C 1
ATOM 2801 O O . LEU A 1 352 ? 157.374 141.301 137.202 1.00 67.91 377 LEU A O 1
ATOM 2806 N N . PRO A 1 353 ? 155.840 142.856 137.699 1.00 57.10 378 PRO A N 1
ATOM 2807 C CA . PRO A 1 353 ? 155.233 142.715 136.365 1.00 57.72 378 PRO A CA 1
ATOM 2808 C C . PRO A 1 353 ? 156.157 143.072 135.216 1.00 62.70 378 PRO A C 1
ATOM 2809 O O . PRO A 1 353 ? 155.911 142.621 134.091 1.00 68.88 378 PRO A O 1
ATOM 2813 N N . TYR A 1 354 ? 157.208 143.858 135.456 1.00 60.23 379 TYR A N 1
ATOM 2814 C CA . TYR A 1 354 ? 158.163 144.250 134.426 1.00 52.60 379 TYR A CA 1
ATOM 2815 C C . TYR A 1 354 ? 159.504 143.539 134.572 1.00 55.05 379 TYR A C 1
ATOM 2816 O O . TYR A 1 354 ? 160.517 144.033 134.071 1.00 59.28 379 TYR A O 1
ATOM 2825 N N . SER A 1 355 ? 159.530 142.381 135.235 1.00 55.99 380 SER A N 1
ATOM 2826 C CA . SER A 1 355 ? 160.758 141.626 135.456 1.00 59.66 380 SER A CA 1
ATOM 2827 C C . SER A 1 355 ? 160.988 140.562 134.396 1.00 68.42 380 SER A C 1
ATOM 2828 O O . SER A 1 355 ? 161.647 139.551 134.673 1.00 72.83 380 SER A O 1
ATOM 2831 N N . HIS A 1 356 ? 160.465 140.758 133.187 1.00 67.94 381 HIS A N 1
ATOM 2832 C CA . HIS A 1 356 ? 160.556 139.751 132.139 1.00 63.40 381 HIS A CA 1
ATOM 2833 C C . HIS A 1 356 ? 161.875 139.786 131.381 1.00 62.95 381 HIS A C 1
ATOM 2834 O O . HIS A 1 356 ? 162.106 138.905 130.547 1.00 67.41 381 HIS A O 1
ATOM 2841 N N . PHE A 1 357 ? 162.744 140.760 131.649 1.00 60.36 382 PHE A N 1
ATOM 2842 C CA . PHE A 1 357 ? 164.063 140.783 131.031 1.00 61.06 382 PHE A CA 1
ATOM 2843 C C . PHE A 1 357 ? 165.083 139.932 131.777 1.00 67.43 382 PHE A C 1
ATOM 2844 O O . PHE A 1 357 ? 166.199 139.760 131.275 1.00 70.37 382 PHE A O 1
ATOM 2852 N N . LEU A 1 358 ? 164.736 139.400 132.949 1.00 66.94 383 LEU A N 1
ATOM 2853 C CA . LEU A 1 358 ? 165.607 138.512 133.710 1.00 66.21 383 LEU A CA 1
ATOM 2854 C C . LEU A 1 358 ? 165.281 137.046 133.467 1.00 66.90 383 LEU A C 1
ATOM 2855 O O . LEU A 1 358 ? 166.185 136.240 133.231 1.00 70.63 383 LEU A O 1
ATOM 2860 N N . THR A 1 359 ? 163.998 136.687 133.517 1.00 66.79 384 THR A N 1
ATOM 2861 C CA . THR A 1 359 ? 163.548 135.321 133.265 1.00 73.43 384 THR A CA 1
ATOM 2862 C C . THR A 1 359 ? 163.110 135.231 131.806 1.00 73.21 384 THR A C 1
ATOM 2863 O O . THR A 1 359 ? 161.924 135.208 131.480 1.00 74.98 384 THR A O 1
ATOM 2867 N N . GLN A 1 360 ? 164.101 135.181 130.916 1.00 66.64 385 GLN A N 1
ATOM 2868 C CA . GLN A 1 360 ? 163.836 135.113 129.486 1.00 64.81 385 GLN A CA 1
ATOM 2869 C C . GLN A 1 360 ? 163.518 133.706 129.000 1.00 66.60 385 GLN A C 1
ATOM 2870 O O . GLN A 1 360 ? 163.037 133.558 127.873 1.00 72.08 385 GLN A O 1
ATOM 2876 N N . GLY A 1 361 ? 163.773 132.677 129.807 1.00 66.58 386 GLY A N 1
ATOM 2877 C CA . GLY A 1 361 ? 163.394 131.335 129.410 1.00 65.37 386 GLY A CA 1
ATOM 2878 C C . GLY A 1 361 ? 161.898 131.170 129.259 1.00 65.93 386 GLY A C 1
ATOM 2879 O O . GLY A 1 361 ? 161.436 130.430 128.388 1.00 72.28 386 GLY A O 1
ATOM 2880 N N . TYR A 1 362 ? 161.123 131.850 130.100 1.00 65.33 387 TYR A N 1
ATOM 2881 C CA . TYR A 1 362 ? 159.671 131.788 130.043 1.00 63.99 387 TYR A CA 1
ATOM 2882 C C . TYR A 1 362 ? 159.074 132.735 129.013 1.00 63.81 387 TYR A C 1
ATOM 2883 O O . TYR A 1 362 ? 157.858 132.704 128.806 1.00 65.24 387 TYR A O 1
ATOM 2892 N N . ASN A 1 363 ? 159.882 133.570 128.366 1.00 66.75 388 ASN A N 1
ATOM 2893 C CA . ASN A 1 363 ? 159.362 134.467 127.346 1.00 66.82 388 ASN A CA 1
ATOM 2894 C C . ASN A 1 363 ? 158.956 133.695 126.097 1.00 67.88 388 ASN A C 1
ATOM 2895 O O . ASN A 1 363 ? 159.523 132.652 125.763 1.00 70.13 388 ASN A O 1
ATOM 2900 N N . ASN A 1 364 ? 157.960 134.233 125.407 1.00 67.86 389 ASN A N 1
ATOM 2901 C CA . ASN A 1 364 ? 157.350 133.632 124.229 1.00 63.92 389 ASN A CA 1
ATOM 2902 C C . ASN A 1 364 ? 156.899 134.784 123.336 1.00 69.28 389 ASN A C 1
ATOM 2903 O O . ASN A 1 364 ? 157.439 135.892 123.424 1.00 77.00 389 ASN A O 1
ATOM 2908 N N . TRP A 1 365 ? 155.958 134.511 122.430 1.00 61.71 390 TRP A N 1
ATOM 2909 C CA . TRP A 1 365 ? 155.326 135.585 121.669 1.00 65.76 390 TRP A CA 1
ATOM 2910 C C . TRP A 1 365 ? 154.798 136.679 122.592 1.00 72.70 390 TRP A C 1
ATOM 2911 O O . TRP A 1 365 ? 154.919 137.870 122.283 1.00 78.11 390 TRP A O 1
ATOM 2922 N N . THR A 1 366 ? 154.207 136.296 123.724 1.00 69.65 391 THR A N 1
ATOM 2923 C CA . THR A 1 366 ? 153.897 137.213 124.809 1.00 68.73 391 THR A CA 1
ATOM 2924 C C . THR A 1 366 ? 155.033 137.165 125.833 1.00 76.14 391 THR A C 1
ATOM 2925 O O . THR A 1 366 ? 156.061 136.518 125.617 1.00 80.39 391 THR A O 1
ATOM 2929 N N . ASN A 1 367 ? 154.848 137.839 126.966 1.00 77.22 392 ASN A N 1
ATOM 2930 C CA . ASN A 1 367 ? 155.880 137.973 127.990 1.00 72.36 392 ASN A CA 1
ATOM 2931 C C . ASN A 1 367 ? 155.532 137.114 129.198 1.00 71.38 392 ASN A C 1
ATOM 2932 O O . ASN A 1 367 ? 154.462 137.277 129.793 1.00 74.07 392 ASN A O 1
ATOM 2937 N N . GLY A 1 368 ? 156.437 136.205 129.551 1.00 71.34 393 GLY A N 1
ATOM 2938 C CA . GLY A 1 368 ? 156.379 135.484 130.808 1.00 71.04 393 GLY A CA 1
ATOM 2939 C C . GLY A 1 368 ? 155.187 134.571 130.989 1.00 69.87 393 GLY A C 1
ATOM 2940 O O . GLY A 1 368 ? 154.260 134.569 130.176 1.00 71.58 393 GLY A O 1
ATOM 2941 N N . LEU A 1 369 ? 155.205 133.789 132.066 1.00 68.01 394 LEU A N 1
ATOM 2942 C CA . LEU A 1 369 ? 154.060 132.963 132.415 1.00 63.73 394 LEU A CA 1
ATOM 2943 C C . LEU A 1 369 ? 152.873 133.844 132.770 1.00 64.79 394 LEU A C 1
ATOM 2944 O O . LEU A 1 369 ? 153.022 134.943 133.310 1.00 71.39 394 LEU A O 1
ATOM 2949 N N . TYR A 1 370 ? 151.681 133.353 132.461 1.00 53.77 395 TYR A N 1
ATOM 2950 C CA . TYR A 1 370 ? 150.469 134.111 132.716 1.00 57.03 395 TYR A CA 1
ATOM 2951 C C . TYR A 1 370 ? 150.113 134.066 134.194 1.00 66.40 395 TYR A C 1
ATOM 2952 O O . TYR A 1 370 ? 150.236 133.023 134.842 1.00 68.27 395 TYR A O 1
ATOM 2961 N N . GLY A 1 371 ? 149.672 135.208 134.723 1.00 65.28 396 GLY A N 1
ATOM 2962 C CA . GLY A 1 371 ? 149.163 135.284 136.079 1.00 56.99 396 GLY A CA 1
ATOM 2963 C C . GLY A 1 371 ? 149.615 136.478 136.896 1.00 60.28 396 GLY A C 1
ATOM 2964 O O . GLY A 1 371 ? 148.858 136.945 137.752 1.00 66.90 396 GLY A O 1
ATOM 2965 N N . TYR A 1 372 ? 150.826 136.985 136.654 1.00 58.84 397 TYR A N 1
ATOM 2966 C CA . TYR A 1 372 ? 151.428 138.023 137.487 1.00 57.35 397 TYR A CA 1
ATOM 2967 C C . TYR A 1 372 ? 151.814 139.263 136.686 1.00 60.30 397 TYR A C 1
ATOM 2968 O O . TYR A 1 372 ? 152.725 139.994 137.074 1.00 67.08 397 TYR A O 1
ATOM 2977 N N . SER A 1 373 ? 151.115 139.519 135.576 1.00 61.58 398 SER A N 1
ATOM 2978 C CA . SER A 1 373 ? 151.355 140.685 134.735 1.00 61.58 398 SER A CA 1
ATOM 2979 C C . SER A 1 373 ? 150.170 141.636 134.653 1.00 63.98 398 SER A C 1
ATOM 2980 O O . SER A 1 373 ? 150.338 142.754 134.156 1.00 67.80 398 SER A O 1
ATOM 2983 N N . TRP A 1 374 ? 148.987 141.228 135.108 1.00 64.25 399 TRP A N 1
ATOM 2984 C CA . TRP A 1 374 ? 147.768 142.032 135.048 1.00 65.77 399 TRP A CA 1
ATOM 2985 C C . TRP A 1 374 ? 147.345 142.343 133.615 1.00 71.32 399 TRP A C 1
ATOM 2986 O O . TRP A 1 374 ? 146.627 143.321 133.381 1.00 74.89 399 TRP A O 1
ATOM 2997 N N . ASP A 1 375 ? 147.766 141.525 132.646 1.00 69.08 400 ASP A N 1
ATOM 2998 C CA . ASP A 1 375 ? 147.368 141.698 131.246 1.00 65.65 400 ASP A CA 1
ATOM 2999 C C . ASP A 1 375 ? 146.134 140.836 130.995 1.00 63.74 400 ASP A C 1
ATOM 3000 O O . ASP A 1 375 ? 146.186 139.750 130.416 1.00 66.29 400 ASP A O 1
ATOM 3005 N N . MET A 1 376 ? 144.993 141.355 131.436 1.00 61.94 401 MET A N 1
ATOM 3006 C CA . MET A 1 376 ? 143.734 140.629 131.381 1.00 63.37 401 MET A CA 1
ATOM 3007 C C . MET A 1 376 ? 143.036 140.895 130.055 1.00 65.03 401 MET A C 1
ATOM 3008 O O . MET A 1 376 ? 142.813 142.052 129.685 1.00 70.20 401 MET A O 1
ATOM 3013 N N . MET A 1 377 ? 142.682 139.819 129.353 1.00 62.81 402 MET A N 1
ATOM 3014 C CA . MET A 1 377 ? 141.873 139.888 128.137 1.00 63.95 402 MET A CA 1
ATOM 3015 C C . MET A 1 377 ? 142.536 140.759 127.069 1.00 64.97 402 MET A C 1
ATOM 3016 O O . MET A 1 377 ? 141.885 141.572 126.412 1.00 70.68 402 MET A O 1
ATOM 3021 N N . VAL A 1 378 ? 143.842 140.569 126.886 1.00 57.54 403 VAL A N 1
ATOM 3022 C CA . VAL A 1 378 ? 144.624 141.352 125.934 1.00 58.48 403 VAL A CA 1
ATOM 3023 C C . VAL A 1 378 ? 145.161 140.517 124.783 1.00 63.42 403 VAL A C 1
ATOM 3024 O O . VAL A 1 378 ? 145.567 141.092 123.762 1.00 72.01 403 VAL A O 1
ATOM 3028 N N . HIS A 1 379 ? 145.163 139.189 124.893 1.00 62.61 404 HIS A N 1
ATOM 3029 C CA . HIS A 1 379 ? 145.564 138.310 123.805 1.00 59.06 404 HIS A CA 1
ATOM 3030 C C . HIS A 1 379 ? 144.616 137.123 123.744 1.00 63.38 404 HIS A C 1
ATOM 3031 O O . HIS A 1 379 ? 144.310 136.510 124.769 1.00 70.53 404 HIS A O 1
ATOM 3038 N N . SER A 1 380 ? 144.154 136.810 122.537 1.00 61.54 405 SER A N 1
ATOM 3039 C CA . SER A 1 380 ? 143.317 135.650 122.268 1.00 62.95 405 SER A CA 1
ATOM 3040 C C . SER A 1 380 ? 143.999 134.794 121.214 1.00 64.87 405 SER A C 1
ATOM 3041 O O . SER A 1 380 ? 144.562 135.322 120.253 1.00 68.65 405 SER A O 1
ATOM 3044 N N . ARG A 1 381 ? 143.930 133.475 121.388 1.00 61.70 406 ARG A N 1
ATOM 3045 C CA . ARG A 1 381 ? 144.676 132.527 120.573 1.00 60.32 406 ARG A CA 1
ATOM 3046 C C . ARG A 1 381 ? 143.730 131.516 119.948 1.00 61.93 406 ARG A C 1
ATOM 3047 O O . ARG A 1 381 ? 142.765 131.083 120.585 1.00 67.08 406 ARG A O 1
ATOM 3055 N N . SER A 1 382 ? 144.014 131.144 118.700 1.00 61.61 407 SER A N 1
ATOM 3056 C CA . SER A 1 382 ? 143.221 130.159 117.966 1.00 57.89 407 SER A CA 1
ATOM 3057 C C . SER A 1 382 ? 144.163 129.123 117.369 1.00 58.26 407 SER A C 1
ATOM 3058 O O . SER A 1 382 ? 144.922 129.429 116.445 1.00 61.84 407 SER A O 1
ATOM 3061 N N . HIS A 1 383 ? 144.108 127.902 117.895 1.00 55.05 408 HIS A N 1
ATOM 3062 C CA . HIS A 1 383 ? 144.945 126.808 117.428 1.00 55.01 408 HIS A CA 1
ATOM 3063 C C . HIS A 1 383 ? 144.249 126.050 116.307 1.00 55.53 408 HIS A C 1
ATOM 3064 O O . HIS A 1 383 ? 143.040 125.807 116.365 1.00 60.14 408 HIS A O 1
ATOM 3071 N N . GLN A 1 384 ? 145.022 125.676 115.287 1.00 54.31 409 GLN A N 1
ATOM 3072 C CA . GLN A 1 384 ? 144.514 124.953 114.127 1.00 52.01 409 GLN A CA 1
ATOM 3073 C C . GLN A 1 384 ? 144.865 123.471 114.159 1.00 55.42 409 GLN A C 1
ATOM 3074 O O . GLN A 1 384 ? 143.992 122.628 113.936 1.00 63.43 409 GLN A O 1
ATOM 3080 N N . HIS A 1 385 ? 146.124 123.135 114.430 1.00 52.95 410 HIS A N 1
ATOM 3081 C CA . HIS A 1 385 ? 146.580 121.757 114.347 1.00 51.67 410 HIS A CA 1
ATOM 3082 C C . HIS A 1 385 ? 147.756 121.557 115.290 1.00 55.10 410 HIS A C 1
ATOM 3083 O O . HIS A 1 385 ? 148.520 122.487 115.557 1.00 60.21 410 HIS A O 1
ATOM 3090 N N . VAL A 1 386 ? 147.889 120.330 115.792 1.00 53.83 411 VAL A N 1
ATOM 3091 C CA . VAL A 1 386 ? 148.984 119.944 116.676 1.00 51.89 411 VAL A CA 1
ATOM 3092 C C . VAL A 1 386 ? 149.410 118.532 116.298 1.00 51.80 411 VAL A C 1
ATOM 3093 O O . VAL A 1 386 ? 148.626 117.589 116.448 1.00 56.64 411 VAL A O 1
ATOM 3097 N N . LYS A 1 387 ? 150.641 118.384 115.811 1.00 50.64 412 LYS A N 1
ATOM 3098 C CA . LYS A 1 387 ? 151.189 117.097 115.401 1.00 53.96 412 LYS A CA 1
ATOM 3099 C C . LYS A 1 387 ? 152.380 116.754 116.283 1.00 66.78 412 LYS A C 1
ATOM 3100 O O . LYS A 1 387 ? 153.312 117.557 116.414 1.00 71.64 412 LYS A O 1
ATOM 3106 N N . ILE A 1 388 ? 152.344 115.566 116.882 1.00 62.99 413 ILE A N 1
ATOM 3107 C CA . ILE A 1 388 ? 153.424 115.055 117.721 1.00 55.77 413 ILE A CA 1
ATOM 3108 C C . ILE A 1 388 ? 153.954 113.794 117.057 1.00 56.74 413 ILE A C 1
ATOM 3109 O O . ILE A 1 388 ? 153.224 112.803 116.923 1.00 62.75 413 ILE A O 1
ATOM 3114 N N . THR A 1 389 ? 155.222 113.829 116.659 1.00 56.31 414 THR A N 1
ATOM 3115 C CA . THR A 1 389 ? 155.885 112.727 115.980 1.00 55.15 414 THR A CA 1
ATOM 3116 C C . THR A 1 389 ? 156.931 112.120 116.903 1.00 61.43 414 THR A C 1
ATOM 3117 O O . THR A 1 389 ? 157.531 112.822 117.720 1.00 69.90 414 THR A O 1
ATOM 3121 N N . TYR A 1 390 ? 157.139 110.808 116.781 1.00 60.09 415 TYR A N 1
ATOM 3122 C CA . TYR A 1 390 ? 158.158 110.115 117.557 1.00 59.29 415 TYR A CA 1
ATOM 3123 C C . TYR A 1 390 ? 158.912 109.145 116.662 1.00 60.55 415 TYR A C 1
ATOM 3124 O O . TYR A 1 390 ? 158.317 108.464 115.818 1.00 69.31 415 TYR A O 1
ATOM 3133 N N . ARG A 1 391 ? 160.230 109.105 116.848 1.00 60.97 416 ARG A N 1
ATOM 3134 C CA . ARG A 1 391 ? 161.115 108.167 116.169 1.00 62.59 416 ARG A CA 1
ATOM 3135 C C . ARG A 1 391 ? 161.725 107.253 117.219 1.00 70.09 416 ARG A C 1
ATOM 3136 O O . ARG A 1 391 ? 162.324 107.729 118.191 1.00 73.05 416 ARG A O 1
ATOM 3144 N N . ASP A 1 392 ? 161.564 105.948 117.024 1.00 76.53 417 ASP A N 1
ATOM 3145 C CA . ASP A 1 392 ? 162.117 104.969 117.947 1.00 75.67 417 ASP A CA 1
ATOM 3146 C C . ASP A 1 392 ? 163.628 104.879 117.784 1.00 81.00 417 ASP A C 1
ATOM 3147 O O . ASP A 1 392 ? 164.154 104.946 116.670 1.00 85.20 417 ASP A O 1
ATOM 3152 N N . GLY A 1 393 ? 164.327 104.730 118.905 1.00 81.52 418 GLY A N 1
ATOM 3153 C CA . GLY A 1 393 ? 165.771 104.662 118.920 1.00 81.23 418 GLY A CA 1
ATOM 3154 C C . GLY A 1 393 ? 166.371 103.290 118.719 1.00 86.22 418 GLY A C 1
ATOM 3155 O O . GLY A 1 393 ? 167.598 103.160 118.765 1.00 87.51 418 GLY A O 1
ATOM 3156 N N . ARG A 1 394 ? 165.552 102.263 118.495 1.00 91.01 419 ARG A N 1
ATOM 3157 C CA . ARG A 1 394 ? 166.010 100.893 118.280 1.00 92.14 419 ARG A CA 1
ATOM 3158 C C . ARG A 1 394 ? 165.750 100.392 116.871 1.00 90.07 419 ARG A C 1
ATOM 3159 O O . ARG A 1 394 ? 166.640 99.791 116.265 1.00 91.48 419 ARG A O 1
ATOM 3167 N N . THR A 1 395 ? 164.553 100.630 116.336 1.00 85.17 420 THR A N 1
ATOM 3168 C CA . THR A 1 395 ? 164.157 100.123 115.028 1.00 89.23 420 THR A CA 1
ATOM 3169 C C . THR A 1 395 ? 164.170 101.189 113.944 1.00 88.65 420 THR A C 1
ATOM 3170 O O . THR A 1 395 ? 164.378 100.857 112.772 1.00 88.61 420 THR A O 1
ATOM 3174 N N . GLY A 1 396 ? 163.953 102.452 114.302 1.00 86.10 421 GLY A N 1
ATOM 3175 C CA . GLY A 1 396 ? 163.868 103.530 113.341 1.00 82.52 421 GLY A CA 1
ATOM 3176 C C . GLY A 1 396 ? 162.469 103.840 112.857 1.00 80.13 421 GLY A C 1
ATOM 3177 O O . GLY A 1 396 ? 162.316 104.685 111.969 1.00 76.16 421 GLY A O 1
ATOM 3178 N N . GLU A 1 397 ? 161.448 103.192 113.410 1.00 81.50 422 GLU A N 1
ATOM 3179 C CA . GLU A 1 397 ? 160.081 103.454 112.993 1.00 79.08 422 GLU A CA 1
ATOM 3180 C C . GLU A 1 397 ? 159.669 104.868 113.379 1.00 77.38 422 GLU A C 1
ATOM 3181 O O . GLU A 1 397 ? 160.119 105.416 114.388 1.00 82.53 422 GLU A O 1
ATOM 3187 N N . LEU A 1 398 ? 158.799 105.452 112.559 1.00 69.79 423 LEU A N 1
ATOM 3188 C CA . LEU A 1 398 ? 158.300 106.809 112.747 1.00 65.80 423 LEU A CA 1
ATOM 3189 C C . LEU A 1 398 ? 156.793 106.735 112.925 1.00 63.63 423 LEU A C 1
ATOM 3190 O O . LEU A 1 398 ? 156.093 106.198 112.060 1.00 67.11 423 LEU A O 1
ATOM 3195 N N . GLY A 1 399 ? 156.297 107.265 114.049 1.00 60.00 424 GLY A N 1
ATOM 3196 C CA . GLY A 1 399 ? 154.885 107.208 114.356 1.00 56.61 424 GLY A CA 1
ATOM 3197 C C . GLY A 1 399 ? 154.397 108.533 114.906 1.00 56.81 424 GLY A C 1
ATOM 3198 O O . GLY A 1 399 ? 155.181 109.450 115.155 1.00 68.61 424 GLY A O 1
ATOM 3199 N N . TYR A 1 400 ? 153.081 108.616 115.084 1.00 46.46 425 TYR A N 1
ATOM 3200 C CA . TYR A 1 400 ? 152.409 109.844 115.485 1.00 50.13 425 TYR A CA 1
ATOM 3201 C C . TYR A 1 400 ? 151.572 109.575 116.724 1.00 53.31 425 TYR A C 1
ATOM 3202 O O . TYR A 1 400 ? 150.791 108.620 116.751 1.00 62.80 425 TYR A O 1
ATOM 3211 N N . LEU A 1 401 ? 151.737 110.412 117.743 1.00 53.41 426 LEU A N 1
ATOM 3212 C CA . LEU A 1 401 ? 150.987 110.295 118.985 1.00 51.47 426 LEU A CA 1
ATOM 3213 C C . LEU A 1 401 ? 149.760 111.194 118.950 1.00 57.15 426 LEU A C 1
ATOM 3214 O O . LEU A 1 401 ? 149.675 112.142 118.165 1.00 59.39 426 LEU A O 1
ATOM 3219 N N . ASN A 1 402 ? 148.802 110.882 119.813 1.00 59.44 427 ASN A N 1
ATOM 3220 C CA . ASN A 1 402 ? 147.633 111.733 119.940 1.00 56.06 427 ASN A CA 1
ATOM 3221 C C . ASN A 1 402 ? 148.059 113.076 120.534 1.00 59.84 427 ASN A C 1
ATOM 3222 O O . ASN A 1 402 ? 148.970 113.113 121.367 1.00 66.37 427 ASN A O 1
ATOM 3227 N N . PRO A 1 403 ? 147.451 114.197 120.111 1.00 53.44 428 PRO A N 1
ATOM 3228 C CA . PRO A 1 403 ? 147.988 115.505 120.534 1.00 56.01 428 PRO A CA 1
ATOM 3229 C C . PRO A 1 403 ? 148.030 115.729 122.037 1.00 59.95 428 PRO A C 1
ATOM 3230 O O . PRO A 1 403 ? 149.013 116.290 122.535 1.00 66.50 428 PRO A O 1
ATOM 3234 N N . GLY A 1 404 ? 147.009 115.295 122.773 1.00 55.34 429 GLY A N 1
ATOM 3235 C CA . GLY A 1 404 ? 146.883 115.620 124.183 1.00 57.11 429 GLY A CA 1
ATOM 3236 C C . GLY A 1 404 ? 146.893 114.430 125.117 1.00 58.17 429 GLY A C 1
ATOM 3237 O O . GLY A 1 404 ? 146.148 114.411 126.100 1.00 61.81 429 GLY A O 1
ATOM 3238 N N . VAL A 1 405 ? 147.723 113.437 124.839 1.00 54.70 430 VAL A N 1
ATOM 3239 C CA . VAL A 1 405 ? 147.737 112.221 125.644 1.00 52.64 430 VAL A CA 1
ATOM 3240 C C . VAL A 1 405 ? 148.472 112.480 126.951 1.00 60.76 430 VAL A C 1
ATOM 3241 O O . VAL A 1 405 ? 149.473 113.206 126.987 1.00 66.93 430 VAL A O 1
ATOM 3245 N N . PHE A 1 406 ? 147.971 111.879 128.032 1.00 61.42 431 PHE A N 1
ATOM 3246 C CA . PHE A 1 406 ? 148.585 111.983 129.357 1.00 59.38 431 PHE A CA 1
ATOM 3247 C C . PHE A 1 406 ? 148.672 113.433 129.826 1.00 60.87 431 PHE A C 1
ATOM 3248 O O . PHE A 1 406 ? 149.663 113.846 130.431 1.00 68.49 431 PHE A O 1
ATOM 3256 N N . THR A 1 407 ? 147.632 114.214 129.548 1.00 55.62 432 THR A N 1
ATOM 3257 C CA . THR A 1 407 ? 147.593 115.616 129.935 1.00 59.93 432 THR A CA 1
ATOM 3258 C C . THR A 1 407 ? 146.166 116.003 130.292 1.00 64.64 432 THR A C 1
ATOM 3259 O O . THR A 1 407 ? 145.205 115.379 129.835 1.00 68.31 432 THR A O 1
ATOM 3263 N N . GLN A 1 408 ? 146.045 117.045 131.118 1.00 63.24 433 GLN A N 1
ATOM 3264 C CA . GLN A 1 408 ? 144.763 117.534 131.601 1.00 57.05 433 GLN A CA 1
ATOM 3265 C C . GLN A 1 408 ? 144.455 118.966 131.188 1.00 56.50 433 GLN A C 1
ATOM 3266 O O . GLN A 1 408 ? 143.290 119.368 131.260 1.00 65.63 433 GLN A O 1
ATOM 3272 N N . SER A 1 409 ? 145.451 119.740 130.762 1.00 54.77 434 SER A N 1
ATOM 3273 C CA . SER A 1 409 ? 145.268 121.109 130.307 1.00 58.59 434 SER A CA 1
ATOM 3274 C C . SER A 1 409 ? 145.935 121.278 128.951 1.00 58.27 434 SER A C 1
ATOM 3275 O O . SER A 1 409 ? 146.751 120.456 128.528 1.00 62.39 434 SER A O 1
ATOM 3278 N N . ARG A 1 410 ? 145.580 122.370 128.274 1.00 58.84 435 ARG A N 1
ATOM 3279 C CA . ARG A 1 410 ? 145.997 122.629 126.901 1.00 62.94 435 ARG A CA 1
ATOM 3280 C C . ARG A 1 410 ? 146.746 123.952 126.785 1.00 67.05 435 ARG A C 1
ATOM 3281 O O . ARG A 1 410 ? 146.699 124.606 125.741 1.00 71.50 435 ARG A O 1
ATOM 3289 N N . ARG A 1 411 ? 147.440 124.359 127.848 1.00 64.30 436 ARG A N 1
ATOM 3290 C CA . ARG A 1 411 ? 148.326 125.514 127.813 1.00 60.31 436 ARG A CA 1
ATOM 3291 C C . ARG A 1 411 ? 149.765 125.149 127.474 1.00 60.97 436 ARG A C 1
ATOM 3292 O O . ARG A 1 411 ? 150.610 126.045 127.392 1.00 63.13 436 ARG A O 1
ATOM 3300 N N . TRP A 1 412 ? 150.066 123.868 127.272 1.00 57.15 437 TRP A N 1
ATOM 3301 C CA . TRP A 1 412 ? 151.392 123.453 126.832 1.00 56.45 437 TRP A CA 1
ATOM 3302 C C . TRP A 1 412 ? 151.650 123.747 125.361 1.00 59.30 437 TRP A C 1
ATOM 3303 O O . TRP A 1 412 ? 152.774 123.533 124.897 1.00 63.99 437 TRP A O 1
ATOM 3314 N N . LYS A 1 413 ? 150.656 124.226 124.620 1.00 57.41 438 LYS A N 1
ATOM 3315 C CA . LYS A 1 413 ? 150.821 124.557 123.213 1.00 59.98 438 LYS A CA 1
ATOM 3316 C C . LYS A 1 413 ? 151.390 125.952 122.995 1.00 63.86 438 LYS A C 1
ATOM 3317 O O . LYS A 1 413 ? 151.589 126.343 121.840 1.00 67.51 438 LYS A O 1
ATOM 3323 N N . ASP A 1 414 ? 151.653 126.709 124.067 1.00 62.34 439 ASP A N 1
ATOM 3324 C CA . ASP A 1 414 ? 152.067 128.100 123.964 1.00 62.29 439 ASP A CA 1
ATOM 3325 C C . ASP A 1 414 ? 153.264 128.464 124.832 1.00 63.71 439 ASP A C 1
ATOM 3326 O O . ASP A 1 414 ? 153.688 129.624 124.801 1.00 68.10 439 ASP A O 1
ATOM 3331 N N . HIS A 1 415 ? 153.818 127.526 125.602 1.00 59.03 440 HIS A N 1
ATOM 3332 C CA . HIS A 1 415 ? 154.957 127.788 126.472 1.00 56.31 440 HIS A CA 1
ATOM 3333 C C . HIS A 1 415 ? 156.014 126.716 126.256 1.00 62.48 440 HIS A C 1
ATOM 3334 O O . HIS A 1 415 ? 155.694 125.525 126.203 1.00 68.48 440 HIS A O 1
ATOM 3341 N N . ALA A 1 416 ? 157.274 127.144 126.137 1.00 58.12 441 ALA A N 1
ATOM 3342 C CA . ALA A 1 416 ? 158.350 126.210 125.821 1.00 58.40 441 ALA A CA 1
ATOM 3343 C C . ALA A 1 416 ? 158.668 125.294 126.995 1.00 60.25 441 ALA A C 1
ATOM 3344 O O . ALA A 1 416 ? 158.928 124.100 126.803 1.00 65.34 441 ALA A O 1
ATOM 3346 N N . ASP A 1 417 ? 158.680 125.835 128.215 1.00 58.55 442 ASP A N 1
ATOM 3347 C CA . ASP A 1 417 ? 159.043 125.031 129.379 1.00 60.52 442 ASP A CA 1
ATOM 3348 C C . ASP A 1 417 ? 158.048 123.899 129.603 1.00 63.01 442 ASP A C 1
ATOM 3349 O O . ASP A 1 417 ? 158.438 122.768 129.932 1.00 65.71 442 ASP A O 1
ATOM 3354 N N . MET A 1 418 ? 156.758 124.181 129.430 1.00 59.98 443 MET A N 1
ATOM 3355 C CA . MET A 1 418 ? 155.755 123.136 129.561 1.00 61.11 443 MET A CA 1
ATOM 3356 C C . MET A 1 418 ? 155.930 122.085 128.476 1.00 61.62 443 MET A C 1
ATOM 3357 O O . MET A 1 418 ? 155.709 120.892 128.713 1.00 65.11 443 MET A O 1
ATOM 3362 N N . LEU A 1 419 ? 156.345 122.509 127.283 1.00 59.20 444 LEU A N 1
ATOM 3363 C CA . LEU A 1 419 ? 156.637 121.556 126.220 1.00 55.21 444 LEU A CA 1
ATOM 3364 C C . LEU A 1 419 ? 157.797 120.649 126.605 1.00 55.84 444 LEU A C 1
ATOM 3365 O O . LEU A 1 419 ? 157.760 119.440 126.348 1.00 63.38 444 LEU A O 1
ATOM 3370 N N . LYS A 1 420 ? 158.836 121.213 127.223 1.00 51.55 445 LYS A N 1
ATOM 3371 C CA . LYS A 1 420 ? 159.968 120.399 127.660 1.00 52.34 445 LYS A CA 1
ATOM 3372 C C . LYS A 1 420 ? 159.538 119.387 128.716 1.00 60.02 445 LYS A C 1
ATOM 3373 O O . LYS A 1 420 ? 159.941 118.214 128.672 1.00 67.03 445 LYS A O 1
ATOM 3379 N N . GLN A 1 421 ? 158.720 119.824 129.674 1.00 58.77 446 GLN A N 1
ATOM 3380 C CA . GLN A 1 421 ? 158.242 118.910 130.706 1.00 55.26 446 GLN A CA 1
ATOM 3381 C C . GLN A 1 421 ? 157.390 117.799 130.106 1.00 58.31 446 GLN A C 1
ATOM 3382 O O . GLN A 1 421 ? 157.512 116.630 130.495 1.00 63.14 446 GLN A O 1
ATOM 3388 N N . TYR A 1 422 ? 156.525 118.145 129.150 1.00 58.03 447 TYR A N 1
ATOM 3389 C CA . TYR A 1 422 ? 155.702 117.139 128.488 1.00 54.76 447 TYR A CA 1
ATOM 3390 C C . TYR A 1 422 ? 156.566 116.146 127.727 1.00 57.13 447 TYR A C 1
ATOM 3391 O O . TYR A 1 422 ? 156.284 114.942 127.720 1.00 63.99 447 TYR A O 1
ATOM 3400 N N . ALA A 1 423 ? 157.618 116.635 127.069 1.00 54.86 448 ALA A N 1
ATOM 3401 C CA . ALA A 1 423 ? 158.515 115.743 126.347 1.00 55.35 448 ALA A CA 1
ATOM 3402 C C . ALA A 1 423 ? 159.206 114.772 127.294 1.00 59.60 448 ALA A C 1
ATOM 3403 O O . ALA A 1 423 ? 159.322 113.579 126.991 1.00 68.71 448 ALA A O 1
ATOM 3405 N N . THR A 1 424 ? 159.667 115.257 128.447 1.00 53.75 449 THR A N 1
ATOM 3406 C CA . THR A 1 424 ? 160.304 114.357 129.408 1.00 55.82 449 THR A CA 1
ATOM 3407 C C . THR A 1 424 ? 159.313 113.330 129.949 1.00 62.14 449 THR A C 1
ATOM 3408 O O . THR A 1 424 ? 159.657 112.149 130.122 1.00 66.50 449 THR A O 1
ATOM 3412 N N . CYS A 1 425 ? 158.080 113.761 130.224 1.00 62.60 450 CYS A N 1
ATOM 3413 C CA . CYS A 1 425 ? 157.055 112.834 130.692 1.00 62.29 450 CYS A CA 1
ATOM 3414 C C . CYS A 1 425 ? 156.788 111.745 129.660 1.00 61.67 450 CYS A C 1
ATOM 3415 O O . CYS A 1 425 ? 156.704 110.555 129.999 1.00 65.89 450 CYS A O 1
ATOM 3418 N N . LEU A 1 426 ? 156.662 112.133 128.390 1.00 61.21 451 LEU A N 1
ATOM 3419 C CA . LEU A 1 426 ? 156.462 111.150 127.334 1.00 60.57 451 LEU A CA 1
ATOM 3420 C C . LEU A 1 426 ? 157.660 110.221 127.224 1.00 59.28 451 LEU A C 1
ATOM 3421 O O . LEU A 1 426 ? 157.504 109.023 126.969 1.00 66.38 451 LEU A O 1
ATOM 3426 N N . SER A 1 427 ? 158.867 110.754 127.416 1.00 56.61 452 SER A N 1
ATOM 3427 C CA . SER A 1 427 ? 160.058 109.919 127.337 1.00 61.60 452 SER A CA 1
ATOM 3428 C C . SER A 1 427 ? 160.043 108.842 128.410 1.00 67.95 452 SER A C 1
ATOM 3429 O O . SER A 1 427 ? 160.410 107.692 128.148 1.00 68.03 452 SER A O 1
ATOM 3432 N N . ARG A 1 428 ? 159.618 109.191 129.626 1.00 70.21 453 ARG A N 1
ATOM 3433 C CA . ARG A 1 428 ? 159.574 108.179 130.677 1.00 65.39 453 ARG A CA 1
ATOM 3434 C C . ARG A 1 428 ? 158.391 107.227 130.538 1.00 63.87 453 ARG A C 1
ATOM 3435 O O . ARG A 1 428 ? 158.478 106.095 131.025 1.00 67.87 453 ARG A O 1
ATOM 3443 N N . LEU A 1 429 ? 157.298 107.643 129.892 1.00 60.52 454 LEU A N 1
ATOM 3444 C CA . LEU A 1 429 ? 156.093 106.817 129.841 1.00 59.74 454 LEU A CA 1
ATOM 3445 C C . LEU A 1 429 ? 155.991 105.929 128.608 1.00 63.50 454 LEU A C 1
ATOM 3446 O O . LEU A 1 429 ? 155.395 104.851 128.694 1.00 69.40 454 LEU A O 1
ATOM 3451 N N . LEU A 1 430 ? 156.532 106.345 127.465 1.00 63.51 455 LEU A N 1
ATOM 3452 C CA . LEU A 1 430 ? 156.392 105.547 126.248 1.00 61.78 455 LEU A CA 1
ATOM 3453 C C . LEU A 1 430 ? 156.990 104.144 126.334 1.00 65.69 455 LEU A C 1
ATOM 3454 O O . LEU A 1 430 ? 156.451 103.245 125.664 1.00 73.99 455 LEU A O 1
ATOM 3459 N N . PRO A 1 431 ? 158.073 103.878 127.076 1.00 62.09 456 PRO A N 1
ATOM 3460 C CA . PRO A 1 431 ? 158.557 102.488 127.181 1.00 64.46 456 PRO A CA 1
ATOM 3461 C C . PRO A 1 431 ? 157.539 101.493 127.711 1.00 70.89 456 PRO A C 1
ATOM 3462 O O . PRO A 1 431 ? 157.723 100.287 127.513 1.00 73.49 456 PRO A O 1
ATOM 3466 N N . LYS A 1 432 ? 156.471 101.946 128.365 1.00 71.25 457 LYS A N 1
ATOM 3467 C CA . LYS A 1 432 ? 155.395 101.038 128.733 1.00 68.15 457 LYS A CA 1
ATOM 3468 C C . LYS A 1 432 ? 154.629 100.526 127.518 1.00 70.93 457 LYS A C 1
ATOM 3469 O O . LYS A 1 432 ? 153.950 99.500 127.623 1.00 76.91 457 LYS A O 1
ATOM 3475 N N . TYR A 1 433 ? 154.732 101.206 126.370 1.00 72.17 458 TYR A N 1
ATOM 3476 C CA . TYR A 1 433 ? 153.998 100.864 125.157 1.00 68.99 458 TYR A CA 1
ATOM 3477 C C . TYR A 1 433 ? 154.920 100.369 124.044 1.00 73.31 458 TYR A C 1
ATOM 3478 O O . TYR A 1 433 ? 154.641 100.579 122.862 1.00 75.23 458 TYR A O 1
ATOM 3487 N N . ASN A 1 434 ? 156.024 99.716 124.409 1.00 75.22 459 ASN A N 1
ATOM 3488 C CA . ASN A 1 434 ? 156.938 99.086 123.452 1.00 77.78 459 ASN A CA 1
ATOM 3489 C C . ASN A 1 434 ? 157.584 100.108 122.515 1.00 81.67 459 ASN A C 1
ATOM 3490 O O . ASN A 1 434 ? 157.623 99.912 121.300 1.00 83.98 459 ASN A O 1
ATOM 3495 N N . VAL A 1 435 ? 158.092 101.202 123.081 1.00 77.32 460 VAL A N 1
ATOM 3496 C CA . VAL A 1 435 ? 158.902 102.180 122.361 1.00 72.71 460 VAL A CA 1
ATOM 3497 C C . VAL A 1 435 ? 160.193 102.389 123.139 1.00 76.41 460 VAL A C 1
ATOM 3498 O O . VAL A 1 435 ? 160.158 102.671 124.341 1.00 80.27 460 VAL A O 1
ATOM 3502 N N . THR A 1 436 ? 161.326 102.284 122.455 1.00 82.54 461 THR A N 1
ATOM 3503 C CA . THR A 1 436 ? 162.621 102.464 123.100 1.00 84.91 461 THR A CA 1
ATOM 3504 C C . THR A 1 436 ? 162.867 103.961 123.282 1.00 85.12 461 THR A C 1
ATOM 3505 O O . THR A 1 436 ? 161.948 104.774 123.156 1.00 88.15 461 THR A O 1
ATOM 3509 N N . GLU A 1 437 ? 164.109 104.340 123.617 1.00 83.40 462 GLU A N 1
ATOM 3510 C CA . GLU A 1 437 ? 164.454 105.734 123.886 1.00 81.73 462 GLU A CA 1
ATOM 3511 C C . GLU A 1 437 ? 164.089 106.598 122.681 1.00 75.91 462 GLU A C 1
ATOM 3512 O O . GLU A 1 437 ? 164.788 106.541 121.663 1.00 80.29 462 GLU A O 1
ATOM 3518 N N . PRO A 1 438 ? 163.030 107.407 122.740 1.00 67.30 463 PRO A N 1
ATOM 3519 C CA . PRO A 1 438 ? 162.521 108.043 121.526 1.00 69.72 463 PRO A CA 1
ATOM 3520 C C . PRO A 1 438 ? 163.114 109.427 121.283 1.00 66.88 463 PRO A C 1
ATOM 3521 O O . PRO A 1 438 ? 163.764 110.020 122.145 1.00 68.89 463 PRO A O 1
ATOM 3525 N N . GLN A 1 439 ? 162.879 109.923 120.071 1.00 63.66 464 GLN A N 1
ATOM 3526 C CA . GLN A 1 439 ? 163.094 111.321 119.719 1.00 63.12 464 GLN A CA 1
ATOM 3527 C C . GLN A 1 439 ? 161.739 111.896 119.337 1.00 66.38 464 GLN A C 1
ATOM 3528 O O . GLN A 1 439 ? 161.107 111.404 118.397 1.00 73.79 464 GLN A O 1
ATOM 3534 N N . ILE A 1 440 ? 161.304 112.936 120.046 1.00 62.48 465 ILE A N 1
ATOM 3535 C CA . ILE A 1 440 ? 159.951 113.473 119.926 1.00 57.81 465 ILE A CA 1
ATOM 3536 C C . ILE A 1 440 ? 160.034 114.860 119.304 1.00 64.80 465 ILE A C 1
ATOM 3537 O O . ILE A 1 440 ? 160.819 115.704 119.752 1.00 68.37 465 ILE A O 1
ATOM 3542 N N . TYR A 1 441 ? 159.218 115.089 118.275 1.00 64.63 466 TYR A N 1
ATOM 3543 C CA . TYR A 1 441 ? 159.116 116.359 117.576 1.00 59.59 466 TYR A CA 1
ATOM 3544 C C . TYR A 1 441 ? 157.694 116.893 117.688 1.00 62.88 466 TYR A C 1
ATOM 3545 O O . TYR A 1 441 ? 156.726 116.125 117.697 1.00 71.53 466 TYR A O 1
ATOM 3554 N N . PHE A 1 442 ? 157.581 118.221 117.749 1.00 59.73 467 PHE A N 1
ATOM 3555 C CA . PHE A 1 442 ? 156.310 118.917 117.896 1.00 58.52 467 PHE A CA 1
ATOM 3556 C C . PHE A 1 442 ? 156.124 119.901 116.750 1.00 60.91 467 PHE A C 1
ATOM 3557 O O . PHE A 1 442 ? 157.079 120.553 116.322 1.00 63.26 467 PHE A O 1
ATOM 3565 N N . ASP A 1 443 ? 154.889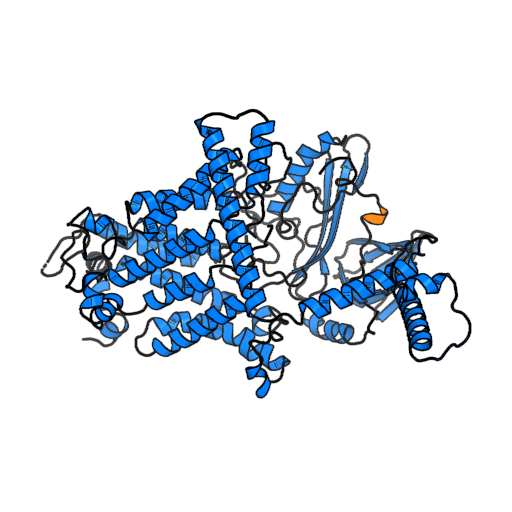 120.004 116.257 1.00 61.65 468 ASP A N 1
ATOM 3566 C CA . ASP A 1 443 ? 154.528 120.960 115.213 1.00 58.07 468 ASP A CA 1
ATOM 3567 C C . ASP A 1 443 ? 153.172 121.543 115.581 1.00 56.93 468 ASP A C 1
ATOM 3568 O O . ASP A 1 443 ? 152.154 120.850 115.485 1.00 60.77 468 ASP A O 1
ATOM 3573 N N . ILE A 1 444 ? 153.160 122.805 116.005 1.00 54.36 469 ILE A N 1
ATOM 3574 C CA . ILE A 1 444 ? 151.978 123.450 116.564 1.00 54.40 469 ILE A CA 1
ATOM 3575 C C . ILE A 1 444 ? 151.729 124.745 115.805 1.00 56.42 469 ILE A C 1
ATOM 3576 O O . ILE A 1 444 ? 152.655 125.537 115.604 1.00 60.92 469 ILE A O 1
ATOM 3581 N N . TRP A 1 445 ? 150.481 124.957 115.393 1.00 54.07 470 TRP A N 1
ATOM 3582 C CA . TRP A 1 445 ? 150.054 126.158 114.686 1.00 52.08 470 TRP A CA 1
ATOM 3583 C C . TRP A 1 445 ? 149.136 126.968 115.590 1.00 56.49 470 TRP A C 1
ATOM 3584 O O . TRP A 1 445 ? 148.215 126.414 116.198 1.00 62.66 470 TRP A O 1
ATOM 3595 N N . VAL A 1 446 ? 149.387 128.272 115.679 1.00 54.90 471 VAL A N 1
ATOM 3596 C CA . VAL A 1 446 ? 148.611 129.154 116.545 1.00 54.76 471 VAL A CA 1
ATOM 3597 C C . VAL A 1 446 ? 148.652 130.562 115.971 1.00 57.93 471 VAL A C 1
ATOM 3598 O O . VAL A 1 446 ? 149.665 130.986 115.409 1.00 62.53 471 VAL A O 1
ATOM 3602 N N . SER A 1 447 ? 147.539 131.283 116.111 1.00 58.15 472 SER A N 1
ATOM 3603 C CA . SER A 1 447 ? 147.427 132.676 115.700 1.00 60.26 472 SER A CA 1
ATOM 3604 C C . SER A 1 447 ? 146.866 133.499 116.847 1.00 61.92 472 SER A C 1
ATOM 3605 O O . SER A 1 447 ? 145.923 133.070 117.523 1.00 67.67 472 SER A O 1
ATOM 3608 N N . ILE A 1 448 ? 147.435 134.689 117.044 1.00 60.08 473 ILE A N 1
ATOM 3609 C CA . ILE A 1 448 ? 147.051 135.600 118.119 1.00 61.38 473 ILE A CA 1
ATOM 3610 C C . ILE A 1 448 ? 146.322 136.782 117.497 1.00 65.15 473 ILE A C 1
ATOM 3611 O O . ILE A 1 44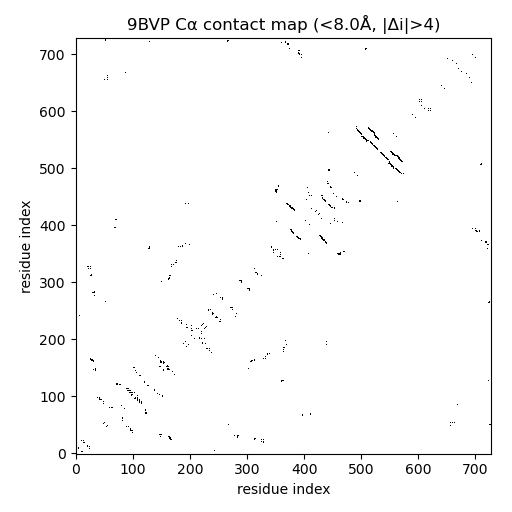8 ? 146.860 137.455 116.609 1.00 69.36 473 ILE A O 1
ATOM 3616 N N . ASN A 1 449 ? 145.107 137.042 117.981 1.00 64.63 474 ASN A N 1
ATOM 3617 C CA . ASN A 1 449 ? 144.305 138.194 117.566 1.00 60.65 474 ASN A CA 1
ATOM 3618 C C . ASN A 1 449 ? 144.088 138.208 116.054 1.00 64.24 474 ASN A C 1
ATOM 3619 O O . ASN A 1 449 ? 144.242 139.232 115.388 1.00 68.15 474 ASN A O 1
ATOM 3624 N N . ASP A 1 450 ? 143.723 137.046 115.517 1.00 66.67 475 ASP A N 1
ATOM 3625 C CA . ASP A 1 450 ? 143.271 136.908 114.135 1.00 67.69 475 ASP A CA 1
ATOM 3626 C C . ASP A 1 450 ? 144.343 137.370 113.146 1.00 62.38 475 ASP A C 1
ATOM 3627 O O . ASP A 1 450 ? 144.129 138.270 112.335 1.00 67.02 475 ASP A O 1
ATOM 3632 N N . ARG A 1 451 ? 145.505 136.731 113.229 1.00 59.16 476 ARG A N 1
ATOM 3633 C CA . ARG A 1 451 ? 146.597 136.897 112.281 1.00 60.06 476 ARG A CA 1
ATOM 3634 C C . ARG A 1 451 ? 146.726 135.625 111.447 1.00 65.03 476 ARG A C 1
ATOM 3635 O O . ARG A 1 451 ? 145.943 134.682 111.583 1.00 65.82 476 ARG A O 1
ATOM 3643 N N . PHE A 1 452 ? 147.725 135.606 110.569 1.00 65.93 477 PHE A N 1
ATOM 3644 C CA . PHE A 1 452 ? 148.067 134.380 109.866 1.00 58.90 477 PHE A CA 1
ATOM 3645 C C . PHE A 1 452 ? 148.516 133.322 110.863 1.00 61.25 477 PHE A C 1
ATOM 3646 O O . PHE A 1 452 ? 149.207 133.621 111.840 1.00 66.79 477 PHE A O 1
ATOM 3654 N N . GLN A 1 453 ? 148.121 132.078 110.616 1.00 58.77 478 GLN A N 1
ATOM 3655 C CA . GLN A 1 453 ? 148.518 130.970 111.474 1.00 58.99 478 GLN A CA 1
ATOM 3656 C C . GLN A 1 453 ? 149.926 130.526 111.100 1.00 61.76 478 GLN A C 1
ATOM 3657 O O . GLN A 1 453 ? 150.181 130.170 109.946 1.00 68.36 478 GLN A O 1
ATOM 3663 N N . GLN A 1 454 ? 150.833 130.547 112.074 1.00 59.90 479 GLN A N 1
ATOM 3664 C CA . GLN A 1 454 ? 152.231 130.208 111.853 1.00 59.77 479 GLN A CA 1
ATOM 3665 C C . GLN A 1 454 ? 152.716 129.299 112.970 1.00 58.66 479 GLN A C 1
ATOM 3666 O O . GLN A 1 454 ? 152.119 129.226 114.045 1.00 60.05 479 GLN A O 1
ATOM 3672 N N . ARG A 1 455 ? 153.814 128.604 112.696 1.00 56.03 480 ARG A N 1
ATOM 3673 C CA . ARG A 1 455 ? 154.403 127.716 113.683 1.00 55.94 480 ARG A CA 1
ATOM 3674 C C . ARG A 1 455 ? 154.926 128.507 114.874 1.00 62.99 480 ARG A C 1
ATOM 3675 O O . ARG A 1 455 ? 155.358 129.656 114.744 1.00 68.73 480 ARG A O 1
ATOM 3683 N N . ILE A 1 456 ? 154.882 127.871 116.044 1.00 61.82 481 ILE A N 1
ATOM 3684 C CA . ILE A 1 456 ? 155.387 128.462 117.273 1.00 59.64 481 ILE A CA 1
ATOM 3685 C C . ILE A 1 456 ? 156.711 127.844 117.714 1.00 59.22 481 ILE A C 1
ATOM 3686 O O . ILE A 1 456 ? 157.535 128.546 118.313 1.00 63.48 481 ILE A O 1
ATOM 3691 N N . PHE A 1 457 ? 156.938 126.560 117.442 1.00 55.20 482 PHE A N 1
ATOM 3692 C CA . PHE A 1 457 ? 158.193 125.885 117.737 1.00 54.10 482 PHE A CA 1
ATOM 3693 C C . PHE A 1 457 ? 158.729 125.250 116.464 1.00 62.62 482 PHE A C 1
ATOM 3694 O O . PHE A 1 457 ? 157.964 124.825 115.596 1.00 69.68 482 PHE A O 1
ATOM 3702 N N . ASP A 1 458 ? 160.050 125.197 116.360 1.00 65.71 483 ASP A N 1
ATOM 3703 C CA . ASP A 1 458 ? 160.685 124.628 115.180 1.00 62.66 483 ASP A CA 1
ATOM 3704 C C . ASP A 1 458 ? 160.352 123.138 115.095 1.00 64.68 483 ASP A C 1
ATOM 3705 O O . ASP A 1 458 ? 160.568 122.413 116.073 1.00 72.48 483 ASP A O 1
ATOM 3710 N N . PRO A 1 459 ? 159.832 122.636 113.971 1.00 60.90 484 PRO A N 1
ATOM 3711 C CA . PRO A 1 459 ? 159.446 121.223 113.906 1.00 61.68 484 PRO A CA 1
ATOM 3712 C C . PRO A 1 459 ? 160.582 120.259 113.600 1.00 67.34 484 PRO A C 1
ATOM 3713 O O . PRO A 1 459 ? 160.307 119.088 113.326 1.00 69.03 484 PRO A O 1
ATOM 3717 N N . ARG A 1 460 ? 161.837 120.708 113.645 1.00 71.46 485 ARG A N 1
ATOM 3718 C CA . ARG A 1 460 ? 162.994 119.884 113.318 1.00 67.38 485 ARG A CA 1
ATOM 3719 C C . ARG A 1 460 ? 163.903 119.638 114.517 1.00 68.64 485 ARG A C 1
ATOM 3720 O O . ARG A 1 460 ? 165.026 119.157 114.335 1.00 72.41 485 ARG A O 1
ATOM 3728 N N . VAL A 1 461 ? 163.448 119.942 115.731 1.00 63.85 486 VAL A N 1
ATOM 3729 C CA . VAL A 1 461 ? 164.277 119.913 116.929 1.00 62.96 486 VAL A CA 1
ATOM 3730 C C . VAL A 1 461 ? 163.721 118.864 117.879 1.00 67.90 486 VAL A C 1
ATOM 3731 O O . VAL A 1 461 ? 162.530 118.885 118.207 1.00 67.01 486 VAL A O 1
ATOM 3735 N N . ASP A 1 462 ? 164.584 117.951 118.320 1.00 68.13 487 ASP A N 1
ATOM 3736 C CA . ASP A 1 462 ? 164.212 116.963 119.327 1.00 63.69 487 ASP A CA 1
ATOM 3737 C C . ASP A 1 462 ? 164.065 117.659 120.673 1.00 68.48 487 ASP A C 1
ATOM 3738 O O . ASP A 1 462 ? 165.059 118.079 121.275 1.00 71.15 487 ASP A O 1
ATOM 3743 N N . ILE A 1 463 ? 162.826 117.784 121.150 1.00 65.35 488 ILE A N 1
ATOM 3744 C CA . ILE A 1 463 ? 162.583 118.496 122.397 1.00 59.84 488 ILE A CA 1
ATOM 3745 C C . ILE A 1 463 ? 163.134 117.734 123.592 1.00 63.55 488 ILE A C 1
ATOM 3746 O O . ILE A 1 463 ? 163.432 118.344 124.625 1.00 68.27 488 ILE A O 1
ATOM 3751 N N . VAL A 1 464 ? 163.280 116.412 123.486 1.00 63.41 489 VAL A N 1
ATOM 3752 C CA . VAL A 1 464 ? 163.792 115.634 124.610 1.00 61.76 489 VAL A CA 1
ATOM 3753 C C . VAL A 1 464 ? 165.245 115.994 124.890 1.00 66.52 489 VAL A C 1
ATOM 3754 O O . VAL A 1 464 ? 165.669 116.049 126.050 1.00 70.79 489 VAL A O 1
ATOM 3758 N N . GLN A 1 465 ? 166.026 116.249 123.839 1.00 68.83 490 GLN A N 1
ATOM 3759 C CA . GLN A 1 465 ? 167.432 116.617 123.956 1.00 66.97 490 GLN A CA 1
ATOM 3760 C C . GLN A 1 465 ? 167.672 118.103 123.721 1.00 67.13 490 GLN A C 1
ATOM 3761 O O . GLN A 1 465 ? 168.827 118.517 123.586 1.00 74.55 490 GLN A O 1
ATOM 3767 N N . ALA A 1 466 ? 166.620 118.915 123.670 1.00 65.10 491 ALA A N 1
ATOM 3768 C CA . ALA A 1 466 ? 166.794 120.343 123.463 1.00 64.94 491 ALA A CA 1
ATOM 3769 C C . ALA A 1 466 ? 167.356 120.998 124.720 1.00 67.98 491 ALA A C 1
ATOM 3770 O O . ALA A 1 466 ? 167.350 120.420 125.810 1.00 68.27 491 ALA A O 1
ATOM 3772 N N . ALA A 1 467 ? 167.843 122.225 124.553 1.00 67.78 492 ALA A N 1
ATOM 3773 C CA . ALA A 1 467 ? 168.484 122.977 125.624 1.00 67.74 492 ALA A CA 1
ATOM 3774 C C . ALA A 1 467 ? 167.539 124.054 126.134 1.00 64.96 492 ALA A C 1
ATOM 3775 O O . ALA A 1 467 ? 167.026 124.858 125.349 1.00 65.77 492 ALA A O 1
ATOM 3777 N N . TRP A 1 468 ? 167.313 124.068 127.446 1.00 63.97 493 TRP A N 1
ATOM 3778 C CA . TRP A 1 468 ? 166.450 125.063 128.067 1.00 62.01 493 TRP A CA 1
ATOM 3779 C C . TRP A 1 468 ? 166.964 125.382 129.462 1.00 66.84 493 TRP A C 1
ATOM 3780 O O . TRP A 1 468 ? 167.181 124.472 130.266 1.00 75.56 493 TRP A O 1
ATOM 3791 N N . SER A 1 469 ? 167.162 126.672 129.734 1.00 67.05 494 SER A N 1
ATOM 3792 C CA . SER A 1 469 ? 167.466 127.175 131.063 1.00 65.81 494 SER A CA 1
ATOM 3793 C C . SER A 1 469 ? 166.578 128.379 131.348 1.00 68.02 494 SER A C 1
ATOM 3794 O O . SER A 1 469 ? 166.197 129.088 130.410 1.00 72.33 494 SER A O 1
ATOM 3797 N N . PRO A 1 470 ? 166.212 128.634 132.611 1.00 64.16 495 PRO A N 1
ATOM 3798 C CA . PRO A 1 470 ? 165.247 129.716 132.873 1.00 63.32 495 PRO A CA 1
ATOM 3799 C C . PRO A 1 470 ? 165.718 131.093 132.445 1.00 70.55 495 PRO A C 1
ATOM 3800 O O . PRO A 1 470 ? 164.890 131.910 132.024 1.00 76.52 495 PRO A O 1
ATOM 3804 N N . PHE A 1 471 ? 167.017 131.374 132.530 1.00 71.96 496 PHE A N 1
ATOM 3805 C CA . PHE A 1 471 ? 167.545 132.723 132.369 1.00 70.40 496 PHE A CA 1
ATOM 3806 C C . PHE A 1 471 ? 168.233 132.953 131.028 1.00 71.46 496 PHE A C 1
ATOM 3807 O O . PHE A 1 471 ? 168.951 133.947 130.885 1.00 76.65 496 PHE A O 1
ATOM 3815 N N . GLN A 1 472 ? 168.042 132.068 130.049 1.00 68.92 497 GLN A N 1
ATOM 3816 C CA . GLN A 1 472 ? 168.567 132.254 128.703 1.00 69.00 497 GLN A CA 1
ATOM 3817 C C . GLN A 1 472 ? 167.445 132.097 127.691 1.00 70.76 497 GLN A C 1
ATOM 3818 O O . GLN A 1 472 ? 166.496 131.337 127.901 1.00 75.61 497 GLN A O 1
ATOM 3824 N N . ARG A 1 473 ? 167.567 132.825 126.587 1.00 65.49 498 ARG A N 1
ATOM 3825 C CA . ARG A 1 473 ? 166.546 132.800 125.552 1.00 67.96 498 ARG A CA 1
ATOM 3826 C C . ARG A 1 473 ? 166.496 131.433 124.884 1.00 72.01 498 ARG A C 1
ATOM 3827 O O . ARG A 1 473 ? 167.531 130.819 124.609 1.00 76.30 498 ARG A O 1
ATOM 3835 N N . THR A 1 474 ? 165.282 130.957 124.622 1.00 67.83 499 THR A N 1
ATOM 3836 C CA . THR A 1 474 ? 165.107 129.688 123.932 1.00 61.54 499 THR A CA 1
ATOM 3837 C C . THR A 1 474 ? 165.416 129.854 122.451 1.00 62.53 499 THR A C 1
ATOM 3838 O O . THR A 1 474 ? 164.942 130.797 121.811 1.00 65.66 499 THR A O 1
ATOM 3842 N N . SER A 1 475 ? 166.205 128.934 121.905 1.00 61.69 500 SER A N 1
ATOM 3843 C CA . SER A 1 475 ? 166.654 129.008 120.521 1.00 59.34 500 SER A CA 1
ATOM 3844 C C . SER A 1 475 ? 165.732 128.297 119.537 1.00 66.15 500 SER A C 1
ATOM 3845 O O . SER A 1 475 ? 165.996 128.348 118.332 1.00 68.33 500 SER A O 1
ATOM 3848 N N . TRP A 1 476 ? 164.667 127.644 120.008 1.00 65.19 501 TRP A N 1
ATOM 3849 C CA . TRP A 1 476 ? 163.733 126.907 119.162 1.00 58.22 501 TRP A CA 1
ATOM 3850 C C . TRP A 1 476 ? 162.309 127.423 119.344 1.00 61.61 501 TRP A C 1
ATOM 3851 O O . TRP A 1 476 ? 161.352 126.653 119.436 1.00 67.54 501 TRP A O 1
ATOM 3862 N N . VAL A 1 477 ? 162.157 128.745 119.396 1.00 59.25 502 VAL A N 1
ATOM 3863 C CA . VAL A 1 477 ? 160.857 129.408 119.381 1.00 58.38 502 VAL A CA 1
ATOM 3864 C C . VAL A 1 477 ? 160.855 130.373 118.204 1.00 64.64 502 VAL A C 1
ATOM 3865 O O . VAL A 1 477 ? 161.641 131.327 118.176 1.00 71.47 502 VAL A O 1
ATOM 3869 N N . GLN A 1 478 ? 159.977 130.124 117.238 1.00 67.01 503 GLN A N 1
ATOM 3870 C CA . GLN A 1 478 ? 159.946 130.945 116.038 1.00 64.13 503 GLN A CA 1
ATOM 3871 C C . GLN A 1 478 ? 159.472 132.357 116.382 1.00 58.85 503 GLN A C 1
ATOM 3872 O O . GLN A 1 478 ? 158.599 132.523 117.239 1.00 66.22 503 GLN A O 1
ATOM 3878 N N . PRO A 1 479 ? 160.016 133.395 115.743 1.00 56.90 504 PRO A N 1
ATOM 3879 C CA . PRO A 1 479 ? 159.543 134.750 116.039 1.00 62.42 504 PRO A CA 1
ATOM 3880 C C . PRO A 1 479 ? 158.133 134.985 115.527 1.00 64.70 504 PRO A C 1
ATOM 3881 O O . PRO A 1 479 ? 157.687 134.371 114.555 1.00 67.62 504 PRO A O 1
ATOM 3885 N N . LEU A 1 480 ? 157.428 135.892 116.197 1.00 61.63 505 LEU A N 1
ATOM 3886 C CA . LEU A 1 480 ? 156.120 136.333 115.735 1.00 60.52 505 LEU A CA 1
ATOM 3887 C C . LEU A 1 480 ? 156.318 137.276 114.557 1.00 67.06 505 LEU A C 1
ATOM 3888 O O . LEU A 1 480 ? 156.914 138.348 114.708 1.00 73.23 505 LEU A O 1
ATOM 3893 N N . LEU A 1 481 ? 155.825 136.882 113.388 1.00 67.53 506 LEU A N 1
ATOM 3894 C CA . LEU A 1 481 ? 155.943 137.708 112.191 1.00 67.74 506 LEU A CA 1
ATOM 3895 C C . LEU A 1 481 ? 154.909 138.820 112.288 1.00 71.00 506 LEU A C 1
ATOM 3896 O O . LEU A 1 481 ? 153.759 138.669 111.877 1.00 71.40 506 LEU A O 1
ATOM 3901 N N . MET A 1 482 ? 155.329 139.956 112.839 1.00 74.57 507 MET A N 1
ATOM 3902 C CA . MET A 1 482 ? 154.450 141.104 113.006 1.00 77.71 507 MET A CA 1
ATOM 3903 C C . MET A 1 482 ? 154.372 141.981 111.764 1.00 76.21 507 MET A C 1
ATOM 3904 O O . MET A 1 482 ? 153.542 142.895 111.726 1.00 80.86 507 MET A O 1
ATOM 3909 N N . ASP A 1 483 ? 155.207 141.732 110.754 1.00 73.11 508 ASP A N 1
ATOM 3910 C CA . ASP A 1 483 ? 155.146 142.522 109.532 1.00 75.10 508 ASP A CA 1
ATOM 3911 C C . ASP A 1 483 ? 153.872 142.264 108.739 1.00 76.87 508 ASP A C 1
ATOM 3912 O O . ASP A 1 483 ? 153.469 143.124 107.949 1.00 80.92 508 ASP A O 1
ATOM 3917 N N . LEU A 1 484 ? 153.232 141.109 108.929 1.00 72.28 509 LEU A N 1
ATOM 3918 C CA . LEU A 1 484 ? 151.982 140.780 108.260 1.00 70.80 509 LEU A CA 1
ATOM 3919 C C . LEU A 1 484 ? 150.757 141.218 109.062 1.00 71.85 509 LEU A C 1
ATOM 3920 O O . LEU A 1 484 ? 149.651 140.733 108.803 1.00 73.80 509 LEU A O 1
ATOM 3925 N N . SER A 1 485 ? 150.933 142.113 110.032 1.00 69.64 510 SER A N 1
ATOM 3926 C CA . SER A 1 485 ? 149.800 142.622 110.804 1.00 69.04 510 SER A CA 1
ATOM 3927 C C . SER A 1 485 ? 148.759 143.356 109.964 1.00 71.16 510 SER A C 1
ATOM 3928 O O . SER A 1 485 ? 147.560 143.087 110.150 1.00 74.17 510 SER A O 1
ATOM 3931 N N . PRO A 1 486 ? 149.109 144.289 109.067 1.00 69.78 511 PRO A N 1
ATOM 3932 C CA . PRO A 1 486 ? 148.052 145.002 108.322 1.00 67.44 511 PRO A CA 1
ATOM 3933 C C . PRO A 1 486 ? 147.180 144.107 107.458 1.00 69.73 511 PRO A C 1
ATOM 3934 O O . PRO A 1 486 ? 146.026 144.475 107.183 1.00 77.26 511 PRO A O 1
ATOM 3938 N N . TRP A 1 487 ? 147.664 142.924 107.068 1.00 65.60 512 TRP A N 1
ATOM 3939 C CA . TRP A 1 487 ? 146.880 142.033 106.220 1.00 69.03 512 TRP A CA 1
ATOM 3940 C C . TRP A 1 487 ? 145.547 141.653 106.850 1.00 71.37 512 TRP A C 1
ATOM 3941 O O . TRP A 1 487 ? 144.611 141.308 106.120 1.00 79.14 512 TRP A O 1
ATOM 3952 N N . ARG A 1 488 ? 145.423 141.765 108.177 1.00 66.55 513 ARG A N 1
ATOM 3953 C CA . ARG A 1 488 ? 144.171 141.465 108.858 1.00 65.34 513 ARG A CA 1
ATOM 3954 C C . ARG A 1 488 ? 143.009 142.288 108.326 1.00 71.74 513 ARG A C 1
ATOM 3955 O O . ARG A 1 488 ? 141.857 141.864 108.461 1.00 77.30 513 ARG A O 1
ATOM 3963 N N . ALA A 1 489 ? 143.270 143.454 107.734 1.00 76.07 514 ALA A N 1
ATOM 3964 C CA . ALA A 1 489 ? 142.195 144.152 107.040 1.00 80.82 514 ALA A CA 1
ATOM 3965 C C . ALA A 1 489 ? 141.711 143.333 105.849 1.00 82.67 514 ALA A C 1
ATOM 3966 O O . ALA A 1 489 ? 140.560 142.877 105.817 1.00 83.93 514 ALA A O 1
ATOM 3968 N N . LYS A 1 490 ? 142.612 143.070 104.895 1.00 85.17 515 LYS A N 1
ATOM 3969 C CA . LYS A 1 490 ? 142.219 142.437 103.639 1.00 83.19 515 LYS A CA 1
ATOM 3970 C C . LYS A 1 490 ? 141.627 141.056 103.875 1.00 78.82 515 LYS A C 1
ATOM 3971 O O . LYS A 1 490 ? 140.611 140.700 103.264 1.00 81.68 515 LYS A O 1
ATOM 3977 N N . LEU A 1 491 ? 142.243 140.273 104.769 1.00 78.29 516 LEU A N 1
ATOM 3978 C CA . LEU A 1 491 ? 141.735 138.943 105.085 1.00 78.34 516 LEU A CA 1
ATOM 3979 C C . LEU A 1 491 ? 140.270 138.993 105.487 1.00 79.56 516 LEU A C 1
ATOM 3980 O O . LEU A 1 491 ? 139.473 138.153 105.050 1.00 87.46 516 LEU A O 1
ATOM 3985 N N . GLN A 1 492 ? 139.888 139.999 106.280 1.00 78.45 517 GLN A N 1
ATOM 3986 C CA . GLN A 1 492 ? 138.502 140.084 106.723 1.00 82.97 517 GLN A CA 1
ATOM 3987 C C . GLN A 1 492 ? 137.569 140.235 105.532 1.00 88.95 517 GLN A C 1
ATOM 3988 O O . GLN A 1 492 ? 136.511 139.595 105.479 1.00 91.76 517 GLN A O 1
ATOM 3994 N N . GLU A 1 493 ? 137.966 141.048 104.548 1.00 87.78 518 GLU A N 1
ATOM 3995 C CA . GLU A 1 493 ? 137.176 141.169 103.329 1.00 85.07 518 GLU A CA 1
ATOM 3996 C C . GLU A 1 493 ? 137.006 139.811 102.666 1.00 86.42 518 GLU A C 1
ATOM 3997 O O . GLU A 1 493 ? 135.895 139.438 102.269 1.00 90.59 518 GLU A O 1
ATOM 4003 N N . ILE A 1 494 ? 138.089 139.035 102.585 1.00 83.07 519 ILE A N 1
ATOM 4004 C CA . ILE A 1 494 ? 138.006 137.712 101.979 1.00 77.56 519 ILE A CA 1
ATOM 4005 C C . ILE A 1 494 ? 137.100 136.814 102.808 1.00 77.54 519 ILE A C 1
ATOM 4006 O O . ILE A 1 494 ? 136.420 135.931 102.274 1.00 84.98 519 ILE A O 1
ATOM 4011 N N . LYS A 1 495 ? 137.076 137.021 104.126 1.00 79.67 520 LYS A N 1
ATOM 4012 C CA . LYS A 1 495 ? 136.178 136.241 104.966 1.00 82.12 520 LYS A CA 1
ATOM 4013 C C . LYS A 1 495 ? 134.715 136.543 104.673 1.00 85.70 520 LYS A C 1
ATOM 4014 O O . LYS A 1 495 ? 133.860 135.686 104.919 1.00 86.41 520 LYS A O 1
ATOM 4020 N N . SER A 1 496 ? 134.405 137.732 104.152 1.00 86.62 521 SER A N 1
ATOM 4021 C CA . SER A 1 496 ? 133.028 138.143 103.910 1.00 84.88 521 SER A CA 1
ATOM 4022 C C . SER A 1 496 ? 132.570 137.914 102.475 1.00 86.17 521 SER A C 1
ATOM 4023 O O . SER A 1 496 ? 131.433 138.264 102.146 1.00 92.15 521 SER A O 1
ATOM 4026 N N . SER A 1 497 ? 133.412 137.333 101.621 1.00 83.51 522 SER A N 1
ATOM 4027 C CA . SER A 1 497 ? 133.085 137.094 100.221 1.00 86.02 522 SER A CA 1
ATOM 4028 C C . SER A 1 497 ? 132.716 135.643 99.938 1.00 87.80 522 SER A C 1
ATOM 4029 O O . SER A 1 497 ? 132.594 135.268 98.769 1.00 95.76 522 SER A O 1
ATOM 4032 N N . LEU A 1 498 ? 132.532 134.826 100.971 1.00 83.60 523 LEU A N 1
ATOM 4033 C CA . LEU A 1 498 ? 132.258 133.406 100.816 1.00 86.56 523 LEU A CA 1
ATOM 4034 C C . LEU A 1 498 ? 130.763 133.135 100.931 1.00 86.61 523 LEU A C 1
ATOM 4035 O O . LEU A 1 498 ? 129.977 133.981 101.361 1.00 89.17 523 LEU A O 1
ATOM 4040 N N . ASP A 1 499 ? 130.378 131.924 100.540 1.00 87.63 524 ASP A N 1
ATOM 4041 C CA . ASP A 1 499 ? 128.999 131.474 100.662 1.00 86.49 524 ASP A CA 1
ATOM 4042 C C . ASP A 1 499 ? 128.754 131.029 102.100 1.00 89.48 524 ASP A C 1
ATOM 4043 O O . ASP A 1 499 ? 129.584 131.233 102.990 1.00 93.66 524 ASP A O 1
ATOM 4048 N N . ASN A 1 500 ? 127.603 130.409 102.346 1.00 88.43 525 ASN A N 1
ATOM 4049 C CA . ASN A 1 500 ? 127.295 129.860 103.659 1.00 87.27 525 ASN A CA 1
ATOM 4050 C C . ASN A 1 500 ? 127.898 128.478 103.883 1.00 86.25 525 ASN A C 1
ATOM 4051 O O . ASN A 1 500 ? 127.759 127.939 104.985 1.00 87.10 525 ASN A O 1
ATOM 4056 N N . HIS A 1 501 ? 128.564 127.902 102.880 1.00 88.90 526 HIS A N 1
ATOM 4057 C CA . HIS A 1 501 ? 129.183 126.583 102.969 1.00 87.88 526 HIS A CA 1
ATOM 4058 C C . HIS A 1 501 ? 130.700 126.624 102.919 1.00 84.81 526 HIS A C 1
ATOM 4059 O O . HIS A 1 501 ? 131.356 125.867 103.637 1.00 83.01 526 HIS A O 1
ATOM 4066 N N . THR A 1 502 ? 131.274 127.487 102.088 1.00 81.80 527 THR A N 1
ATOM 4067 C CA . THR A 1 502 ? 132.718 127.544 101.926 1.00 77.45 527 THR A CA 1
ATOM 4068 C C . THR A 1 502 ? 133.389 128.049 103.201 1.00 80.56 527 THR A C 1
ATOM 4069 O O . THR A 1 502 ? 132.806 128.808 103.978 1.00 82.55 527 THR A O 1
ATOM 4073 N N . GLU A 1 503 ? 134.629 127.606 103.413 1.00 76.57 528 GLU A N 1
ATOM 4074 C CA . GLU A 1 503 ? 135.440 128.026 104.548 1.00 71.03 528 GLU A CA 1
ATOM 4075 C C . GLU A 1 503 ? 136.859 128.303 104.073 1.00 72.57 528 GLU A C 1
ATOM 4076 O O . GLU A 1 503 ? 137.316 127.754 103.065 1.00 77.75 528 GLU A O 1
ATOM 4082 N N . VAL A 1 504 ? 137.555 129.159 104.825 1.00 68.56 529 VAL A N 1
ATOM 4083 C CA . VAL A 1 504 ? 138.881 129.647 104.467 1.00 67.17 529 VAL A CA 1
ATOM 4084 C C . VAL A 1 504 ? 139.804 129.543 105.674 1.00 70.82 529 VAL A C 1
ATOM 4085 O O . VAL A 1 504 ? 139.391 129.811 106.807 1.00 74.61 529 VAL A O 1
ATOM 4089 N N . VAL A 1 505 ? 141.053 129.148 105.426 1.00 71.73 530 VAL A N 1
ATOM 4090 C CA . VAL A 1 505 ? 142.098 129.077 106.443 1.00 71.39 530 VAL A CA 1
ATOM 4091 C C . VAL A 1 505 ? 143.360 129.716 105.879 1.00 74.14 530 VAL A C 1
ATOM 4092 O O . VAL A 1 505 ? 143.839 129.309 104.816 1.00 79.35 530 VAL A O 1
ATOM 4096 N N . PHE A 1 506 ? 143.907 130.695 106.595 1.00 71.23 531 PHE A N 1
ATOM 4097 C CA . PHE A 1 506 ? 145.076 131.444 106.149 1.00 68.48 531 PHE A CA 1
ATOM 4098 C C . PHE A 1 506 ? 146.329 130.930 106.846 1.00 70.05 531 PHE A C 1
ATOM 4099 O O . PHE A 1 506 ? 146.315 130.685 108.056 1.00 73.77 531 PHE A O 1
ATOM 4107 N N . ILE A 1 507 ? 147.413 130.777 106.081 1.00 68.27 532 ILE A N 1
ATOM 4108 C CA . ILE A 1 507 ? 148.654 130.182 106.562 1.00 64.27 532 ILE A CA 1
ATOM 4109 C C . ILE A 1 507 ? 149.820 131.064 106.138 1.00 67.36 532 ILE A C 1
ATOM 4110 O O . ILE A 1 507 ? 149.824 131.617 105.032 1.00 76.16 532 ILE A O 1
ATOM 4115 N N . ALA A 1 508 ? 150.802 131.203 107.030 1.00 64.80 533 ALA A N 1
ATOM 4116 C CA . ALA A 1 508 ? 152.052 131.903 106.753 1.00 61.30 533 ALA A CA 1
ATOM 4117 C C . ALA A 1 508 ? 153.198 131.009 107.192 1.00 61.60 533 ALA A C 1
ATOM 4118 O O . ALA A 1 508 ? 153.252 130.602 108.357 1.00 68.05 533 ALA A O 1
ATOM 4120 N N . ASP A 1 509 ? 154.112 130.712 106.269 1.00 66.00 534 ASP A N 1
ATOM 4121 C CA . ASP A 1 509 ? 155.142 129.703 106.469 1.00 68.00 534 ASP A CA 1
ATOM 4122 C C . ASP A 1 509 ? 156.520 130.305 106.241 1.00 71.74 534 ASP A C 1
ATOM 4123 O O . ASP A 1 509 ? 156.698 131.212 105.421 1.00 75.24 534 ASP A O 1
ATOM 4128 N N . PHE A 1 510 ? 157.491 129.779 106.985 1.00 72.91 535 PHE A N 1
ATOM 4129 C CA . PHE A 1 510 ? 158.855 130.277 106.991 1.00 69.05 535 PHE A CA 1
ATOM 4130 C C . PHE A 1 510 ? 159.666 129.674 105.845 1.00 68.85 535 PHE A C 1
ATOM 4131 O O . PHE A 1 510 ? 159.288 128.644 105.282 1.00 72.78 535 PHE A O 1
ATOM 4139 N N . PRO A 1 511 ? 160.789 130.294 105.477 1.00 67.26 536 PRO A N 1
ATOM 4140 C CA . PRO A 1 511 ? 161.604 129.736 104.393 1.00 68.58 536 PRO A CA 1
ATOM 4141 C C . PRO A 1 511 ? 162.341 128.479 104.822 1.00 68.29 536 PRO A C 1
ATOM 4142 O O . PRO A 1 511 ? 162.884 128.401 105.926 1.00 69.04 536 PRO A O 1
ATOM 4146 N N . GLY A 1 512 ? 162.352 127.491 103.930 1.00 70.60 537 GLY A N 1
ATOM 4147 C CA . GLY A 1 512 ? 163.056 126.245 104.164 1.00 69.97 537 GLY A CA 1
ATOM 4148 C C . GLY A 1 512 ? 162.133 125.131 104.605 1.00 72.28 537 GLY A C 1
ATOM 4149 O O . GLY A 1 512 ? 162.295 123.979 104.196 1.00 77.51 537 GLY A O 1
ATOM 4150 N N . LEU A 1 513 ? 161.157 125.467 105.439 1.00 71.38 538 LEU A N 1
ATOM 4151 C CA . LEU A 1 513 ? 160.238 124.481 105.978 1.00 68.68 538 LEU A CA 1
ATOM 4152 C C . LEU A 1 513 ? 159.208 124.086 104.923 1.00 73.83 538 LEU A C 1
ATOM 4153 O O . LEU A 1 513 ? 159.089 124.709 103.866 1.00 78.42 538 LEU A O 1
ATOM 4158 N N . HIS A 1 514 ? 158.462 123.024 105.220 1.00 74.41 539 HIS A N 1
ATOM 4159 C CA . HIS A 1 514 ? 157.404 122.545 104.345 1.00 72.19 539 HIS A CA 1
ATOM 4160 C C . HIS A 1 514 ? 156.265 122.001 105.190 1.00 72.99 539 HIS A C 1
ATOM 4161 O O . HIS A 1 514 ? 156.470 121.554 106.320 1.00 75.56 539 HIS A O 1
ATOM 4168 N N . LEU A 1 515 ? 155.059 122.047 104.626 1.00 74.22 540 LEU A N 1
ATOM 4169 C CA . LEU A 1 515 ? 153.860 121.517 105.264 1.00 72.04 540 LEU A CA 1
ATOM 4170 C C . LEU A 1 515 ? 153.326 120.357 104.438 1.00 76.34 540 LEU A C 1
ATOM 4171 O O . LEU A 1 515 ? 153.061 120.517 103.242 1.00 80.26 540 LEU A O 1
ATOM 4176 N N . GLU A 1 516 ? 153.173 119.210 105.077 1.00 73.33 541 GLU A N 1
ATOM 4177 C CA . GLU A 1 516 ? 152.609 118.013 104.467 1.00 71.28 541 GLU A CA 1
ATOM 4178 C C . GLU A 1 516 ? 151.192 117.824 104.985 1.00 72.48 541 GLU A C 1
ATOM 4179 O O . GLU A 1 516 ? 150.978 117.780 106.199 1.00 79.13 541 GLU A O 1
ATOM 4185 N N . ASN A 1 517 ? 150.222 117.700 104.071 1.00 70.12 542 ASN A N 1
ATOM 4186 C CA . ASN A 1 517 ? 148.808 117.665 104.411 1.00 69.81 542 ASN A CA 1
ATOM 4187 C C . ASN A 1 517 ? 148.120 116.525 103.671 1.00 72.19 542 ASN A C 1
ATOM 4188 O O . ASN A 1 517 ? 148.553 116.104 102.592 1.00 76.26 542 ASN A O 1
ATOM 4193 N N . PHE A 1 518 ? 147.043 116.025 104.280 1.00 73.31 543 PHE A N 1
ATOM 4194 C CA . PHE A 1 518 ? 146.244 114.918 103.754 1.00 72.85 543 PHE A CA 1
ATOM 4195 C C . PHE A 1 518 ? 144.788 115.371 103.716 1.00 77.11 543 PHE A C 1
ATOM 4196 O O . PHE A 1 518 ? 144.094 115.332 104.736 1.00 80.47 543 PHE A O 1
ATOM 4204 N N . VAL A 1 519 ? 144.329 115.812 102.546 1.00 74.94 544 VAL A N 1
ATOM 4205 C CA . VAL A 1 519 ? 142.942 116.234 102.396 1.00 69.87 544 VAL A CA 1
ATOM 4206 C C . VAL A 1 519 ? 142.040 115.012 102.481 1.00 70.71 544 VAL A C 1
ATOM 4207 O O . VAL A 1 519 ? 142.217 114.036 101.741 1.00 76.38 544 VAL A O 1
ATOM 4211 N N . SER A 1 520 ? 141.066 115.059 103.384 1.00 71.19 545 SER A N 1
ATOM 4212 C CA . SER A 1 520 ? 140.151 113.942 103.552 1.00 73.36 545 SER A CA 1
ATOM 4213 C C . SER A 1 520 ? 139.272 113.780 102.316 1.00 80.08 545 SER A C 1
ATOM 4214 O O . SER A 1 520 ? 139.053 114.719 101.546 1.00 86.51 545 SER A O 1
ATOM 4217 N N . GLU A 1 521 ? 138.775 112.555 102.125 1.00 79.99 546 GLU A N 1
ATOM 4218 C CA . GLU A 1 521 ? 137.934 112.269 100.967 1.00 82.05 546 GLU A CA 1
ATOM 4219 C C . GLU A 1 521 ? 136.661 113.103 100.974 1.00 80.83 546 GLU A C 1
ATOM 4220 O O . GLU A 1 521 ? 136.135 113.440 99.908 1.00 79.35 546 GLU A O 1
ATOM 4226 N N . ASP A 1 522 ? 136.147 113.436 102.159 1.00 80.46 547 ASP A N 1
ATOM 4227 C CA . ASP A 1 522 ? 134.920 114.219 102.241 1.00 80.67 547 ASP A CA 1
ATOM 4228 C C . ASP A 1 522 ? 135.114 115.620 101.676 1.00 79.70 547 ASP A C 1
ATOM 4229 O O . ASP A 1 522 ? 134.219 116.157 101.014 1.00 82.27 547 ASP A O 1
ATOM 4234 N N . LEU A 1 523 ? 136.274 116.229 101.923 1.00 78.89 548 LEU A N 1
ATOM 4235 C CA . LEU A 1 523 ? 136.519 117.620 101.540 1.00 75.67 548 LEU A CA 1
ATOM 4236 C C . LEU A 1 523 ? 136.832 117.694 100.044 1.00 78.65 548 LEU A C 1
ATOM 4237 O O . LEU A 1 523 ? 137.964 117.921 99.610 1.00 80.96 548 LEU A O 1
ATOM 4242 N N . GLY A 1 524 ? 135.791 117.481 99.245 1.00 76.99 549 GLY A N 1
ATOM 4243 C CA . GLY A 1 524 ? 135.893 117.746 97.828 1.00 74.24 549 GLY A CA 1
ATOM 4244 C C . GLY A 1 524 ? 135.851 119.231 97.529 1.00 78.31 549 GLY A C 1
ATOM 4245 O O . GLY A 1 524 ? 135.360 120.042 98.314 1.00 83.75 549 GLY A O 1
ATOM 4246 N N . ASN A 1 525 ? 136.374 119.597 96.354 1.00 74.65 550 ASN A N 1
ATOM 4247 C CA . ASN A 1 525 ? 136.440 120.987 95.907 1.00 74.91 550 ASN A CA 1
ATOM 4248 C C . ASN A 1 525 ? 137.241 121.842 96.893 1.00 74.86 550 ASN A C 1
ATOM 4249 O O . ASN A 1 525 ? 136.747 122.816 97.463 1.00 74.51 550 ASN A O 1
ATOM 4254 N N . THR A 1 526 ? 138.500 121.437 97.092 1.00 73.74 551 THR A N 1
ATOM 4255 C CA . THR A 1 526 ? 139.464 122.167 97.906 1.00 71.93 551 THR A CA 1
ATOM 4256 C C . THR A 1 526 ? 140.482 122.828 96.988 1.00 77.74 551 THR A C 1
ATOM 4257 O O . THR A 1 526 ? 141.003 122.183 96.072 1.00 82.59 551 THR A O 1
ATOM 4261 N N . SER A 1 527 ? 140.761 124.108 97.234 1.00 75.72 552 SER A N 1
ATOM 4262 C CA . SER A 1 527 ? 141.638 124.904 96.387 1.00 70.16 552 SER A CA 1
ATOM 4263 C C . SER A 1 527 ? 142.666 125.633 97.238 1.00 71.89 552 SER A C 1
ATOM 4264 O O . SER A 1 527 ? 142.414 125.956 98.401 1.00 78.59 552 SER A O 1
ATOM 4267 N N . ILE A 1 528 ? 143.829 125.885 96.639 1.00 71.97 553 ILE A N 1
ATOM 4268 C CA . ILE A 1 528 ? 144.928 126.601 97.279 1.00 72.67 553 ILE A CA 1
ATOM 4269 C C . ILE A 1 528 ? 145.247 127.832 96.443 1.00 76.41 553 ILE A C 1
ATOM 4270 O O . ILE A 1 528 ? 145.392 127.738 95.218 1.00 81.09 553 ILE A O 1
ATOM 4275 N N . GLN A 1 529 ? 145.342 128.984 97.108 1.00 75.71 554 GLN A N 1
ATOM 4276 C CA . GLN A 1 529 ? 145.650 130.256 96.472 1.00 73.42 554 GLN A CA 1
ATOM 4277 C C . GLN A 1 529 ? 146.787 130.927 97.224 1.00 74.85 554 GLN A C 1
ATOM 4278 O O . GLN A 1 529 ? 146.872 130.830 98.451 1.00 80.52 554 GLN A O 1
ATOM 4284 N N . LEU A 1 530 ? 147.652 131.614 96.483 1.00 74.11 555 LEU A N 1
ATOM 4285 C CA . LEU A 1 530 ? 148.845 132.247 97.028 1.00 74.35 555 LEU A CA 1
ATOM 4286 C C . LEU A 1 530 ? 148.627 133.750 97.106 1.00 80.01 555 LEU A C 1
ATOM 4287 O O . LEU A 1 530 ? 148.206 134.370 96.123 1.00 88.22 555 LEU A O 1
ATOM 4292 N N . LEU A 1 531 ? 148.917 134.329 98.270 1.00 75.45 556 LEU A N 1
ATOM 4293 C CA . LEU A 1 531 ? 148.770 135.760 98.502 1.00 69.76 556 LEU A CA 1
ATOM 4294 C C . LEU A 1 531 ? 150.090 136.514 98.433 1.00 76.43 556 LEU A C 1
ATOM 4295 O O . LEU A 1 531 ? 150.135 137.611 97.870 1.00 80.83 556 LEU A O 1
ATOM 4300 N N . GLN A 1 532 ? 151.167 135.966 98.993 1.00 81.21 557 GLN A N 1
ATOM 4301 C CA . GLN A 1 532 ? 152.463 136.631 98.932 1.00 79.39 557 GLN A CA 1
ATOM 4302 C C . GLN A 1 532 ? 153.576 135.599 99.023 1.00 84.38 557 GLN A C 1
ATOM 4303 O O . GLN A 1 532 ? 153.444 134.596 99.728 1.00 86.99 557 GLN A O 1
ATOM 4309 N N . GLY A 1 533 ? 154.667 135.862 98.316 1.00 85.98 558 GLY A N 1
ATOM 4310 C CA . GLY A 1 533 ? 155.843 135.017 98.350 1.00 84.86 558 GLY A CA 1
ATOM 4311 C C . GLY A 1 533 ? 155.942 134.097 97.151 1.00 83.22 558 GLY A C 1
ATOM 4312 O O . GLY A 1 533 ? 155.380 134.343 96.081 1.00 85.47 558 GLY A O 1
ATOM 4313 N N . GLU A 1 534 ? 156.691 133.011 97.344 1.00 82.84 559 GLU A N 1
ATOM 4314 C CA . GLU A 1 534 ? 156.882 131.989 96.320 1.00 86.76 559 GLU A CA 1
ATOM 4315 C C . GLU A 1 534 ? 156.827 130.625 96.987 1.00 86.00 559 GLU A C 1
ATOM 4316 O O . GLU A 1 534 ? 157.597 130.360 97.915 1.00 85.45 559 GLU A O 1
ATOM 4322 N N . VAL A 1 535 ? 155.920 129.768 96.515 1.00 83.02 560 VAL A N 1
ATOM 4323 C CA . VAL A 1 535 ? 155.731 128.431 97.059 1.00 77.25 560 VAL A CA 1
ATOM 4324 C C . VAL A 1 535 ? 155.708 127.434 95.910 1.00 78.24 560 VAL A C 1
ATOM 4325 O O . VAL A 1 535 ? 155.509 127.793 94.747 1.00 85.82 560 VAL A O 1
ATOM 4329 N N . THR A 1 536 ? 155.938 126.168 96.252 1.00 77.17 561 THR A N 1
ATOM 4330 C CA . THR A 1 536 ? 155.835 125.062 95.305 1.00 79.47 561 THR A CA 1
ATOM 4331 C C . THR A 1 536 ? 154.955 123.983 95.914 1.00 81.83 561 THR A C 1
ATOM 4332 O O . THR A 1 536 ? 155.219 123.521 97.029 1.00 83.80 561 THR A O 1
ATOM 4336 N N . VAL A 1 537 ? 153.914 123.590 95.183 1.00 78.34 562 VAL A N 1
ATOM 4337 C CA . VAL A 1 537 ? 152.954 122.587 95.633 1.00 75.66 562 VAL A CA 1
ATOM 4338 C C . VAL A 1 537 ? 153.257 121.282 94.917 1.00 79.69 562 VAL A C 1
ATOM 4339 O O . VAL A 1 537 ? 153.330 121.247 93.683 1.00 84.97 562 VAL A O 1
ATOM 4343 N N . GLU A 1 538 ? 153.425 120.211 95.692 1.00 82.85 563 GLU A N 1
ATOM 4344 C CA . GLU A 1 538 ? 153.837 118.904 95.198 1.00 81.82 563 GLU A CA 1
ATOM 4345 C C . GLU A 1 538 ? 152.761 117.877 95.506 1.00 84.27 563 GLU A C 1
ATOM 4346 O O . GLU A 1 538 ? 152.327 117.751 96.657 1.00 85.98 563 GLU A O 1
ATOM 4352 N N . LEU A 1 539 ? 152.339 117.148 94.476 1.00 87.18 564 LEU A N 1
ATOM 4353 C CA . LEU A 1 539 ? 151.481 115.982 94.621 1.00 84.09 564 LEU A CA 1
ATOM 4354 C C . LEU A 1 539 ? 152.361 114.740 94.559 1.00 92.10 564 LEU A C 1
ATOM 4355 O O . LEU A 1 539 ? 153.072 114.525 93.566 1.00 98.82 564 LEU A O 1
ATOM 4360 N N . VAL A 1 540 ? 152.321 113.936 95.626 1.00 88.60 565 VAL A N 1
ATOM 4361 C CA . VAL A 1 540 ? 153.158 112.741 95.713 1.00 86.14 565 VAL A CA 1
ATOM 4362 C C . VAL A 1 540 ? 152.558 111.540 95.004 1.00 84.52 565 VAL A C 1
ATOM 4363 O O . VAL A 1 540 ? 153.257 110.536 94.818 1.00 88.38 565 VAL A O 1
ATOM 4367 N N . ALA A 1 541 ? 151.283 111.601 94.616 1.00 83.40 566 ALA A N 1
ATOM 4368 C CA . ALA A 1 541 ? 150.679 110.488 93.892 1.00 88.56 566 ALA A CA 1
ATOM 4369 C C . ALA A 1 541 ? 151.391 110.243 92.569 1.00 93.57 566 ALA A C 1
ATOM 4370 O O . ALA A 1 541 ? 151.619 109.089 92.186 1.00 96.56 566 ALA A O 1
ATOM 4372 N N . GLU A 1 542 ? 151.749 111.316 91.860 1.00 95.58 567 GLU A N 1
ATOM 4373 C CA . GLU A 1 542 ? 152.535 111.236 90.636 1.00 97.55 567 GLU A CA 1
ATOM 4374 C C . GLU A 1 542 ? 153.892 111.918 90.749 1.00 96.34 567 GLU A C 1
ATOM 4375 O O . GLU A 1 542 ? 154.619 111.974 89.750 1.00 94.11 567 GLU A O 1
ATOM 4381 N N . GLN A 1 543 ? 154.263 112.419 91.930 1.00 95.59 568 GLN A N 1
ATOM 4382 C CA . GLN A 1 543 ? 155.547 113.087 92.141 1.00 95.00 568 GLN A CA 1
ATOM 4383 C C . GLN A 1 543 ? 155.715 114.269 91.186 1.00 97.57 568 GLN A C 1
ATOM 4384 O O . GLN A 1 543 ? 156.711 114.379 90.468 1.00 98.72 568 GLN A O 1
ATOM 4390 N N . LYS A 1 544 ? 154.721 115.156 91.182 1.00 97.86 569 LYS A N 1
ATOM 4391 C CA . LYS A 1 544 ? 154.693 116.320 90.303 1.00 96.71 569 LYS A CA 1
ATOM 4392 C C . LYS A 1 544 ? 154.563 117.577 91.148 1.00 95.31 569 LYS A C 1
ATOM 4393 O O . LYS A 1 544 ? 153.638 117.684 91.958 1.00 101.04 569 LYS A O 1
ATOM 4399 N N . ASN A 1 545 ? 155.482 118.525 90.956 1.00 87.19 570 ASN A N 1
ATOM 4400 C CA . ASN A 1 545 ? 155.502 119.766 91.720 1.00 91.32 570 ASN A CA 1
ATOM 4401 C C . ASN A 1 545 ? 155.440 120.965 90.786 1.00 94.06 570 ASN A C 1
ATOM 4402 O O . ASN A 1 545 ? 156.137 121.004 89.767 1.00 91.60 570 ASN A O 1
ATOM 4407 N N . GLN A 1 546 ? 154.596 121.935 91.141 1.00 95.34 571 GLN A N 1
ATOM 4408 C CA . GLN A 1 546 ? 154.406 123.165 90.383 1.00 89.47 571 GLN A CA 1
ATOM 4409 C C . GLN A 1 546 ? 154.725 124.365 91.261 1.00 92.20 571 GLN A C 1
ATOM 4410 O O . GLN A 1 546 ? 154.311 124.421 92.424 1.00 93.85 571 GLN A O 1
ATOM 4416 N N . THR A 1 547 ? 155.444 125.332 90.694 1.00 92.05 572 THR A N 1
ATOM 4417 C CA . THR A 1 547 ? 155.806 126.558 91.396 1.00 91.63 572 THR A CA 1
ATOM 4418 C C . THR A 1 547 ? 154.738 127.615 91.141 1.00 91.75 572 THR A C 1
ATOM 4419 O O . THR A 1 547 ? 154.485 127.979 89.988 1.00 92.24 572 THR A O 1
ATOM 4423 N N . LEU A 1 548 ? 154.123 128.109 92.212 1.00 92.02 573 LEU A N 1
ATOM 4424 C CA . LEU A 1 548 ? 153.030 129.067 92.123 1.00 91.47 573 LEU A CA 1
ATOM 4425 C C . LEU A 1 548 ? 153.547 130.478 92.365 1.00 97.86 573 LEU A C 1
ATOM 4426 O O . LEU A 1 548 ? 154.317 130.717 93.300 1.00 97.26 573 LEU A O 1
ATOM 4431 N N . ARG A 1 549 ? 153.116 131.408 91.517 1.00 101.90 574 ARG A N 1
ATOM 4432 C CA . ARG A 1 549 ? 153.447 132.819 91.626 1.00 99.71 574 ARG A CA 1
ATOM 4433 C C . ARG A 1 549 ? 152.266 133.557 92.259 1.00 100.14 574 ARG A C 1
ATOM 4434 O O . ARG A 1 549 ? 151.263 132.947 92.645 1.00 104.54 574 ARG A O 1
ATOM 4442 N N . GLU A 1 550 ? 152.381 134.878 92.381 1.00 93.74 575 GLU A N 1
ATOM 4443 C CA . GLU A 1 550 ? 151.348 135.657 93.050 1.00 91.52 575 GLU A CA 1
ATOM 4444 C C . GLU A 1 550 ? 150.035 135.596 92.280 1.00 95.27 575 GLU A C 1
ATOM 4445 O O . GLU A 1 550 ? 150.011 135.667 91.048 1.00 97.88 575 GLU A O 1
ATOM 4451 N N . GLY A 1 551 ? 148.939 135.466 93.020 1.00 90.35 576 GLY A N 1
ATOM 4452 C CA . GLY A 1 551 ? 147.621 135.455 92.408 1.00 89.11 576 GLY A CA 1
ATOM 4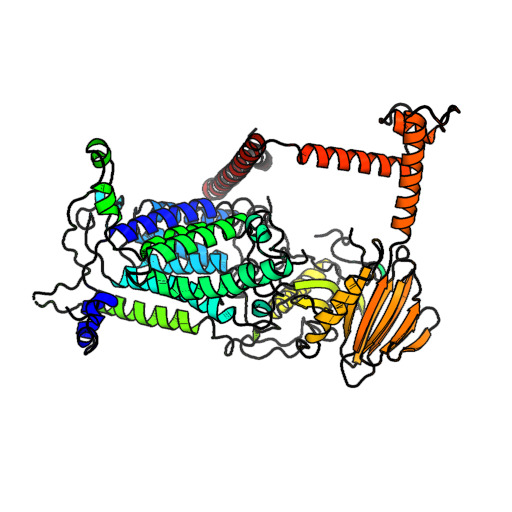453 C C . GLY A 1 551 ? 147.376 134.273 91.499 1.00 89.12 576 GLY A C 1
ATOM 4454 O O . GLY A 1 551 ? 146.814 134.440 90.409 1.00 93.36 576 GLY A O 1
ATOM 4455 N N . GLU A 1 552 ? 147.790 133.079 91.918 1.00 85.29 577 GLU A N 1
ATOM 4456 C CA . GLU A 1 552 ? 147.555 131.845 91.182 1.00 85.92 577 GLU A CA 1
ATOM 4457 C C . GLU A 1 552 ? 146.820 130.860 92.076 1.00 83.32 577 GLU A C 1
ATOM 4458 O O . GLU A 1 552 ? 147.057 130.810 93.286 1.00 88.20 577 GLU A O 1
ATOM 4464 N N . LYS A 1 553 ? 145.929 130.078 91.468 1.00 79.40 578 LYS A N 1
ATOM 4465 C CA . LYS A 1 553 ? 145.033 129.178 92.178 1.00 78.62 578 LYS A CA 1
ATOM 4466 C C . LYS A 1 553 ? 145.156 127.779 91.597 1.00 78.65 578 LYS A C 1
ATOM 4467 O O . LYS A 1 553 ? 145.284 127.616 90.381 1.00 81.10 578 LYS A O 1
ATOM 4473 N N . MET A 1 554 ? 145.120 126.773 92.471 1.00 81.41 579 MET A N 1
ATOM 4474 C CA . MET A 1 554 ? 145.245 125.377 92.076 1.00 77.77 579 MET A CA 1
ATOM 4475 C C . MET A 1 554 ? 144.192 124.547 92.793 1.00 78.17 579 MET A C 1
ATOM 4476 O O . MET A 1 554 ? 143.824 124.833 93.934 1.00 84.79 579 MET A O 1
ATOM 4481 N N . GLN A 1 555 ? 143.713 123.509 92.104 1.00 73.21 580 GLN A N 1
ATOM 4482 C CA . GLN A 1 555 ? 142.677 122.620 92.618 1.00 76.84 580 GLN A CA 1
ATOM 4483 C C . GLN A 1 555 ? 143.344 121.340 93.110 1.00 81.86 580 GLN A C 1
ATOM 4484 O O . GLN A 1 555 ? 143.798 120.520 92.305 1.00 85.39 580 GLN A O 1
ATOM 4490 N N . LEU A 1 556 ? 143.400 121.171 94.426 1.00 79.90 581 LEU A N 1
ATOM 4491 C CA . LEU A 1 556 ? 144.125 120.059 95.012 1.00 77.15 581 LEU A CA 1
ATOM 4492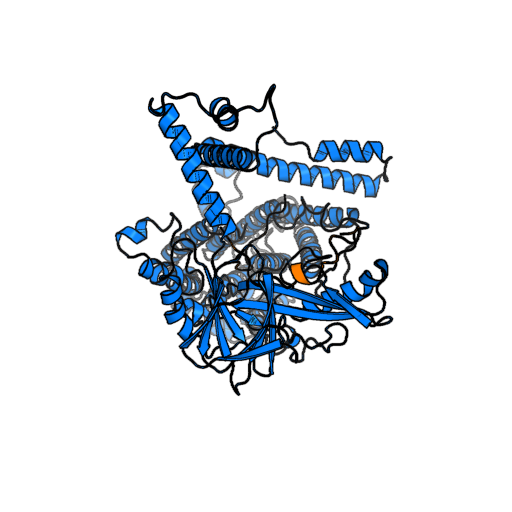 C C . LEU A 1 556 ? 143.328 118.758 94.886 1.00 79.66 581 LEU A C 1
ATOM 4493 O O . LEU A 1 556 ? 142.097 118.787 94.806 1.00 81.10 581 LEU A O 1
ATOM 4498 N N . PRO A 1 557 ? 143.997 117.601 94.861 1.00 78.06 582 PRO A N 1
ATOM 4499 C CA . PRO A 1 557 ? 143.256 116.337 94.937 1.00 72.32 582 PRO A CA 1
ATOM 4500 C C . PRO A 1 557 ? 142.592 116.156 96.291 1.00 73.69 582 PRO A C 1
ATOM 4501 O O . PRO A 1 557 ? 143.046 116.687 97.307 1.00 80.37 582 PRO A O 1
ATOM 4505 N N . ALA A 1 558 ? 141.502 115.394 96.290 1.00 71.59 583 ALA A N 1
ATOM 4506 C CA . ALA A 1 558 ? 140.768 115.039 97.499 1.00 71.64 583 ALA A CA 1
ATOM 4507 C C . ALA A 1 558 ? 141.023 113.572 97.809 1.00 74.07 583 ALA A C 1
ATOM 4508 O O . ALA A 1 558 ? 140.763 112.705 96.969 1.00 78.97 583 ALA A O 1
ATOM 4510 N N . GLY A 1 559 ? 141.528 113.299 99.008 1.00 78.05 584 GLY A N 1
ATOM 4511 C CA . GLY A 1 559 ? 141.832 111.948 99.431 1.00 76.29 584 GLY A CA 1
ATOM 4512 C C . GLY A 1 559 ? 143.262 111.499 99.227 1.00 74.07 584 GLY A C 1
ATOM 4513 O O . GLY A 1 559 ? 143.532 110.300 99.351 1.00 73.05 584 GLY A O 1
ATOM 4514 N N . GLU A 1 560 ? 144.181 112.412 98.917 1.00 73.42 585 GLU A N 1
ATOM 4515 C CA . GLU A 1 560 ? 145.587 112.099 98.689 1.00 70.55 585 GLU A CA 1
ATOM 4516 C C . GLU A 1 560 ? 146.451 112.992 99.573 1.00 71.91 585 GLU A C 1
ATOM 4517 O O . GLU A 1 560 ? 145.949 113.815 100.345 1.00 74.28 585 GLU A O 1
ATOM 4523 N N . TYR A 1 561 ? 147.765 112.819 99.452 1.00 68.91 586 TYR A N 1
ATOM 4524 C CA . TYR A 1 561 ? 148.751 113.607 100.176 1.00 67.25 586 TYR A CA 1
ATOM 4525 C C . TYR A 1 561 ? 149.313 114.684 99.262 1.00 68.12 586 TYR A C 1
ATOM 4526 O O . TYR A 1 561 ? 149.558 114.435 98.078 1.00 74.09 586 TYR A O 1
ATOM 4535 N N . HIS A 1 562 ? 149.511 115.881 99.810 1.00 69.59 587 HIS A N 1
ATOM 4536 C CA . HIS A 1 562 ? 150.222 116.928 99.091 1.00 68.22 587 HIS A CA 1
ATOM 4537 C C . HIS A 1 562 ? 151.134 117.665 100.059 1.00 73.46 587 HIS A C 1
ATOM 4538 O O . HIS A 1 562 ? 151.013 117.540 101.280 1.00 80.19 587 HIS A O 1
ATOM 4545 N N . LYS A 1 563 ? 152.086 118.397 99.488 1.00 72.50 588 LYS A N 1
ATOM 4546 C CA . LYS A 1 563 ? 153.061 119.162 100.248 1.00 72.31 588 LYS A CA 1
ATOM 4547 C C . LYS A 1 563 ? 153.164 120.562 99.667 1.00 73.68 588 LYS A C 1
ATOM 4548 O O . LYS A 1 563 ? 152.986 120.760 98.464 1.00 80.28 588 LYS A O 1
ATOM 4554 N N . VAL A 1 564 ? 153.425 121.535 100.535 1.00 72.02 589 VAL A N 1
ATOM 4555 C CA . VAL A 1 564 ? 153.723 122.904 100.122 1.00 72.23 589 VAL A CA 1
ATOM 4556 C C . VAL A 1 564 ? 155.076 123.285 100.708 1.00 74.03 589 VAL A C 1
ATOM 4557 O O . VAL A 1 564 ? 155.283 123.190 101.926 1.00 81.55 589 VAL A O 1
ATOM 4561 N N . TYR A 1 565 ? 156.002 123.676 99.833 1.00 68.20 590 TYR A N 1
ATOM 4562 C CA . TYR A 1 565 ? 157.334 124.123 100.210 1.00 67.47 590 TYR A CA 1
ATOM 4563 C C . TYR A 1 565 ? 157.432 125.626 100.004 1.00 75.94 590 TYR A C 1
ATOM 4564 O O . TYR A 1 565 ? 156.911 126.158 99.018 1.00 84.96 590 TYR A O 1
ATOM 4573 N N . THR A 1 566 ? 158.115 126.300 100.927 1.00 74.03 591 THR A N 1
ATOM 4574 C CA . THR A 1 566 ? 158.421 127.719 100.808 1.00 71.35 591 THR A CA 1
ATOM 4575 C C . THR A 1 566 ? 159.828 127.859 100.245 1.00 76.15 591 THR A C 1
ATOM 4576 O O . THR A 1 566 ? 160.781 127.308 100.806 1.00 79.06 591 THR A O 1
ATOM 4580 N N . THR A 1 567 ? 159.954 128.591 99.142 1.00 78.94 592 THR A N 1
ATOM 4581 C CA . THR A 1 567 ? 161.206 128.736 98.405 1.00 81.15 592 THR A CA 1
ATOM 4582 C C . THR A 1 567 ? 161.455 130.197 98.059 1.00 83.01 592 THR A C 1
ATOM 4583 O O . THR A 1 567 ? 161.790 130.543 96.924 1.00 85.87 592 THR A O 1
ATOM 4587 N N . SER A 1 568 ? 161.284 131.073 99.046 1.00 79.64 593 SER A N 1
ATOM 4588 C CA . SER A 1 568 ? 161.516 132.502 98.916 1.00 80.18 593 SER A CA 1
ATOM 4589 C C . SER A 1 568 ? 162.430 132.975 100.038 1.00 82.23 593 SER A C 1
ATOM 4590 O O . SER A 1 568 ? 162.489 132.335 101.091 1.00 86.67 593 SER A O 1
ATOM 4593 N N . PRO A 1 569 ? 163.162 134.079 99.849 1.00 79.61 594 PRO A N 1
ATOM 4594 C CA . PRO A 1 569 ? 163.960 134.610 100.968 1.00 80.31 594 PRO A CA 1
ATOM 4595 C C . PRO A 1 569 ? 163.134 135.078 102.155 1.00 80.50 594 PRO A C 1
ATOM 4596 O O . PRO A 1 569 ? 163.693 135.225 103.248 1.00 82.77 594 PRO A O 1
ATOM 4600 N N . SER A 1 570 ? 161.838 135.317 101.981 1.00 81.23 595 SER A N 1
ATOM 4601 C CA . SER A 1 570 ? 160.954 135.860 102.998 1.00 80.63 595 SER A CA 1
ATOM 4602 C C . SER A 1 570 ? 159.792 134.904 103.245 1.00 77.81 595 SER A C 1
ATOM 4603 O O . SER A 1 570 ? 159.569 133.977 102.458 1.00 81.77 595 SER A O 1
ATOM 4606 N N . PRO A 1 571 ? 159.042 135.083 104.339 1.00 71.99 596 PRO A N 1
ATOM 4607 C CA . PRO A 1 571 ? 157.902 134.194 104.595 1.00 72.19 596 PRO A CA 1
ATOM 4608 C C . PRO A 1 571 ? 156.855 134.272 103.494 1.00 72.69 596 PRO A C 1
ATOM 4609 O O . PRO A 1 571 ? 156.667 135.311 102.859 1.00 71.62 596 PRO A O 1
ATOM 4613 N N . SER A 1 572 ? 156.172 133.151 103.276 1.00 72.33 597 SER A N 1
ATOM 4614 C CA . SER A 1 572 ? 155.170 133.016 102.226 1.00 72.17 597 SER A CA 1
ATOM 4615 C C . SER A 1 572 ? 153.794 132.847 102.853 1.00 74.07 597 SER A C 1
ATOM 4616 O O . SER A 1 572 ? 153.616 132.016 103.748 1.00 79.33 597 SER A O 1
ATOM 4619 N N . CYS A 1 573 ? 152.825 133.625 102.373 1.00 71.03 598 CYS A N 1
ATOM 4620 C CA . CYS A 1 573 ? 151.460 133.615 102.883 1.00 68.26 598 CYS A CA 1
ATOM 4621 C C . CYS A 1 573 ? 150.514 133.110 101.802 1.00 73.28 598 CYS A C 1
ATOM 4622 O O . CYS A 1 573 ? 150.505 133.643 100.686 1.00 82.12 598 CYS A O 1
ATOM 4625 N N . TYR A 1 574 ? 149.716 132.094 102.144 1.00 69.78 599 TYR A N 1
ATOM 4626 C CA . TYR A 1 574 ? 148.742 131.505 101.232 1.00 67.81 599 TYR A CA 1
ATOM 4627 C C . TYR A 1 574 ? 147.494 131.119 102.022 1.00 69.75 599 TYR A C 1
ATOM 4628 O O . TYR A 1 574 ? 147.393 131.379 103.226 1.00 75.79 599 TYR A O 1
ATOM 4637 N N . MET A 1 575 ? 146.527 130.508 101.336 1.00 70.67 600 MET A N 1
ATOM 4638 C CA . MET A 1 575 ? 145.225 130.228 101.925 1.00 70.00 600 MET A CA 1
ATOM 4639 C C . MET A 1 575 ? 144.629 128.963 101.325 1.00 74.48 600 MET A C 1
ATOM 4640 O O . MET A 1 575 ? 144.819 128.677 100.140 1.00 77.99 600 MET A O 1
ATOM 4645 N N . TYR A 1 576 ? 143.909 128.215 102.159 1.00 73.81 601 TYR A N 1
ATOM 4646 C CA . TYR A 1 576 ? 143.112 127.069 101.745 1.00 66.25 601 TYR A CA 1
ATOM 4647 C C . TYR A 1 576 ? 141.644 127.467 101.759 1.00 69.00 601 TYR A C 1
ATOM 4648 O O . TYR A 1 576 ? 141.148 127.961 102.775 1.00 76.51 601 TYR A O 1
ATOM 4657 N N . VAL A 1 577 ? 140.958 127.250 100.639 1.00 65.75 602 VAL A N 1
ATOM 4658 C CA . VAL A 1 577 ? 139.519 127.470 100.515 1.00 64.89 602 VAL A CA 1
ATOM 4659 C C . VAL A 1 577 ? 138.883 126.122 100.209 1.00 70.36 602 VAL A C 1
ATOM 4660 O O . VAL A 1 577 ? 139.237 125.483 99.211 1.00 78.75 602 VAL A O 1
ATOM 4664 N N . TYR A 1 578 ? 137.953 125.686 101.062 1.00 66.48 603 TYR A N 1
ATOM 4665 C CA . TYR A 1 578 ? 137.402 124.340 100.950 1.00 61.20 603 TYR A CA 1
ATOM 4666 C C . TYR A 1 578 ? 135.932 124.312 101.342 1.00 67.72 603 TYR A C 1
ATOM 4667 O O . TYR A 1 578 ? 135.440 125.175 102.072 1.00 78.76 603 TYR A O 1
ATOM 4676 N N . VAL A 1 579 ? 135.238 123.289 100.838 1.00 67.80 604 VAL A N 1
ATOM 4677 C CA . VAL A 1 579 ? 133.843 123.020 101.165 1.00 70.28 604 VAL A CA 1
ATOM 4678 C C . VAL A 1 579 ? 133.685 121.522 101.384 1.00 70.84 604 VAL A C 1
ATOM 4679 O O . VAL A 1 579 ? 134.407 120.713 100.795 1.00 77.30 604 VAL A O 1
ATOM 4683 N N . ASN A 1 580 ? 132.728 121.153 102.234 1.00 69.58 605 ASN A N 1
ATOM 4684 C CA . ASN A 1 580 ? 132.476 119.759 102.590 1.00 71.62 605 ASN A CA 1
ATOM 4685 C C . ASN A 1 580 ? 131.374 119.223 101.684 1.00 79.50 605 ASN A C 1
ATOM 4686 O O . ASN A 1 580 ? 130.210 119.616 101.811 1.00 87.92 605 ASN A O 1
ATOM 4691 N N . THR A 1 581 ? 131.745 118.326 100.769 1.00 77.79 606 THR A N 1
ATOM 4692 C CA . THR A 1 581 ? 130.782 117.802 99.805 1.00 75.87 606 THR A CA 1
ATOM 4693 C C . THR A 1 581 ? 129.773 116.871 100.466 1.00 79.59 606 THR A C 1
ATOM 4694 O O . THR A 1 581 ? 128.582 116.899 100.129 1.00 89.46 606 THR A O 1
ATOM 4698 N N . THR A 1 582 ? 130.231 116.027 101.393 1.00 77.58 607 THR A N 1
ATOM 4699 C CA . THR A 1 582 ? 129.339 115.057 102.021 1.00 82.88 607 THR A CA 1
ATOM 4700 C C . THR A 1 582 ? 128.231 115.749 102.805 1.00 88.07 607 THR A C 1
ATOM 4701 O O . THR A 1 582 ? 127.062 115.350 102.726 1.00 95.82 607 THR A O 1
ATOM 4705 N N . GLU A 1 583 ? 128.577 116.793 103.559 1.00 84.84 608 GLU A N 1
ATOM 4706 C CA . GLU A 1 583 ? 127.562 117.525 104.307 1.00 84.48 608 GLU A CA 1
ATOM 4707 C C . GLU A 1 583 ? 126.581 118.208 103.366 1.00 85.72 608 GLU A C 1
ATOM 4708 O O . GLU A 1 583 ? 125.382 118.270 103.650 1.00 94.93 608 GLU A O 1
ATOM 4714 N N . LEU A 1 584 ? 127.071 118.725 102.240 1.00 81.87 609 LEU A N 1
ATOM 4715 C CA . LEU A 1 584 ? 126.187 119.382 101.284 1.00 84.16 609 LEU A CA 1
ATOM 4716 C C . LEU A 1 584 ? 125.192 118.391 100.690 1.00 92.54 609 LEU A C 1
ATOM 4717 O O . LEU A 1 584 ? 123.992 118.680 100.588 1.00 101.55 609 LEU A O 1
ATOM 4722 N N . ALA A 1 585 ? 125.674 117.210 100.299 1.00 90.58 610 ALA A N 1
ATOM 4723 C CA . ALA A 1 585 ? 124.777 116.190 99.763 1.00 90.47 610 ALA A CA 1
ATOM 4724 C C . ALA A 1 585 ? 123.767 115.737 100.811 1.00 95.11 610 ALA A C 1
ATOM 4725 O O . ALA A 1 585 ? 122.579 115.559 100.506 1.00 102.42 610 ALA A O 1
ATOM 4727 N N . LEU A 1 586 ? 124.223 115.537 102.050 1.00 90.62 611 LEU A N 1
ATOM 4728 C CA . LEU A 1 586 ? 123.311 115.145 103.118 1.00 91.00 611 LEU A CA 1
ATOM 4729 C C . LEU A 1 586 ? 122.253 116.214 103.354 1.00 97.73 611 LEU A C 1
ATOM 4730 O O . LEU A 1 586 ? 121.081 115.895 103.574 1.00 107.15 611 LEU A O 1
ATOM 4735 N N . GLU A 1 587 ? 122.648 117.487 103.321 1.00 97.94 612 GLU A N 1
ATOM 4736 C CA . GLU A 1 587 ? 121.689 118.567 103.520 1.00 101.06 612 GLU A CA 1
ATOM 4737 C C . GLU A 1 587 ? 120.673 118.616 102.389 1.00 101.64 612 GLU A C 1
ATOM 4738 O O . GLU A 1 587 ? 119.484 118.854 102.629 1.00 110.32 612 GLU A O 1
ATOM 4744 N N . GLN A 1 588 ? 121.119 118.397 101.150 1.00 97.88 613 GLN A N 1
ATOM 4745 C CA . GLN A 1 588 ? 120.178 118.369 100.033 1.00 103.12 613 GLN A CA 1
ATOM 4746 C C . GLN A 1 588 ? 119.177 117.231 100.189 1.00 108.03 613 GLN A C 1
ATOM 4747 O O . GLN A 1 588 ? 117.968 117.420 99.990 1.00 114.43 613 GLN A O 1
ATOM 4753 N N . ASP A 1 589 ? 119.659 116.043 100.560 1.00 104.99 614 ASP A N 1
ATOM 4754 C CA . ASP A 1 589 ? 118.755 114.913 100.751 1.00 107.83 614 ASP A CA 1
ATOM 4755 C C . ASP A 1 589 ? 117.789 115.168 101.903 1.00 111.03 614 ASP A C 1
ATOM 4756 O O . ASP A 1 589 ? 116.605 114.818 101.824 1.00 118.17 614 ASP A O 1
ATOM 4761 N N . LEU A 1 590 ? 118.279 115.779 102.982 1.00 109.98 615 LEU A N 1
ATOM 4762 C CA . LEU A 1 590 ? 117.422 116.078 104.122 1.00 111.53 615 LEU A CA 1
ATOM 4763 C C . LEU A 1 590 ? 116.346 117.087 103.745 1.00 112.66 615 LEU A C 1
ATOM 4764 O O . LEU A 1 590 ? 115.187 116.954 104.155 1.00 120.78 615 LEU A O 1
ATOM 4769 N N . ALA A 1 591 ? 116.711 118.105 102.965 1.00 110.66 616 ALA A N 1
ATOM 4770 C CA . ALA A 1 591 ? 115.723 119.075 102.505 1.00 114.49 616 ALA A CA 1
ATOM 4771 C C . ALA A 1 591 ? 114.678 118.412 101.621 1.00 118.91 616 ALA A C 1
ATOM 4772 O O . ALA A 1 591 ? 113.484 118.713 101.728 1.00 122.66 616 ALA A O 1
ATOM 4774 N N . TYR A 1 592 ? 115.108 117.507 100.738 1.00 121.12 617 TYR A N 1
ATOM 4775 C CA . TYR A 1 592 ? 114.156 116.777 99.904 1.00 122.67 617 TYR A CA 1
ATOM 4776 C C . TYR A 1 592 ? 113.194 115.954 100.754 1.00 123.46 617 TYR A C 1
ATOM 4777 O O . TYR A 1 592 ? 111.981 115.941 100.503 1.00 128.26 617 TYR A O 1
ATOM 4786 N N . LEU A 1 593 ? 113.718 115.260 101.764 1.00 122.93 618 LEU A N 1
ATOM 4787 C CA . LEU A 1 593 ? 112.863 114.445 102.621 1.00 126.10 618 LEU A CA 1
ATOM 4788 C C . LEU A 1 593 ? 111.878 115.309 103.399 1.00 126.51 618 LEU A C 1
ATOM 4789 O O . LEU A 1 593 ? 110.703 114.948 103.548 1.00 131.03 618 LEU A O 1
ATOM 4794 N N . GLN A 1 594 ? 112.338 116.455 103.907 1.00 126.17 619 GLN A N 1
ATOM 4795 C CA . GLN A 1 594 ? 111.438 117.364 104.607 1.00 127.13 619 GLN A CA 1
ATOM 4796 C C . GLN A 1 594 ? 110.361 117.892 103.671 1.00 128.87 619 GLN A C 1
ATOM 4797 O O . GLN A 1 594 ? 109.205 118.055 104.074 1.00 133.10 619 GLN A O 1
ATOM 4803 N N . GLU A 1 595 ? 110.726 118.185 102.422 1.00 129.24 620 GLU A N 1
ATOM 4804 C CA . GLU A 1 595 ? 109.737 118.646 101.456 1.00 135.26 620 GLU A CA 1
ATOM 4805 C C . GLU A 1 595 ? 108.687 117.574 101.199 1.00 137.93 620 GLU A C 1
ATOM 4806 O O . GLU A 1 595 ? 107.493 117.875 101.101 1.00 142.74 620 GLU A O 1
ATOM 4812 N N . LEU A 1 596 ? 109.116 116.316 101.087 1.00 136.79 621 LEU A N 1
ATOM 4813 C CA . LEU A 1 596 ? 108.157 115.227 100.915 1.00 137.01 621 LEU A CA 1
ATOM 4814 C C . LEU A 1 596 ? 107.238 115.107 102.126 1.00 135.24 621 LEU A C 1
ATOM 4815 O O . LEU A 1 596 ? 106.026 114.901 101.978 1.00 140.11 621 LEU A O 1
ATOM 4820 N N . LYS A 1 597 ? 107.798 115.227 103.331 1.00 134.04 622 LYS A N 1
ATOM 4821 C CA . LYS A 1 597 ? 106.976 115.173 104.537 1.00 137.11 622 LYS A CA 1
ATOM 4822 C C . LYS A 1 597 ? 105.955 116.304 104.558 1.00 140.75 622 LYS A C 1
ATOM 4823 O O . LYS A 1 597 ? 104.789 116.091 104.907 1.00 143.38 622 LYS A O 1
ATOM 4829 N N . GLU A 1 598 ? 106.377 117.514 104.191 1.00 143.09 623 GLU A N 1
ATOM 4830 C CA . GLU A 1 598 ? 105.456 118.646 104.168 1.00 145.78 623 GLU A CA 1
ATOM 4831 C C . GLU A 1 598 ? 104.362 118.443 103.128 1.00 148.27 623 GLU A C 1
ATOM 4832 O O . GLU A 1 598 ? 103.193 118.764 103.375 1.00 149.34 623 GLU A O 1
ATOM 4838 N N . LYS A 1 599 ? 104.725 117.919 101.956 1.00 150.54 624 LYS A N 1
ATOM 4839 C CA . LYS A 1 599 ? 103.728 117.638 100.929 1.00 154.49 624 LYS A CA 1
ATOM 4840 C C . LYS A 1 599 ? 102.708 116.618 101.418 1.00 154.57 624 LYS A C 1
ATOM 4841 O O . LYS A 1 599 ? 101.506 116.761 101.167 1.00 158.16 624 LYS A O 1
ATOM 4847 N N . VAL A 1 600 ? 103.171 115.573 102.106 1.00 154.83 625 VAL A N 1
ATOM 4848 C CA . VAL A 1 600 ? 102.244 114.593 102.665 1.00 156.54 625 VAL A CA 1
ATOM 4849 C C . VAL A 1 600 ? 101.345 115.247 103.709 1.00 150.79 625 VAL A C 1
ATOM 4850 O O . VAL A 1 600 ? 100.141 114.972 103.772 1.00 148.85 625 VAL A O 1
ATOM 4854 N N . GLU A 1 601 ? 101.914 116.120 104.543 1.00 146.84 626 GLU A N 1
ATOM 4855 C CA . GLU A 1 601 ? 101.145 116.704 105.638 1.00 147.37 626 GLU A CA 1
ATOM 4856 C C . GLU A 1 601 ? 100.063 117.650 105.128 1.00 148.74 626 GLU A C 1
ATOM 4857 O O . GLU A 1 601 ? 98.930 117.623 105.620 1.00 147.97 626 GLU A O 1
ATOM 4863 N N . ASN A 1 602 ? 100.386 118.490 104.145 1.00 152.49 627 ASN A N 1
ATOM 4864 C CA . ASN A 1 602 ? 99.434 119.490 103.670 1.00 155.17 627 ASN A CA 1
ATOM 4865 C C . ASN A 1 602 ? 98.351 118.912 102.763 1.00 158.13 627 ASN A C 1
ATOM 4866 O O . ASN A 1 602 ? 97.470 119.664 102.332 1.00 157.78 627 ASN A O 1
ATOM 4871 N N . GLY A 1 603 ? 98.395 117.611 102.459 1.00 158.92 628 GLY A N 1
ATOM 4872 C CA . GLY A 1 603 ? 97.399 116.951 101.645 1.00 158.86 628 GLY A CA 1
ATOM 4873 C C . GLY A 1 603 ? 97.849 116.622 100.236 1.00 166.30 628 GLY A C 1
ATOM 4874 O O . GLY A 1 603 ? 97.210 115.795 99.576 1.00 171.03 628 GLY A O 1
ATOM 4875 N N . SER A 1 604 ? 98.926 117.241 99.760 1.00 169.30 629 SER A N 1
ATOM 4876 C CA . SER A 1 604 ? 99.470 116.888 98.460 1.00 173.32 629 SER A CA 1
ATOM 4877 C C . SER A 1 604 ? 100.134 115.513 98.526 1.00 176.14 629 SER A C 1
ATOM 4878 O O . SER A 1 604 ? 100.270 114.906 99.593 1.00 173.93 629 SER A O 1
ATOM 4881 N N . GLU A 1 605 ? 100.554 115.022 97.359 1.00 179.31 630 GLU A N 1
ATOM 4882 C CA . GLU A 1 605 ? 101.142 113.690 97.225 1.00 181.74 630 GLU A CA 1
ATOM 4883 C C . GLU A 1 605 ? 100.163 112.622 97.718 1.00 183.49 630 GLU A C 1
ATOM 4884 O O . GLU A 1 605 ? 100.421 111.884 98.672 1.00 178.76 630 GLU A O 1
ATOM 4890 N N . THR A 1 606 ? 99.013 112.561 97.042 1.00 188.07 631 THR A N 1
ATOM 4891 C CA . THR A 1 606 ? 97.962 111.624 97.423 1.00 188.49 631 THR A CA 1
ATOM 4892 C C . THR A 1 606 ? 98.390 110.168 97.278 1.00 190.20 631 THR A C 1
ATOM 4893 O O . THR A 1 606 ? 97.790 109.295 97.915 1.00 188.82 631 THR A O 1
ATOM 4897 N N . GLY A 1 607 ? 99.401 109.884 96.459 1.00 190.47 632 GLY A N 1
ATOM 4898 C CA . GLY A 1 607 ? 99.865 108.532 96.266 1.00 188.75 632 GLY A CA 1
ATOM 4899 C C . GLY A 1 607 ? 100.427 107.942 97.546 1.00 189.22 632 GLY A C 1
ATOM 4900 O O . GLY A 1 607 ? 100.816 108.674 98.462 1.00 187.18 632 GLY A O 1
ATOM 4901 N N . PRO A 1 608 ? 100.467 106.611 97.647 1.00 189.91 633 PRO A N 1
ATOM 4902 C CA . PRO A 1 608 ? 100.960 105.990 98.883 1.00 186.03 633 PRO A CA 1
ATOM 4903 C C . PRO A 1 608 ? 102.423 106.325 99.139 1.00 182.65 633 PRO A C 1
ATOM 4904 O O . PRO A 1 608 ? 103.236 106.401 98.215 1.00 181.30 633 PRO A O 1
ATOM 4908 N N . LEU A 1 609 ? 102.751 106.525 100.412 1.00 178.91 634 LEU A N 1
ATOM 4909 C CA . LEU A 1 609 ? 104.118 106.849 100.783 1.00 174.84 634 LEU A CA 1
ATOM 4910 C C . LEU A 1 609 ? 105.019 105.622 100.608 1.00 172.43 634 LEU A C 1
ATOM 4911 O O . LEU A 1 609 ? 104.552 104.485 100.714 1.00 171.84 634 LEU A O 1
ATOM 4916 N N . PRO A 1 610 ? 106.312 105.816 100.341 1.00 170.11 635 PRO A N 1
ATOM 4917 C CA . PRO A 1 610 ? 107.225 104.677 100.354 1.00 167.99 635 PRO A CA 1
ATOM 4918 C C . PRO A 1 610 ? 107.334 104.100 101.750 1.00 166.11 635 PRO A C 1
ATOM 4919 O O . PRO A 1 610 ? 107.076 104.798 102.749 1.00 164.71 635 PRO A O 1
ATOM 4923 N N . PRO A 1 611 ? 107.694 102.816 101.875 1.00 165.91 636 PRO A N 1
ATOM 4924 C CA . PRO A 1 611 ? 107.860 102.244 103.223 1.00 166.44 636 PRO A CA 1
ATOM 4925 C C . PRO A 1 611 ? 108.936 102.934 104.041 1.00 164.55 636 PRO A C 1
ATOM 4926 O O . PRO A 1 611 ? 108.805 103.031 105.267 1.00 162.48 636 PRO A O 1
ATOM 4930 N N . GLU A 1 612 ? 110.001 103.417 103.396 1.00 162.37 637 GLU A N 1
ATOM 4931 C CA . GLU A 1 612 ? 111.054 104.124 104.119 1.00 162.54 637 GLU A CA 1
ATOM 4932 C C . GLU A 1 612 ? 110.527 105.408 104.749 1.00 163.75 637 GLU A C 1
ATOM 4933 O O . GLU A 1 612 ? 111.038 105.856 105.783 1.00 161.62 637 GLU A O 1
ATOM 4939 N N . LEU A 1 613 ? 109.527 106.032 104.123 1.00 165.69 638 LEU A N 1
ATOM 4940 C CA . LEU A 1 613 ? 108.927 107.237 104.684 1.00 166.29 638 LEU A CA 1
ATOM 4941 C C . LEU A 1 613 ? 108.007 106.935 105.860 1.00 166.06 638 LEU A C 1
ATOM 4942 O O . LEU A 1 613 ? 107.773 107.823 106.686 1.00 164.79 638 LEU A O 1
ATOM 4947 N N . GLN A 1 614 ? 107.480 105.712 105.953 1.00 166.28 639 GLN A N 1
ATOM 4948 C CA . GLN A 1 614 ? 106.515 105.392 107.004 1.00 167.70 639 GLN A CA 1
ATOM 4949 C C . GLN A 1 614 ? 107.070 105.595 108.410 1.00 167.98 639 GLN A C 1
ATOM 4950 O O . GLN A 1 614 ? 106.332 106.115 109.266 1.00 168.08 639 GLN A O 1
ATOM 4956 N N . PRO A 1 615 ? 108.311 105.203 108.729 1.00 166.79 640 PRO A N 1
ATOM 4957 C CA . PRO A 1 615 ? 108.851 105.532 110.059 1.00 164.81 640 PRO A CA 1
ATOM 4958 C C . PRO A 1 615 ? 108.847 107.015 110.378 1.00 163.62 640 PRO A C 1
ATOM 4959 O O . PRO A 1 615 ? 108.686 107.382 111.548 1.00 167.96 640 PRO A O 1
ATOM 4963 N N . LEU A 1 616 ? 109.035 107.882 109.381 1.00 161.61 641 LEU A N 1
ATOM 4964 C CA . LEU A 1 616 ? 109.045 109.317 109.645 1.00 163.30 641 LEU A CA 1
ATOM 4965 C C . LEU A 1 616 ? 107.690 109.790 110.157 1.00 165.98 641 LEU A C 1
ATOM 4966 O O . LEU A 1 616 ? 107.611 110.525 111.148 1.00 165.51 641 LEU A O 1
ATOM 4971 N N . LEU A 1 617 ? 106.608 109.382 109.491 1.00 166.44 642 LEU A N 1
ATOM 4972 C CA . LEU A 1 617 ? 105.277 109.728 109.977 1.00 168.42 642 LEU A CA 1
ATOM 4973 C C . LEU A 1 617 ? 104.996 109.065 111.319 1.00 173.07 642 LEU A C 1
ATOM 4974 O O . LEU A 1 617 ? 104.471 109.702 112.240 1.00 172.36 642 LEU A O 1
ATOM 4979 N N . GLU A 1 618 ? 105.334 107.779 111.448 1.00 177.26 643 GLU A N 1
ATOM 4980 C CA . GLU A 1 618 ? 105.104 107.081 112.709 1.00 177.93 643 GLU A CA 1
ATOM 4981 C C . GLU A 1 618 ? 105.955 107.668 113.829 1.00 178.49 643 GLU A C 1
ATOM 4982 O O . GLU A 1 618 ? 105.471 107.855 114.951 1.00 176.16 643 GLU A O 1
ATOM 4988 N N . GLY A 1 619 ? 107.221 107.964 113.544 1.00 179.02 644 GLY A N 1
ATOM 4989 C CA . GLY A 1 619 ? 108.118 108.533 114.525 1.00 178.15 644 GLY A CA 1
ATOM 4990 C C . GLY A 1 619 ? 108.745 107.544 115.484 1.00 182.54 644 GLY A C 1
ATOM 4991 O O . GLY A 1 619 ? 109.554 107.958 116.325 1.00 179.36 644 GLY A O 1
ATOM 4992 N N . GLU A 1 620 ? 108.402 106.259 115.392 1.00 187.84 645 GLU A N 1
ATOM 4993 C CA . GLU A 1 620 ? 108.927 105.236 116.290 1.00 190.22 645 GLU A CA 1
ATOM 4994 C C . GLU A 1 620 ? 109.243 103.980 115.493 1.00 190.71 645 GLU A C 1
ATOM 4995 O O . GLU A 1 620 ? 108.429 103.540 114.676 1.00 187.91 645 GLU A O 1
ATOM 5001 N N . VAL A 1 621 ? 110.423 103.411 115.736 1.00 192.98 646 VAL A N 1
ATOM 5002 C CA . VAL A 1 621 ? 110.858 102.184 115.064 1.00 193.95 646 VAL A CA 1
ATOM 5003 C C . VAL A 1 621 ? 110.364 101.026 115.924 1.00 196.06 646 VAL A C 1
ATOM 5004 O O . VAL A 1 621 ? 111.057 100.548 116.824 1.00 195.24 646 VAL A O 1
ATOM 5008 N N . LYS A 1 622 ? 109.142 100.574 115.647 1.00 198.40 647 LYS A N 1
ATOM 5009 C CA . LYS A 1 622 ? 108.542 99.443 116.343 1.00 198.50 647 LYS A CA 1
ATOM 5010 C C . LYS A 1 622 ? 107.877 98.531 115.324 1.00 201.06 647 LYS A C 1
ATOM 5011 O O . LYS A 1 622 ? 107.081 98.991 114.499 1.00 199.54 647 LYS A O 1
ATOM 5017 N N . GLY A 1 623 ? 108.203 97.244 115.387 1.00 202.97 648 GLY A N 1
ATOM 5018 C CA . GLY A 1 623 ? 107.603 96.271 114.486 1.00 201.99 648 GLY A CA 1
ATOM 5019 C C . GLY A 1 623 ? 107.889 96.525 113.022 1.00 203.04 648 GLY A C 1
ATOM 5020 O O . GLY A 1 623 ? 106.973 96.450 112.193 1.00 201.98 648 GLY A O 1
ATOM 5021 N N . GLY A 1 624 ? 109.140 96.826 112.681 1.00 204.04 649 GLY A N 1
ATOM 5022 C CA . GLY A 1 624 ? 109.507 97.080 111.309 1.00 202.33 649 GLY A CA 1
ATOM 5023 C C . GLY A 1 624 ? 111.006 97.043 111.082 1.00 202.04 649 GLY A C 1
ATOM 5024 O O . GLY A 1 624 ? 111.796 96.900 112.021 1.00 200.21 649 GLY A O 1
ATOM 5025 N N . PRO A 1 625 ? 111.426 97.168 109.822 1.00 201.64 650 PRO A N 1
ATOM 5026 C CA . PRO A 1 625 ? 112.861 97.134 109.518 1.00 199.20 650 PRO A CA 1
ATOM 5027 C C . PRO A 1 625 ? 113.590 98.332 110.107 1.00 197.21 650 PRO A C 1
ATOM 5028 O O . PRO A 1 625 ? 113.009 99.398 110.325 1.00 197.62 650 PRO A O 1
ATOM 5032 N N . GLU A 1 626 ? 114.878 98.139 110.373 1.00 194.81 651 GLU A N 1
ATOM 5033 C CA . GLU A 1 626 ? 115.682 99.204 110.952 1.00 190.06 651 GLU A CA 1
ATOM 5034 C C . GLU A 1 626 ? 115.767 100.382 109.979 1.00 185.31 651 GLU A C 1
ATOM 5035 O O . GLU A 1 626 ? 115.903 100.173 108.768 1.00 182.26 651 GLU A O 1
ATOM 5041 N N . PRO A 1 627 ? 115.688 101.627 110.460 1.00 181.87 652 PRO A N 1
ATOM 5042 C CA . PRO A 1 627 ? 115.727 102.766 109.536 1.00 173.74 652 PRO A CA 1
ATOM 5043 C C . PRO A 1 627 ? 117.083 102.921 108.866 1.00 166.68 652 PRO A C 1
ATOM 5044 O O . PRO A 1 627 ? 118.121 102.521 109.398 1.00 164.29 652 PRO A O 1
ATOM 5048 N N . THR A 1 628 ? 117.057 103.518 107.677 1.00 159.10 653 THR A N 1
ATOM 5049 C CA . THR A 1 628 ? 118.281 103.848 106.973 1.00 153.83 653 THR A CA 1
ATOM 5050 C C . THR A 1 628 ? 119.010 104.979 107.700 1.00 152.64 653 THR A C 1
ATOM 5051 O O . THR A 1 628 ? 118.421 105.664 108.539 1.00 153.68 653 THR A O 1
ATOM 5055 N N . PRO A 1 629 ? 120.305 105.179 107.414 1.00 148.00 654 PRO A N 1
ATOM 5056 C CA . PRO A 1 629 ? 121.026 106.291 108.066 1.00 144.17 654 PRO A CA 1
ATOM 5057 C C . PRO A 1 629 ? 120.399 107.655 107.825 1.00 139.87 654 PRO A C 1
ATOM 5058 O O . PRO A 1 629 ? 120.433 108.513 108.716 1.00 138.36 654 PRO A O 1
ATOM 5062 N N . LEU A 1 630 ? 119.832 107.880 106.639 1.00 137.74 655 LEU A N 1
ATOM 5063 C CA . LEU A 1 630 ? 119.198 109.163 106.350 1.00 138.11 655 LEU A CA 1
ATOM 5064 C C . LEU A 1 630 ? 118.014 109.412 107.276 1.00 141.24 655 LEU A C 1
ATOM 5065 O O . LEU A 1 630 ? 117.855 110.516 107.814 1.00 142.14 655 LEU A O 1
ATOM 5070 N N . VAL A 1 631 ? 117.175 108.394 107.477 1.00 141.95 656 VAL A N 1
ATOM 5071 C CA . VAL A 1 631 ? 116.013 108.545 108.346 1.00 142.31 656 VAL A CA 1
ATOM 5072 C C . VAL A 1 631 ? 116.455 108.801 109.780 1.00 141.79 656 VAL A C 1
ATOM 5073 O O . VAL A 1 631 ? 115.879 109.642 110.483 1.00 143.65 656 VAL A O 1
ATOM 5077 N N . GLN A 1 632 ? 117.474 108.071 110.239 1.00 140.72 657 GLN A N 1
ATOM 5078 C CA . GLN A 1 632 ? 117.987 108.283 111.587 1.00 144.30 657 GLN A CA 1
ATOM 5079 C C . GLN A 1 632 ? 118.514 109.700 111.754 1.00 142.49 657 GLN A C 1
ATOM 5080 O O . GLN A 1 632 ? 118.261 110.349 112.776 1.00 143.27 657 GLN A O 1
ATOM 5086 N N . THR A 1 633 ? 119.251 110.196 110.758 1.00 137.15 658 THR A N 1
ATOM 5087 C CA . THR A 1 633 ? 119.779 111.552 110.833 1.00 135.19 658 THR A CA 1
ATOM 5088 C C . THR A 1 633 ? 118.655 112.577 110.876 1.00 135.31 658 THR A C 1
ATOM 5089 O O . THR A 1 633 ? 118.715 113.543 111.647 1.00 137.47 658 THR A O 1
ATOM 5093 N N . PHE A 1 634 ? 117.620 112.388 110.054 1.00 133.05 659 PHE A N 1
ATOM 5094 C CA . PHE A 1 634 ? 116.501 113.325 110.055 1.00 133.44 659 PHE A CA 1
ATOM 5095 C C . PHE A 1 634 ? 115.792 113.335 111.403 1.00 135.91 659 PHE A C 1
ATOM 5096 O O . PHE A 1 634 ? 115.475 114.406 111.940 1.00 137.39 659 PHE A O 1
ATOM 5104 N N . LEU A 1 635 ? 115.533 112.152 111.965 1.00 137.74 660 LEU A N 1
ATOM 5105 C CA . LEU A 1 635 ? 114.867 112.086 113.261 1.00 140.17 660 LEU A CA 1
ATOM 5106 C C . LEU A 1 635 ? 115.720 112.724 114.348 1.00 139.15 660 LEU A C 1
ATOM 5107 O O . LEU A 1 635 ? 115.202 113.441 115.214 1.00 139.25 660 LEU A O 1
ATOM 5112 N N . ARG A 1 636 ? 117.032 112.477 114.319 1.00 138.43 661 ARG A N 1
ATOM 5113 C CA . ARG A 1 636 ? 117.917 113.078 115.309 1.00 139.17 661 ARG A CA 1
ATOM 5114 C C . ARG A 1 636 ? 117.917 114.595 115.193 1.00 133.57 661 ARG A C 1
ATOM 5115 O O . ARG A 1 636 ? 117.882 115.300 116.208 1.00 132.73 661 ARG A O 1
ATOM 5123 N N . ARG A 1 637 ? 117.962 115.118 113.965 1.00 130.79 662 ARG A N 1
ATOM 5124 C CA . ARG A 1 637 ? 117.948 116.565 113.784 1.00 134.89 662 ARG A CA 1
ATOM 5125 C C . ARG A 1 637 ? 116.646 117.166 114.297 1.00 137.65 662 ARG A C 1
ATOM 5126 O O . ARG A 1 637 ? 116.655 118.212 114.958 1.00 140.00 662 ARG A O 1
ATOM 5134 N N . GLN A 1 638 ? 115.516 116.520 113.999 1.00 135.99 663 GLN A N 1
ATOM 5135 C CA . GLN A 1 638 ? 114.235 117.032 114.475 1.00 133.61 663 GLN A CA 1
ATOM 5136 C C . GLN A 1 638 ? 114.174 117.025 115.997 1.00 132.78 663 GLN A C 1
ATOM 5137 O O . GLN A 1 638 ? 113.721 117.999 116.614 1.00 135.01 663 GLN A O 1
ATOM 5143 N N . GLN A 1 639 ? 114.640 115.940 116.621 1.00 130.26 664 GLN A N 1
ATOM 5144 C CA . GLN A 1 639 ? 114.637 115.867 118.078 1.00 130.73 664 GLN A CA 1
ATOM 5145 C C . GLN A 1 639 ? 115.534 116.937 118.686 1.00 132.08 664 GLN A C 1
ATOM 5146 O O . GLN A 1 639 ? 115.165 117.574 119.679 1.00 132.67 664 GLN A O 1
ATOM 5152 N N . ARG A 1 640 ? 116.720 117.143 118.109 1.00 132.24 665 ARG A N 1
ATOM 5153 C CA . ARG A 1 640 ? 117.631 118.156 118.632 1.00 130.52 665 ARG A CA 1
ATOM 5154 C C . ARG A 1 640 ? 117.032 119.550 118.511 1.00 128.96 665 ARG A C 1
ATOM 5155 O O . ARG A 1 640 ? 117.135 120.362 119.439 1.00 131.18 665 ARG A O 1
ATOM 5163 N N . LEU A 1 641 ? 116.408 119.851 117.369 1.00 130.01 666 LEU A N 1
ATOM 5164 C CA . LEU A 1 641 ? 115.787 121.159 117.194 1.00 132.27 666 LEU A CA 1
ATOM 5165 C C . LEU A 1 641 ? 114.656 121.365 118.193 1.00 133.02 666 LEU A C 1
ATOM 5166 O O . LEU A 1 641 ? 114.526 122.446 118.781 1.00 132.96 666 LEU A O 1
ATOM 5171 N N . GLN A 1 642 ? 113.828 120.337 118.400 1.00 133.80 667 GLN A N 1
ATOM 5172 C CA . GLN A 1 642 ? 112.750 120.453 119.377 1.00 132.32 667 GLN A CA 1
ATOM 5173 C C . GLN A 1 642 ? 113.302 120.657 120.782 1.00 128.21 667 GLN A C 1
ATOM 5174 O O . GLN A 1 642 ? 112.760 121.450 121.560 1.00 125.90 667 GLN A O 1
ATOM 5180 N N . GLU A 1 643 ? 114.376 119.945 121.129 1.00 127.62 668 GLU A N 1
ATOM 5181 C CA . GLU A 1 643 ? 114.976 120.105 122.449 1.00 129.70 668 GLU A CA 1
ATOM 5182 C C . GLU A 1 643 ? 115.511 121.518 122.640 1.00 126.53 668 GLU A C 1
ATOM 5183 O O . GLU A 1 643 ? 115.326 122.121 123.703 1.00 124.25 668 GLU A O 1
ATOM 5189 N N . ILE A 1 644 ? 116.178 122.062 121.619 1.00 128.40 669 ILE A N 1
ATOM 5190 C CA . ILE A 1 644 ? 116.695 123.425 121.715 1.00 128.15 669 ILE A CA 1
ATOM 5191 C C . ILE A 1 644 ? 115.547 124.415 121.872 1.00 128.02 669 ILE A C 1
ATOM 5192 O O . ILE A 1 644 ? 115.620 125.352 122.679 1.00 128.80 669 ILE A O 1
ATOM 5197 N N . GLU A 1 645 ? 114.471 124.224 121.105 1.00 129.68 670 GLU A N 1
ATOM 5198 C CA . GLU A 1 645 ? 113.323 125.121 121.205 1.00 130.53 670 GLU A CA 1
ATOM 5199 C C . GLU A 1 645 ? 112.699 125.062 122.593 1.00 132.01 670 GLU A C 1
ATOM 5200 O O . GLU A 1 645 ? 112.327 126.097 123.159 1.00 130.43 670 GLU A O 1
ATOM 5206 N N . ARG A 1 646 ? 112.569 123.858 123.154 1.00 129.55 671 ARG A N 1
ATOM 5207 C CA . ARG A 1 646 ? 112.043 123.727 124.509 1.00 125.46 671 ARG A CA 1
ATOM 5208 C C . ARG A 1 646 ? 112.961 124.405 125.517 1.00 123.14 671 ARG A C 1
ATOM 5209 O O . ARG A 1 646 ? 112.490 125.029 126.475 1.00 117.89 671 ARG A O 1
ATOM 5217 N N . ARG A 1 647 ? 114.277 124.284 125.323 1.00 128.35 672 ARG A N 1
ATOM 5218 C CA . ARG A 1 647 ? 115.225 124.946 126.213 1.00 128.70 672 ARG A CA 1
ATOM 5219 C C . ARG A 1 647 ? 115.053 126.458 126.172 1.00 123.82 672 ARG A C 1
ATOM 5220 O O . ARG A 1 647 ? 115.093 127.122 127.214 1.00 120.85 672 ARG A O 1
ATOM 5228 N N . ARG A 1 648 ? 114.873 127.020 124.975 1.00 125.19 673 ARG A N 1
ATOM 5229 C CA . ARG A 1 648 ? 114.728 128.469 124.854 1.00 124.43 673 ARG A CA 1
ATOM 5230 C C . ARG A 1 648 ? 113.499 128.970 125.603 1.00 119.30 673 ARG A C 1
ATOM 5231 O O . ARG A 1 648 ? 113.557 130.000 126.284 1.00 115.85 673 ARG A O 1
ATOM 5239 N N . ASN A 1 649 ? 112.380 128.256 125.492 1.00 119.63 674 ASN A N 1
ATOM 5240 C CA . ASN A 1 649 ? 111.129 128.659 126.137 1.00 119.68 674 ASN A CA 1
ATOM 5241 C C . ASN A 1 649 ? 111.074 128.101 127.560 1.00 114.30 674 ASN A C 1
ATOM 5242 O O . ASN A 1 649 ? 110.295 127.203 127.886 1.00 113.76 674 ASN A O 1
ATOM 5247 N N . THR A 1 650 ? 111.936 128.661 128.415 1.00 111.53 675 THR A N 1
ATOM 5248 C CA . THR A 1 650 ? 112.026 128.290 129.824 1.00 108.29 675 THR A CA 1
ATOM 5249 C C . THR A 1 650 ? 111.921 129.554 130.674 1.00 105.86 675 THR A C 1
ATOM 5250 O O . THR A 1 650 ? 112.699 130.498 130.455 1.00 107.95 675 THR A O 1
ATOM 5254 N N . PRO A 1 651 ? 111.002 129.634 131.641 1.00 97.13 676 PRO A N 1
ATOM 5255 C CA . PRO A 1 651 ? 110.911 130.854 132.453 1.00 98.22 676 PRO A CA 1
ATOM 5256 C C . PRO A 1 651 ? 112.115 131.017 133.370 1.00 104.30 676 PRO A C 1
ATOM 5257 O O . PRO A 1 651 ? 112.914 130.102 133.582 1.00 110.47 676 PRO A O 1
ATOM 5261 N N . PHE A 1 652 ? 112.230 132.227 133.924 1.00 99.23 677 PHE A N 1
ATOM 5262 C CA . PHE A 1 652 ? 113.407 132.595 134.707 1.00 100.33 677 PHE A CA 1
ATOM 5263 C C . PHE A 1 652 ? 113.503 131.801 136.007 1.00 102.65 677 PHE A C 1
ATOM 5264 O O . PHE A 1 652 ? 114.595 131.361 136.393 1.00 107.68 677 PHE A O 1
ATOM 5272 N N . HIS A 1 653 ? 112.377 131.628 136.703 1.00 96.58 678 HIS A N 1
ATOM 5273 C CA . HIS A 1 653 ? 112.413 130.995 138.021 1.00 96.61 678 HIS A CA 1
ATOM 5274 C C . HIS A 1 653 ? 112.907 129.555 137.938 1.00 98.43 678 HIS A C 1
ATOM 5275 O O . HIS A 1 653 ? 113.636 129.092 138.824 1.00 102.74 678 HIS A O 1
ATOM 5282 N N . GLU A 1 654 ? 112.532 128.831 136.881 1.00 95.48 679 GLU A N 1
ATOM 5283 C CA . GLU A 1 654 ? 113.038 127.472 136.715 1.00 96.58 679 GLU A CA 1
ATOM 5284 C C . GLU A 1 654 ? 114.551 127.469 136.543 1.00 96.78 679 GLU A C 1
ATOM 5285 O O . GLU A 1 654 ? 115.248 126.615 137.108 1.00 101.74 679 GLU A O 1
ATOM 5291 N N . ARG A 1 655 ? 115.078 128.420 135.770 1.00 94.11 680 ARG A N 1
ATOM 5292 C CA . ARG A 1 655 ? 116.521 128.502 135.575 1.00 98.12 680 ARG A CA 1
ATOM 5293 C C . ARG A 1 655 ? 117.232 128.783 136.891 1.00 92.95 680 ARG A C 1
ATOM 5294 O O . ARG A 1 655 ? 118.259 128.162 137.202 1.00 93.80 680 ARG A O 1
ATOM 5302 N N . PHE A 1 656 ? 116.690 129.709 137.683 1.00 86.47 681 PHE A N 1
ATOM 5303 C CA . PHE A 1 656 ? 117.294 130.023 138.973 1.00 86.34 681 PHE A CA 1
ATOM 5304 C C . PHE A 1 656 ? 117.268 128.813 139.900 1.00 90.66 681 PHE A C 1
ATOM 5305 O O . PHE A 1 656 ? 118.255 128.524 140.594 1.00 97.11 681 PHE A O 1
ATOM 5313 N N . PHE A 1 657 ? 116.151 128.082 139.912 1.00 86.00 682 PHE A N 1
ATOM 5314 C CA . PHE A 1 657 ? 116.045 126.899 140.757 1.00 83.48 682 PHE A CA 1
ATOM 5315 C C . PHE A 1 657 ? 117.058 125.835 140.346 1.00 88.44 682 PHE A C 1
ATOM 5316 O O . PHE A 1 657 ? 117.701 125.213 141.203 1.00 92.82 682 PHE A O 1
ATOM 5324 N N . ARG A 1 658 ? 117.220 125.615 139.038 1.00 86.89 683 ARG A N 1
ATOM 5325 C CA . ARG A 1 658 ? 118.202 124.641 138.571 1.00 86.12 683 ARG A CA 1
ATOM 5326 C C . ARG A 1 658 ? 119.618 125.054 138.958 1.00 86.03 683 ARG A C 1
ATOM 5327 O O . ARG A 1 658 ? 120.433 124.211 139.356 1.00 93.21 683 ARG A O 1
ATOM 5335 N N . PHE A 1 659 ? 119.927 126.348 138.840 1.00 81.27 684 PHE A N 1
ATOM 5336 C CA . PHE A 1 659 ? 121.241 126.846 139.239 1.00 81.63 684 PHE A CA 1
ATOM 5337 C C . PHE A 1 659 ? 121.510 126.559 140.713 1.00 83.92 684 PHE A C 1
ATOM 5338 O O . PHE A 1 659 ? 122.584 126.051 141.083 1.00 88.35 684 PHE A O 1
ATOM 5346 N N . LEU A 1 660 ? 120.530 126.860 141.568 1.00 82.19 685 LEU A N 1
ATOM 5347 C CA . LEU A 1 660 ? 120.703 126.620 142.997 1.00 83.03 685 LEU A CA 1
ATOM 5348 C C . LEU A 1 660 ? 120.891 125.136 143.290 1.00 80.67 685 LEU A C 1
ATOM 5349 O O . LEU A 1 660 ? 121.745 124.759 144.105 1.00 85.99 685 LEU A O 1
ATOM 5354 N N . LEU A 1 661 ? 120.104 124.277 142.637 1.00 76.67 686 LEU A N 1
ATOM 5355 C CA . LEU A 1 661 ? 120.230 122.842 142.879 1.00 76.97 686 LEU A CA 1
ATOM 5356 C C . LEU A 1 661 ? 121.602 122.327 142.462 1.00 80.73 686 LEU A C 1
ATOM 5357 O O . LEU A 1 661 ? 122.201 121.498 143.160 1.00 86.08 686 LEU A O 1
ATOM 5362 N N . ARG A 1 662 ? 122.118 122.801 141.326 1.00 82.26 687 ARG A N 1
ATOM 5363 C CA . ARG A 1 662 ? 123.440 122.362 140.885 1.00 83.90 687 ARG A CA 1
ATOM 5364 C C . ARG A 1 662 ? 124.520 122.779 141.876 1.00 80.51 687 ARG A C 1
ATOM 5365 O O . ARG A 1 662 ? 125.425 121.991 142.199 1.00 82.71 687 ARG A O 1
ATOM 5373 N N . LYS A 1 663 ? 124.448 124.015 142.376 1.00 75.51 688 LYS A N 1
ATOM 5374 C CA . LYS A 1 663 ? 125.452 124.444 143.346 1.00 74.27 688 LYS A CA 1
ATOM 5375 C C . LYS A 1 663 ? 125.358 123.632 144.635 1.00 74.79 688 LYS A C 1
ATOM 5376 O O . LYS A 1 663 ? 126.387 123.270 145.229 1.00 78.62 688 LYS A O 1
ATOM 5382 N N . LEU A 1 664 ? 124.136 123.325 145.078 1.00 74.48 689 LEU A N 1
ATOM 5383 C CA . LEU A 1 664 ? 123.977 122.485 146.261 1.00 71.74 689 LEU A CA 1
ATOM 5384 C C . LEU A 1 664 ? 124.588 121.109 146.036 1.00 70.51 689 LEU A C 1
ATOM 5385 O O . LEU A 1 664 ? 125.210 120.541 146.943 1.00 74.06 689 LEU A O 1
ATOM 5390 N N . TYR A 1 665 ? 124.418 120.558 144.831 1.00 72.11 690 TYR A N 1
ATOM 5391 C CA . TYR A 1 665 ? 125.043 119.279 144.507 1.00 74.87 690 TYR A CA 1
ATOM 5392 C C . TYR A 1 665 ? 126.555 119.356 144.642 1.00 71.28 690 TYR A C 1
ATOM 5393 O O . TYR A 1 665 ? 127.185 118.451 145.208 1.00 75.78 690 TYR A O 1
ATOM 5402 N N . VAL A 1 666 ? 127.155 120.429 144.121 1.00 65.74 691 VAL A N 1
ATOM 5403 C CA . VAL A 1 666 ? 128.610 120.567 144.182 1.00 64.90 691 VAL A CA 1
ATOM 5404 C C . VAL A 1 666 ? 129.081 120.599 145.632 1.00 66.31 691 VAL A C 1
ATOM 5405 O O . VAL A 1 666 ? 130.024 119.888 146.019 1.00 71.51 691 VAL A O 1
ATOM 5409 N N . PHE A 1 667 ? 128.418 121.410 146.461 1.00 64.50 692 PHE A N 1
ATOM 5410 C CA . PHE A 1 667 ? 128.833 121.523 147.858 1.00 59.99 692 PHE A CA 1
ATOM 5411 C C . PHE A 1 667 ? 128.681 120.195 148.594 1.00 64.22 692 PHE A C 1
ATOM 5412 O O . PHE A 1 667 ? 129.570 119.794 149.363 1.00 70.25 692 PHE A O 1
ATOM 5420 N N . ARG A 1 668 ? 127.562 119.497 148.374 1.00 61.08 693 ARG A N 1
ATOM 5421 C CA . ARG A 1 668 ? 127.341 118.231 149.065 1.00 58.48 693 ARG A CA 1
ATOM 5422 C C . ARG A 1 668 ? 128.385 117.198 148.670 1.00 61.08 693 ARG A C 1
ATOM 5423 O O . ARG A 1 668 ? 128.907 116.472 149.529 1.00 67.92 693 ARG A O 1
ATOM 5431 N N . ARG A 1 669 ? 128.706 117.116 147.376 1.00 59.42 694 ARG A N 1
ATOM 5432 C CA . ARG A 1 669 ? 129.715 116.157 146.941 1.00 62.74 694 ARG A CA 1
ATOM 5433 C C . ARG A 1 669 ? 131.063 116.466 147.570 1.00 63.44 694 ARG A C 1
ATOM 5434 O O . ARG A 1 669 ? 131.757 115.554 148.043 1.00 71.79 694 ARG A O 1
ATOM 5442 N N . SER A 1 670 ? 131.444 117.747 147.603 1.00 60.55 695 SER A N 1
ATOM 5443 C CA . SER A 1 670 ? 132.725 118.114 148.200 1.00 59.63 695 SER A CA 1
ATOM 5444 C C . SER A 1 670 ? 132.788 117.697 149.663 1.00 59.64 695 SER A C 1
ATOM 5445 O O . SER A 1 670 ? 133.763 117.068 150.104 1.00 67.91 695 SER A O 1
ATOM 5448 N N . PHE A 1 671 ? 131.736 118.007 150.426 1.00 57.12 696 PHE A N 1
ATOM 5449 C CA . PHE A 1 671 ? 131.745 117.695 151.852 1.00 60.55 696 PHE A CA 1
ATOM 5450 C C . PHE A 1 671 ? 131.817 116.191 152.091 1.00 64.99 696 PHE A C 1
ATOM 5451 O O . PHE A 1 671 ? 132.611 115.718 152.916 1.00 69.99 696 PHE A O 1
ATOM 5459 N N . LEU A 1 672 ? 130.989 115.419 151.381 1.00 62.29 697 LEU A N 1
ATOM 5460 C CA . LEU A 1 672 ? 130.964 113.979 151.622 1.00 58.66 697 LEU A CA 1
ATOM 5461 C C . LEU A 1 672 ? 132.286 113.323 151.239 1.00 61.66 697 LEU A C 1
ATOM 5462 O O . LEU A 1 672 ? 132.779 112.442 151.959 1.00 69.24 697 LEU A O 1
ATOM 5467 N N . MET A 1 673 ? 132.877 113.727 150.110 1.00 61.30 698 MET A N 1
ATOM 5468 C CA . MET A 1 673 ? 134.159 113.150 149.722 1.00 63.44 698 MET A CA 1
ATOM 5469 C C . MET A 1 673 ? 135.244 113.486 150.738 1.00 66.86 698 MET A C 1
ATOM 5470 O O . MET A 1 673 ? 136.080 112.633 151.070 1.00 69.81 698 MET A O 1
ATOM 5475 N N . THR A 1 674 ? 135.250 114.724 151.245 1.00 66.53 699 THR A N 1
ATOM 5476 C CA . THR A 1 674 ? 136.227 115.086 152.268 1.00 61.41 699 THR A CA 1
ATOM 5477 C C . THR A 1 674 ? 136.055 114.236 153.521 1.00 66.26 699 THR A C 1
ATOM 5478 O O . THR A 1 674 ? 137.043 113.794 154.123 1.00 70.87 699 THR A O 1
ATOM 5482 N N . CYS A 1 675 ? 134.806 113.997 153.930 1.00 68.90 700 CYS A N 1
ATOM 5483 C CA . CYS A 1 675 ? 134.569 113.167 155.107 1.00 68.98 700 CYS A CA 1
ATOM 5484 C C . CYS A 1 675 ? 135.074 111.745 154.894 1.00 68.18 700 CYS A C 1
ATOM 5485 O O . CYS A 1 675 ? 135.693 111.156 155.793 1.00 75.05 700 CYS A O 1
ATOM 5488 N N . ILE A 1 676 ? 134.820 111.177 153.712 1.00 63.91 701 ILE A N 1
ATOM 5489 C CA . ILE A 1 676 ? 135.297 109.824 153.426 1.00 63.82 701 ILE A CA 1
ATOM 5490 C C . ILE A 1 676 ? 136.819 109.775 153.482 1.00 66.32 701 ILE A C 1
ATOM 5491 O O . ILE A 1 676 ? 137.406 108.840 154.045 1.00 72.41 701 ILE A O 1
ATOM 5496 N N . SER A 1 677 ? 137.481 110.780 152.907 1.00 68.27 702 SER A N 1
ATOM 5497 C CA . SER A 1 677 ? 138.942 110.801 152.922 1.00 72.48 702 SER A CA 1
ATOM 5498 C C . SER A 1 677 ? 139.487 110.889 154.344 1.00 71.27 702 SER A C 1
ATOM 5499 O O . SER A 1 677 ? 140.453 110.197 154.693 1.00 70.71 702 SER A O 1
ATOM 5502 N N . LEU A 1 678 ? 138.889 111.744 155.177 1.00 69.64 703 LEU A N 1
ATOM 5503 C CA . LEU A 1 678 ? 139.373 111.881 156.546 1.00 67.04 703 LEU A CA 1
ATOM 5504 C C . LEU A 1 678 ? 139.175 110.592 157.333 1.00 69.98 703 LEU A C 1
ATOM 5505 O O . LEU A 1 678 ? 140.048 110.194 158.119 1.00 72.69 703 LEU A O 1
ATOM 5510 N N . ARG A 1 679 ? 138.031 109.926 157.146 1.00 71.57 704 ARG A N 1
ATOM 5511 C CA . ARG A 1 679 ? 137.827 108.641 157.807 1.00 68.98 704 ARG A CA 1
ATOM 5512 C C . ARG A 1 679 ? 138.867 107.628 157.353 1.00 70.13 704 ARG A C 1
ATOM 5513 O O . ARG A 1 679 ? 139.386 106.855 158.167 1.00 72.95 704 ARG A O 1
ATOM 5521 N N . ASN A 1 680 ? 139.179 107.611 156.055 1.00 74.66 705 ASN A N 1
ATOM 5522 C CA . ASN A 1 680 ? 140.202 106.694 155.562 1.00 73.25 705 ASN A CA 1
ATOM 5523 C C . ASN A 1 680 ? 141.548 106.974 156.215 1.00 71.83 705 ASN A C 1
ATOM 5524 O O . ASN A 1 680 ? 142.281 106.043 156.567 1.00 69.08 705 ASN A O 1
ATOM 5529 N N . LEU A 1 681 ? 141.892 108.251 156.385 1.00 72.30 706 LEU A N 1
ATOM 5530 C CA . LEU A 1 681 ? 143.156 108.586 157.037 1.00 63.55 706 LEU A CA 1
ATOM 5531 C C . LEU A 1 681 ? 143.177 108.121 158.486 1.00 64.34 706 LEU A C 1
ATOM 5532 O O . LEU A 1 681 ? 144.171 107.550 158.946 1.00 66.33 706 LEU A O 1
ATOM 5537 N N . ILE A 1 682 ? 142.091 108.354 159.223 1.00 70.72 707 ILE A N 1
ATOM 5538 C CA . ILE A 1 682 ? 142.122 108.181 160.673 1.00 68.50 707 ILE A CA 1
ATOM 5539 C C . ILE A 1 682 ? 141.867 106.726 161.054 1.00 70.13 707 ILE A C 1
ATOM 5540 O O . ILE A 1 682 ? 142.711 106.089 161.693 1.00 72.97 707 ILE A O 1
ATOM 5545 N N . LEU A 1 683 ? 140.710 106.190 160.671 1.00 71.98 708 LEU A N 1
ATOM 5546 C CA . LEU A 1 683 ? 140.272 104.873 161.119 1.00 71.63 708 LEU A CA 1
ATOM 5547 C C . LEU A 1 683 ? 140.662 103.746 160.164 1.00 70.34 708 LEU A C 1
ATOM 5548 O O . LEU A 1 683 ? 140.236 102.606 160.371 1.00 73.72 708 LEU A O 1
ATOM 5553 N N . GLY A 1 684 ? 141.455 104.028 159.135 1.00 69.18 709 GLY A N 1
ATOM 5554 C CA . GLY A 1 684 ? 141.844 103.021 158.172 1.00 72.02 709 GLY A CA 1
ATOM 5555 C C . GLY A 1 684 ? 140.827 102.855 157.057 1.00 80.50 709 GLY A C 1
ATOM 5556 O O . GLY A 1 684 ? 139.748 103.452 157.050 1.00 88.02 709 GLY A O 1
ATOM 5557 N N . ARG A 1 685 ? 141.191 102.008 156.092 1.00 76.51 710 ARG A N 1
ATOM 5558 C CA . ARG A 1 685 ? 140.409 101.833 154.876 1.00 78.91 710 ARG A CA 1
ATOM 5559 C C . ARG A 1 685 ? 139.532 100.595 155.001 1.00 79.88 710 ARG A C 1
ATOM 5560 O O . ARG A 1 685 ? 140.078 99.492 155.158 1.00 89.08 710 ARG A O 1
ATOM 5568 N N . PRO A 1 686 ? 138.187 100.696 154.946 1.00 77.36 711 PRO A N 1
ATOM 5569 C CA . PRO A 1 686 ? 137.369 99.475 155.006 1.00 84.24 711 PRO A CA 1
ATOM 5570 C C . PRO A 1 686 ? 137.392 98.664 153.721 1.00 87.14 711 PRO A C 1
ATOM 5571 O O . PRO A 1 686 ? 138.141 98.974 152.789 1.00 88.28 711 PRO A O 1
ATOM 5575 N N . SER A 1 687 ? 136.576 97.613 153.674 1.00 87.54 712 SER A N 1
ATOM 5576 C CA . SER A 1 687 ? 136.504 96.753 152.502 1.00 87.12 712 SER A CA 1
ATOM 5577 C C . SER A 1 687 ? 136.014 97.534 151.287 1.00 88.43 712 SER A C 1
ATOM 5578 O O . SER A 1 687 ? 135.455 98.629 151.396 1.00 92.15 712 SER A O 1
ATOM 5581 N N . LEU A 1 688 ? 136.237 96.947 150.109 1.00 86.30 713 LEU A N 1
ATOM 5582 C CA . LEU A 1 688 ? 135.934 97.642 148.862 1.00 88.01 713 LEU A CA 1
ATOM 5583 C C . LEU A 1 688 ? 134.437 97.882 148.705 1.00 87.36 713 LEU A C 1
ATOM 5584 O O . LEU A 1 688 ? 134.022 98.898 148.137 1.00 90.57 713 LEU A O 1
ATOM 5589 N N . GLU A 1 689 ? 133.610 96.948 149.180 1.00 84.43 714 GLU A N 1
ATOM 5590 C CA . GLU A 1 689 ? 132.166 97.094 149.027 1.00 87.02 714 GLU A CA 1
ATOM 5591 C C . GLU A 1 689 ? 131.651 98.315 149.780 1.00 88.95 714 GLU A C 1
ATOM 5592 O O . GLU A 1 689 ? 130.823 99.073 149.259 1.00 93.32 714 GLU A O 1
ATOM 5598 N N . GLN A 1 690 ? 132.132 98.523 151.006 1.00 87.39 715 GLN A N 1
ATOM 5599 C CA . GLN A 1 690 ? 131.703 99.685 151.777 1.00 90.19 715 GLN A CA 1
ATOM 5600 C C . GLN A 1 690 ? 132.158 100.979 151.117 1.00 87.57 715 GLN A C 1
ATOM 5601 O O . GLN A 1 690 ? 131.409 101.964 151.083 1.00 88.14 715 GLN A O 1
ATOM 5607 N N . LEU A 1 691 ? 133.387 100.998 150.593 1.00 84.36 716 LEU A N 1
ATOM 5608 C CA . LEU A 1 691 ? 133.866 102.176 149.882 1.00 82.77 716 LEU A CA 1
ATOM 5609 C C . LEU A 1 691 ? 133.000 102.469 148.667 1.00 84.80 716 LEU A C 1
ATOM 5610 O O . LEU A 1 691 ? 132.660 103.628 148.403 1.00 88.58 716 LEU A O 1
ATOM 5615 N N . ALA A 1 692 ? 132.639 101.432 147.912 1.00 82.11 717 ALA A N 1
ATOM 5616 C CA . ALA A 1 692 ? 131.795 101.632 146.742 1.00 79.40 717 ALA A CA 1
ATOM 5617 C C . ALA A 1 692 ? 130.430 102.169 147.142 1.00 78.14 717 ALA A C 1
ATOM 5618 O O . ALA A 1 692 ? 129.890 103.063 146.481 1.00 83.09 717 ALA A O 1
ATOM 5620 N N . GLN A 1 693 ? 129.858 101.641 148.225 1.00 77.34 718 GLN A N 1
ATOM 5621 C CA . GLN A 1 693 ? 128.557 102.122 148.679 1.00 80.44 718 GLN A CA 1
ATOM 5622 C C . GLN A 1 693 ? 128.626 103.588 149.087 1.00 79.88 718 GLN A C 1
ATOM 5623 O O . GLN A 1 693 ? 127.755 104.387 148.717 1.00 81.27 718 GLN A O 1
ATOM 5629 N N . GLU A 1 694 ? 129.659 103.963 149.845 1.00 80.95 719 GLU A N 1
ATOM 5630 C CA . GLU A 1 694 ? 129.801 105.354 150.261 1.00 79.43 719 GLU A CA 1
ATOM 5631 C C . GLU A 1 694 ? 130.000 106.273 149.063 1.00 79.89 719 GLU A C 1
ATOM 5632 O O . GLU A 1 694 ? 129.407 107.358 148.998 1.00 82.33 719 GLU A O 1
ATOM 5638 N N . VAL A 1 695 ? 130.830 105.860 148.104 1.00 76.34 720 VAL A N 1
ATOM 5639 C CA . VAL A 1 695 ? 131.084 106.693 146.935 1.00 74.49 720 VAL A CA 1
ATOM 5640 C C . VAL A 1 695 ? 129.815 106.848 146.109 1.00 77.31 720 VAL A C 1
ATOM 5641 O O . VAL A 1 695 ? 129.542 107.924 145.563 1.00 81.41 720 VAL A O 1
ATOM 5645 N N . THR A 1 696 ? 129.025 105.779 145.990 1.00 75.34 721 THR A N 1
ATOM 5646 C CA . THR A 1 696 ? 127.753 105.879 145.286 1.00 72.66 721 THR A CA 1
ATOM 5647 C C . THR A 1 696 ? 126.811 106.839 145.997 1.00 72.40 721 THR A C 1
ATOM 5648 O O . THR A 1 696 ? 126.115 107.631 145.351 1.00 76.85 721 THR A O 1
ATOM 5652 N N . TYR A 1 697 ? 126.769 106.781 147.330 1.00 72.47 722 TYR A N 1
ATOM 5653 C CA . TYR A 1 697 ? 125.910 107.698 148.072 1.00 71.33 722 TYR A CA 1
ATOM 5654 C C . TYR A 1 697 ? 126.366 109.142 147.920 1.00 71.68 722 TYR A C 1
ATOM 5655 O O . TYR A 1 697 ? 125.535 110.056 147.927 1.00 78.28 722 TYR A O 1
ATOM 5664 N N . ALA A 1 698 ? 127.674 109.368 147.790 1.00 68.59 723 ALA A N 1
ATOM 5665 C CA . ALA A 1 698 ? 128.180 110.732 147.682 1.00 67.23 723 ALA A CA 1
ATOM 5666 C C . ALA A 1 698 ? 127.698 111.414 146.407 1.00 72.68 723 ALA A C 1
ATOM 5667 O O . ALA A 1 698 ? 127.308 112.586 146.432 1.00 74.24 723 ALA A O 1
ATOM 5669 N N . ASN A 1 699 ? 127.717 110.699 145.282 1.00 75.72 724 ASN A N 1
ATOM 5670 C CA . ASN A 1 699 ? 127.442 111.301 143.982 1.00 74.94 724 ASN A CA 1
ATOM 5671 C C . ASN A 1 699 ? 125.962 111.541 143.713 1.00 75.69 724 ASN A C 1
ATOM 5672 O O . ASN A 1 699 ? 125.637 112.137 142.681 1.00 78.35 724 ASN A O 1
ATOM 5677 N N . LEU A 1 700 ? 125.067 111.088 144.587 1.00 76.94 725 LEU A N 1
ATOM 5678 C CA . LEU A 1 700 ? 123.640 111.144 144.296 1.00 76.62 725 LEU A CA 1
ATOM 5679 C C . LEU A 1 700 ? 123.162 112.584 144.151 1.00 82.64 725 LEU A C 1
ATOM 5680 O O . LEU A 1 700 ? 123.538 113.465 144.927 1.00 86.80 725 LEU A O 1
ATOM 5685 N N . ARG A 1 701 ? 122.328 112.816 143.140 1.00 86.66 726 ARG A N 1
ATOM 5686 C CA . ARG A 1 701 ? 121.805 114.146 142.886 1.00 92.87 726 ARG A CA 1
ATOM 5687 C C . ARG A 1 701 ? 120.834 114.545 144.005 1.00 101.37 726 ARG A C 1
ATOM 5688 O O . ARG A 1 701 ? 120.126 113.690 144.544 1.00 104.21 726 ARG A O 1
ATOM 5696 N N . PRO A 1 702 ? 120.787 115.849 144.395 1.00 101.10 727 PRO A N 1
ATOM 5697 C CA . PRO A 1 702 ? 119.891 116.242 145.495 1.00 100.25 727 PRO A CA 1
ATOM 5698 C C . PRO A 1 702 ? 118.419 115.951 145.250 1.00 109.99 727 PRO A C 1
ATOM 5699 O O . PRO A 1 702 ? 117.749 115.381 146.117 1.00 109.94 727 PRO A O 1
ATOM 5703 N N . PHE A 1 703 ? 117.911 116.337 144.082 1.00 118.07 728 PHE A N 1
ATOM 5704 C CA . PHE A 1 703 ? 116.478 116.275 143.784 1.00 121.06 728 PHE A CA 1
ATOM 5705 C C . PHE A 1 703 ? 115.672 117.020 144.844 1.00 114.98 728 PHE A C 1
ATOM 5706 O O . PHE A 1 703 ? 116.170 117.950 145.478 1.00 109.25 728 PHE A O 1
ATOM 5714 N N . GLU B 2 1 ? 145.216 107.195 129.759 1.00 123.16 24 GLU P N 1
ATOM 5715 C CA . GLU B 2 1 ? 144.850 106.596 128.482 1.00 127.16 24 GLU P CA 1
ATOM 5716 C C . GLU B 2 1 ? 145.693 105.354 128.213 1.00 131.98 24 GLU P C 1
ATOM 5717 O O . GLU B 2 1 ? 146.906 105.359 128.421 1.00 133.98 24 GLU P O 1
ATOM 5723 N N . GLU B 2 2 ? 145.040 104.290 127.751 1.00 134.64 25 GLU P N 1
ATOM 5724 C CA . GLU B 2 2 ? 145.685 103.000 127.527 1.00 138.12 25 GLU P CA 1
ATOM 5725 C C . GLU B 2 2 ? 145.001 102.333 126.335 1.00 140.21 25 GLU P C 1
ATOM 5726 O O . GLU B 2 2 ? 144.261 102.977 125.585 1.00 135.70 25 GLU P O 1
ATOM 5732 N N . THR B 2 3 ? 145.260 101.037 126.154 1.00 145.29 26 THR P N 1
ATOM 5733 C CA . THR B 2 3 ? 144.699 100.161 125.123 1.00 145.74 26 THR P CA 1
ATOM 5734 C C . THR B 2 3 ? 145.350 100.369 123.756 1.00 141.73 26 THR P C 1
ATOM 5735 O O . THR B 2 3 ? 144.910 99.736 122.788 1.00 137.99 26 THR P O 1
ATOM 5739 N N . ASP B 2 4 ? 146.366 101.224 123.635 1.00 136.57 27 ASP P N 1
ATOM 5740 C CA . ASP B 2 4 ? 147.096 101.437 122.386 1.00 129.62 27 ASP P CA 1
ATOM 5741 C C . ASP B 2 4 ? 146.204 101.967 121.265 1.00 124.96 27 ASP P C 1
ATOM 5742 O O . ASP B 2 4 ? 146.524 101.789 120.085 1.00 121.75 27 ASP P O 1
ATOM 5747 N N . GLN B 2 5 ? 145.085 102.609 121.615 1.00 124.03 28 GLN P N 1
ATOM 5748 C CA . GLN B 2 5 ? 144.197 103.249 120.654 1.00 119.31 28 GLN P CA 1
ATOM 5749 C C . GLN B 2 5 ? 143.949 104.717 120.959 1.00 108.95 28 GLN P C 1
ATOM 5750 O O . GLN B 2 5 ? 143.466 105.437 120.078 1.00 104.44 28 GLN P O 1
ATOM 5756 N N . GLU B 2 6 ? 144.261 105.174 122.172 1.00 102.64 29 GLU P N 1
ATOM 5757 C CA . GLU B 2 6 ? 144.200 106.579 122.542 1.00 100.05 29 GLU P CA 1
ATOM 5758 C C . GLU B 2 6 ? 145.578 107.214 122.668 1.00 94.59 29 GLU P C 1
ATOM 5759 O O . GLU B 2 6 ? 145.665 108.409 122.969 1.00 100.13 29 GLU P O 1
ATOM 5765 N N . VAL B 2 7 ? 146.652 106.452 122.443 1.00 84.79 30 VAL P N 1
ATOM 5766 C CA . VAL B 2 7 ? 148.026 106.922 122.552 1.00 77.40 30 VAL P CA 1
ATOM 5767 C C . VAL B 2 7 ? 148.765 106.836 121.220 1.00 78.46 30 VAL P C 1
ATOM 5768 O O . VAL B 2 7 ? 149.946 107.171 121.149 1.00 84.13 30 VAL P O 1
ATOM 5772 N N . PHE B 2 8 ? 148.090 106.411 120.151 1.00 72.52 31 PHE P N 1
ATOM 5773 C CA . PHE B 2 8 ? 148.711 106.293 118.840 1.00 59.01 31 PHE P CA 1
ATOM 5774 C C . PHE B 2 8 ? 147.665 106.581 117.775 1.00 59.42 31 PHE P C 1
ATOM 5775 O O . PHE B 2 8 ? 146.500 106.207 117.925 1.00 69.58 31 PHE P O 1
ATOM 5783 N N . LEU B 2 9 ? 148.093 107.247 116.706 1.00 54.87 32 LEU P N 1
ATOM 5784 C CA . LEU B 2 9 ? 147.259 107.519 115.545 1.00 54.33 32 LEU P CA 1
ATOM 5785 C C . LEU B 2 9 ? 147.979 107.052 114.291 1.00 56.85 32 LEU P C 1
ATOM 5786 O O . LEU B 2 9 ? 149.210 107.029 114.235 1.00 61.26 32 LEU P O 1
ATOM 5791 N N . GLY B 2 10 ? 147.199 106.677 113.283 1.00 55.60 33 GLY P N 1
ATOM 5792 C CA . GLY B 2 10 ? 147.753 106.317 112.003 1.00 54.15 33 GLY P CA 1
ATOM 5793 C C . GLY B 2 10 ? 148.248 107.555 111.281 1.00 58.15 33 GLY P C 1
ATOM 5794 O O . GLY B 2 10 ? 147.965 108.681 111.699 1.00 62.58 33 GLY P O 1
ATOM 5795 N N . PRO B 2 11 ? 149.011 107.382 110.203 1.00 53.66 34 PRO P N 1
ATOM 5796 C CA . PRO B 2 11 ? 149.512 108.545 109.457 1.00 51.41 34 PRO P CA 1
ATOM 5797 C C . PRO B 2 11 ? 148.393 109.426 108.924 1.00 54.27 34 PRO P C 1
ATOM 5798 O O . PRO B 2 11 ? 148.397 110.637 109.191 1.00 59.76 34 PRO P O 1
ATOM 5802 N N . PRO B 2 12 ? 147.422 108.892 108.165 1.00 53.34 35 PRO P N 1
ATOM 5803 C CA . PRO B 2 12 ? 146.461 109.803 107.517 1.00 55.06 35 PRO P CA 1
ATOM 5804 C C . PRO B 2 12 ? 145.566 110.565 108.479 1.00 55.27 35 PRO P C 1
ATOM 5805 O O . PRO B 2 12 ? 145.202 111.710 108.182 1.00 62.69 35 PRO P O 1
ATOM 5809 N N . GLU B 2 13 ? 145.198 109.984 109.618 1.00 52.80 36 GLU P N 1
ATOM 5810 C CA . GLU B 2 13 ? 144.303 110.652 110.556 1.00 55.40 36 GLU P CA 1
ATOM 5811 C C . GLU B 2 13 ? 145.025 111.601 111.505 1.00 53.06 36 GLU P C 1
ATOM 5812 O O . GLU B 2 13 ? 144.359 112.280 112.291 1.00 53.48 36 GLU P O 1
ATOM 5818 N N . ALA B 2 14 ? 146.356 111.668 111.449 1.00 53.56 37 ALA P N 1
ATOM 5819 C CA . ALA B 2 14 ? 147.139 112.592 112.257 1.00 50.63 37 ALA P CA 1
ATOM 5820 C C . ALA B 2 14 ? 147.644 113.794 111.473 1.00 49.38 37 ALA P C 1
ATOM 5821 O O . ALA B 2 14 ? 148.104 114.760 112.088 1.00 57.49 37 ALA P O 1
ATOM 5823 N N . GLN B 2 15 ? 147.573 113.756 110.141 1.00 49.48 38 GLN P N 1
ATOM 5824 C CA . GLN B 2 15 ? 148.019 114.843 109.280 1.00 49.68 38 GLN P CA 1
ATOM 5825 C C . GLN B 2 15 ? 146.865 115.551 108.581 1.00 54.66 38 GLN P C 1
ATOM 5826 O O . GLN B 2 15 ? 147.102 116.322 107.647 1.00 61.84 38 GLN P O 1
ATOM 5832 N N . SER B 2 16 ? 145.624 115.315 109.008 1.00 53.35 39 SER P N 1
ATOM 5833 C CA . SER B 2 16 ? 144.481 115.996 108.417 1.00 52.42 39 SER P CA 1
ATOM 5834 C C . SER B 2 16 ? 144.445 117.440 108.896 1.00 56.94 39 SER P C 1
ATOM 5835 O O . SER B 2 16 ? 143.910 117.734 109.969 1.00 58.04 39 SER P O 1
ATOM 5838 N N . PHE B 2 17 ? 145.017 118.345 108.102 1.00 59.91 40 PHE P N 1
ATOM 5839 C CA . PHE B 2 17 ? 145.157 119.730 108.535 1.00 55.08 40 PHE P CA 1
ATOM 5840 C C . PHE B 2 17 ? 143.812 120.442 108.572 1.00 55.48 40 PHE P C 1
ATOM 5841 O O . PHE B 2 17 ? 143.517 121.170 109.526 1.00 61.91 40 PHE P O 1
ATOM 5849 N N . LEU B 2 18 ? 142.984 120.240 107.553 1.00 53.97 41 LEU P N 1
ATOM 5850 C CA . LEU B 2 18 ? 141.727 120.958 107.401 1.00 56.23 41 LEU P CA 1
ATOM 5851 C C . LEU B 2 18 ? 140.587 120.134 107.981 1.00 66.54 41 LEU P C 1
ATOM 5852 O O . LEU B 2 18 ? 140.401 118.973 107.604 1.00 68.94 41 LEU P O 1
ATOM 5857 N N . SER B 2 19 ? 139.831 120.738 108.895 1.00 77.80 42 SER P N 1
ATOM 5858 C CA . SER B 2 19 ? 138.667 120.112 109.508 1.00 88.18 42 SER P CA 1
ATOM 5859 C C . SER B 2 19 ? 137.507 121.093 109.473 1.00 98.17 42 SER P C 1
ATOM 5860 O O . SER B 2 19 ? 137.660 122.255 109.861 1.00 104.19 42 SER P O 1
ATOM 5863 N N . SER B 2 20 ? 136.353 120.625 109.009 1.00 104.12 43 SER P N 1
ATOM 5864 C CA . SER B 2 20 ? 135.179 121.475 108.896 1.00 111.58 43 SER P CA 1
ATOM 5865 C C . SER B 2 20 ? 134.536 121.695 110.259 1.00 123.10 43 SER P C 1
ATOM 5866 O O . SER B 2 20 ? 134.568 120.825 111.134 1.00 124.57 43 SER P O 1
ATOM 5869 N N . HIS B 2 21 ? 133.950 122.880 110.430 1.00 133.82 44 HIS P N 1
ATOM 5870 C CA . HIS B 2 21 ? 133.257 123.262 111.654 1.00 140.84 44 HIS P CA 1
ATOM 5871 C C . HIS B 2 21 ? 131.891 123.822 111.292 1.00 146.93 44 HIS P C 1
ATOM 5872 O O . HIS B 2 21 ? 131.781 124.661 110.391 1.00 145.03 44 HIS P O 1
ATOM 5879 N N . THR B 2 22 ? 130.861 123.358 111.995 1.00 153.03 45 THR P N 1
ATOM 5880 C CA . THR B 2 22 ? 129.485 123.790 111.758 1.00 154.37 45 THR P CA 1
ATOM 5881 C C . THR B 2 22 ? 128.999 124.684 112.894 1.00 150.38 45 THR P C 1
ATOM 5882 O O . THR B 2 22 ? 127.810 124.988 112.992 1.00 147.86 45 THR P O 1
ATOM 5886 N N . LEU B 2 63 ? 137.936 125.998 122.072 1.00 168.52 86 LEU P N 1
ATOM 5887 C CA . LEU B 2 63 ? 137.559 127.404 121.996 1.00 170.71 86 LEU P CA 1
ATOM 5888 C C . LEU B 2 63 ? 138.400 128.139 120.958 1.00 173.60 86 LEU P C 1
ATOM 5889 O O . LEU B 2 63 ? 139.510 127.713 120.636 1.00 172.77 86 LEU P O 1
ATOM 5894 N N . THR B 2 64 ? 137.854 129.243 120.441 1.00 177.05 87 THR P N 1
ATOM 5895 C CA . THR B 2 64 ? 138.539 130.091 119.474 1.00 178.04 87 THR P CA 1
ATOM 5896 C C . THR B 2 64 ? 138.760 131.513 119.973 1.00 175.94 87 THR P C 1
ATOM 5897 O O . THR B 2 64 ? 139.390 132.306 119.263 1.00 176.22 87 THR P O 1
ATOM 5901 N N . GLU B 2 65 ? 138.260 131.862 121.160 1.00 173.86 88 GLU P N 1
ATOM 5902 C CA . GLU B 2 65 ? 138.462 133.179 121.758 1.00 171.40 88 GLU P CA 1
ATOM 5903 C C . GLU B 2 65 ? 138.804 133.039 123.234 1.00 159.61 88 GLU P C 1
ATOM 5904 O O . GLU B 2 65 ? 138.304 133.787 124.081 1.00 153.47 88 GLU P O 1
ATOM 5910 N N . ARG B 2 66 ? 139.660 132.076 123.564 1.00 155.19 89 ARG P N 1
ATOM 5911 C CA . ARG B 2 66 ? 140.050 131.867 124.951 1.00 142.03 89 ARG P CA 1
ATOM 5912 C C . ARG B 2 66 ? 140.984 132.977 125.414 1.00 134.82 89 ARG P C 1
ATOM 5913 O O . ARG B 2 66 ? 141.887 133.393 124.683 1.00 134.09 89 ARG P O 1
ATOM 5921 N N . PHE B 2 67 ? 140.765 133.446 126.644 1.00 126.79 90 PHE P N 1
ATOM 5922 C CA . PHE B 2 67 ? 141.498 134.574 127.206 1.00 122.71 90 PHE P CA 1
ATOM 5923 C C . PHE B 2 67 ? 142.447 134.192 128.334 1.00 116.55 90 PHE P C 1
ATOM 5924 O O . PHE B 2 67 ? 143.134 135.074 128.859 1.00 118.22 90 PHE P O 1
ATOM 5932 N N . TRP B 2 68 ? 142.487 132.923 128.742 1.00 109.65 91 TRP P N 1
ATOM 5933 C CA . TRP B 2 68 ? 143.334 132.405 129.817 1.00 103.70 91 TRP P CA 1
ATOM 5934 C C . TRP B 2 68 ? 142.949 132.936 131.194 1.00 100.66 91 TRP P C 1
ATOM 5935 O O . TRP B 2 68 ? 143.675 132.688 132.165 1.00 105.71 91 TRP P O 1
ATOM 5946 N N . GLU B 2 69 ? 141.833 133.655 131.313 1.00 94.29 92 GLU P N 1
ATOM 5947 C CA . GLU B 2 69 ? 141.346 134.221 132.566 1.00 88.00 92 GLU P CA 1
ATOM 5948 C C . GLU B 2 69 ? 139.920 133.758 132.813 1.00 92.61 92 GLU P C 1
ATOM 5949 O O . GLU B 2 69 ? 139.041 134.543 133.184 1.00 100.21 92 GLU P O 1
ATOM 5955 N N . SER B 2 70 ? 139.661 132.476 132.575 1.00 88.66 93 SER P N 1
ATOM 5956 C CA . SER B 2 70 ? 138.341 131.896 132.774 1.00 92.46 93 SER P CA 1
ATOM 5957 C C . SER B 2 70 ? 138.495 130.496 133.342 1.00 105.87 93 SER P C 1
ATOM 5958 O O . SER B 2 70 ? 139.162 129.649 132.742 1.00 112.96 93 SER P O 1
ATOM 5961 N N . TYR B 2 71 ? 137.883 130.261 134.498 1.00 115.05 94 TYR P N 1
ATOM 5962 C CA . TYR B 2 71 ? 137.922 128.940 135.107 1.00 127.22 94 TYR P CA 1
ATOM 5963 C C . TYR B 2 71 ? 137.095 127.967 134.278 1.00 139.02 94 TYR P C 1
ATOM 5964 O O . TYR B 2 71 ? 135.954 128.263 133.907 1.00 141.47 94 TYR P O 1
ATOM 5973 N N . ILE B 2 72 ? 137.678 126.812 133.976 1.00 147.68 95 ILE P N 1
ATOM 5974 C CA . ILE B 2 72 ? 137.040 125.801 133.139 1.00 153.60 95 ILE P CA 1
ATOM 5975 C C . ILE B 2 72 ? 136.320 124.822 134.060 1.00 160.65 95 ILE P C 1
ATOM 5976 O O . ILE B 2 72 ? 136.958 124.066 134.797 1.00 161.22 95 ILE P O 1
ATOM 5981 N N . TYR B 2 73 ? 134.990 124.838 134.023 1.00 166.08 96 TYR P N 1
ATOM 5982 C CA . TYR B 2 73 ? 134.214 123.921 134.846 1.00 168.38 96 TYR P CA 1
ATOM 5983 C C . TYR B 2 73 ? 134.443 122.484 134.392 1.00 173.12 96 TYR P C 1
ATOM 5984 O O . TYR B 2 73 ? 134.600 122.209 133.198 1.00 174.08 96 TYR P O 1
ATOM 5993 N N . ASN B 2 74 ? 134.482 121.570 135.360 1.00 174.89 97 ASN P N 1
ATOM 5994 C CA . ASN B 2 74 ? 134.685 120.146 135.119 1.00 176.32 97 ASN P CA 1
ATOM 5995 C C . ASN B 2 74 ? 133.505 119.293 135.553 1.00 174.19 97 ASN P C 1
ATOM 5996 O O . ASN B 2 74 ? 133.179 118.314 134.877 1.00 172.70 97 ASN P O 1
ATOM 6001 N N . GLY B 2 75 ? 132.854 119.639 136.660 1.00 171.26 98 GLY P N 1
ATOM 6002 C CA . GLY B 2 75 ? 131.718 118.881 137.154 1.00 166.30 98 GLY P CA 1
ATOM 6003 C C . GLY B 2 75 ? 131.543 119.005 138.654 1.00 158.24 98 GLY P C 1
ATOM 6004 O O . GLY B 2 75 ? 131.461 118.002 139.364 1.00 151.80 98 GLY P O 1
#

B-factor: mean 82.68, std 27.97, range [46.46, 204.04]

Radius of gyration: 31.26 Å; Cα contacts (8 Å, |Δi|>4): 1054; chains: 2; bounding box: 71×77×86 Å

Organism: Homo sapiens (NCBI:txid9606)

Sequence (728 aa):
DSRIGKLLGFEWTDLSSWRRLVTLLNRPTDPASLAVFRFLFGFLMVLDIPQERGLSSLDRKYLDGLDVCRFPLLDALRPLPLDWMYLVYTIMFLGALGMMLGLCYRISCVLFLLPYWYVFLLDKTSWNNHSYLYGLLAFQLTFMDANHYWSVDGLLNAHRRNAHVPLWNYAVLRGQIFIVYFIAGVKKLDADWVEGYSMEYLSRHWLFSPFKLLLSEELTSLLVVHWGGLLLDLSAGFLLFFDVSRSIGLFFVSYFHCMNSQLFSIGMFSYVMLASSPLFCSPEWPRKLVSYCPRRLQQLLPLKAAPQPSVSCVYKRGQKPGLRHQLGAAFTLLYLLEQLFLPYSHFLTQGYNNWTNGLYGYSWDMMVHSRSHQHVKITYRDGRTGELGYLNPGVFTQSRRWKDHADMLKQYATCLSRLLPKYNVTEPQIYFDIWVSINDRFQQRIFDPRVDIVQAAWSPFQRTSWVQPLLMDLSPWRAKLQEIKSSLDNHTEVVFIADFPGLHLENFVSEDLGNTSIQLLQGEVTVELVAEQKNQTLREGEKMQLPAGEYHKVYTTSPSPSCYMYVYVNTTELALEQDLAYLQELKEKVENGSETGPLPPELQPLLEGEVKGGPEPTPLVQTFLRRQQRLQEIERRRNTPFHERFFRFLLRKLYVFRRSFLMTCISLRNLILGRPSLEQLAQEVTYANLRPFEETDQEVFLGPPEAQSFLSSHTLTERFWESYIYNG